Protein AF-A0A3P8G8D3-F1 (afdb_monomer)

Sequence (398 aa):
MPVSTTHSLVGGTLGYSFVLRGLEGVRGTKILLVVLSWVVSPVLSGASSVLIYIILDVAVLRRNDPFRWGLWMLPVFYFICIAFIVFVVTWKGSRGFFFFIFSYCLSVTVKIFKSFGKSRAADAVSVLHFDRVPVWLSLLVAVVIGSIAAIVVQLILIPRLKNKTDDKSHSFTGCSRSSFSSEITTDTREAESSDIDDKGYTRSTRNSAEREEGGAGGICGFYDFLGWIRPNPSQDEDARTIELFGSIQIFTACLAGFAHGAQDVSNAVAPLAALLSIYSSNSALQQEEVPIWVLLYGVVSICIGLWTFGDRVITTVGRKVSRLNPASGFTIEFGAAVTSLLASRFGLPISTTHCLVGSVVAVGCLRAREPIKWSLLRNIAISWIVTIPVTGMSTDGQ

Nearest PDB structures (foldseek):
  6l85-assembly1_A  TM=8.555E-01  e=1.100E-09  Thermotoga maritima MSB8
  7awq-assembly1_A  TM=1.099E-01  e=9.380E+00  Homo sapiens

Radius of gyration: 28.18 Å; Cα contacts (8 Å, |Δi|>4): 321; chains: 1; bounding box: 87×75×72 Å

pLDDT: mean 70.08, std 20.4, range [20.98, 94.19]

Structure (mmCIF, N/CA/C/O backbone):
data_AF-A0A3P8G8D3-F1
#
_entry.id   AF-A0A3P8G8D3-F1
#
loop_
_atom_site.group_PDB
_atom_site.id
_atom_site.type_symbol
_atom_site.label_atom_id
_atom_site.label_alt_id
_atom_site.label_comp_id
_atom_site.label_asym_id
_atom_site.label_entity_id
_atom_site.label_seq_id
_atom_site.pdbx_PDB_ins_code
_atom_site.Cartn_x
_atom_site.Cartn_y
_atom_site.Cartn_z
_atom_site.occupancy
_atom_site.B_iso_or_equiv
_atom_site.auth_seq_id
_atom_site.auth_comp_id
_atom_site.auth_asym_id
_atom_site.auth_atom_id
_atom_site.pdbx_PDB_model_num
ATOM 1 N N . MET A 1 1 ? 9.734 -4.543 14.613 1.00 64.19 1 MET A N 1
ATOM 2 C CA . MET A 1 1 ? 9.251 -5.247 13.398 1.00 64.19 1 MET A CA 1
ATOM 3 C C . MET A 1 1 ? 8.002 -4.530 12.900 1.00 64.19 1 MET A C 1
ATOM 5 O O . MET A 1 1 ? 7.381 -3.885 13.735 1.00 64.19 1 MET A O 1
ATOM 9 N N . PRO A 1 2 ? 7.648 -4.569 11.603 1.00 65.94 2 PRO A N 1
ATOM 10 C CA . PRO A 1 2 ? 6.402 -3.964 11.131 1.00 65.94 2 PRO A CA 1
ATOM 11 C C . PRO A 1 2 ? 5.202 -4.733 11.706 1.00 65.94 2 PRO A C 1
ATOM 13 O O . PRO A 1 2 ? 5.048 -5.928 11.462 1.00 65.94 2 PRO A O 1
ATOM 16 N N . VAL A 1 3 ? 4.384 -4.051 12.504 1.00 71.94 3 VAL A N 1
ATOM 17 C CA . VAL A 1 3 ? 3.185 -4.592 13.160 1.00 71.94 3 VAL A CA 1
ATOM 18 C C . VAL A 1 3 ? 2.005 -3.683 12.815 1.00 71.94 3 VAL A C 1
ATOM 20 O O . VAL A 1 3 ? 2.187 -2.477 12.673 1.00 71.94 3 VAL A O 1
ATOM 23 N N . SER A 1 4 ? 0.810 -4.253 12.646 1.00 73.56 4 SER A N 1
ATOM 24 C CA . SER A 1 4 ? -0.396 -3.491 12.310 1.00 73.56 4 SER A CA 1
ATOM 25 C C . SER A 1 4 ? -0.970 -2.775 13.539 1.00 73.56 4 SER A C 1
ATOM 27 O O . SER A 1 4 ? -1.341 -3.419 14.519 1.00 73.56 4 SER A O 1
ATOM 29 N N . THR A 1 5 ? -1.108 -1.450 13.459 1.00 77.81 5 THR A N 1
ATOM 30 C CA . THR A 1 5 ? -1.787 -0.598 14.457 1.00 77.81 5 THR A CA 1
ATOM 31 C C . THR A 1 5 ? -3.248 -1.006 14.653 1.00 77.81 5 THR A C 1
ATOM 33 O O . THR A 1 5 ? -3.731 -1.067 15.783 1.00 77.81 5 THR A O 1
ATOM 36 N N . THR A 1 6 ? -3.936 -1.375 13.568 1.00 76.31 6 THR A N 1
ATOM 37 C CA . THR A 1 6 ? -5.310 -1.894 13.599 1.00 76.31 6 THR A CA 1
ATOM 38 C C . THR A 1 6 ? -5.412 -3.157 14.452 1.00 76.31 6 THR A C 1
ATOM 40 O O . THR A 1 6 ? -6.359 -3.299 15.217 1.00 76.31 6 THR A O 1
ATOM 43 N N . HIS A 1 7 ? -4.436 -4.068 14.366 1.00 77.81 7 HIS A N 1
ATOM 44 C CA . HIS A 1 7 ? -4.436 -5.279 15.194 1.00 77.81 7 HIS A CA 1
ATOM 45 C C . HIS A 1 7 ? -4.233 -4.961 16.667 1.00 77.81 7 HIS A C 1
ATOM 47 O O . HIS A 1 7 ? -4.898 -5.561 17.505 1.00 77.81 7 HIS A O 1
ATOM 53 N N . SER A 1 8 ? -3.353 -4.010 16.979 1.00 82.44 8 SER A N 1
ATOM 54 C CA . SER A 1 8 ? -3.148 -3.569 18.355 1.00 82.44 8 SER A CA 1
ATOM 55 C C . SER A 1 8 ? -4.434 -2.996 18.950 1.00 82.44 8 SER A C 1
ATOM 57 O O . SER A 1 8 ? -4.806 -3.376 20.059 1.00 82.44 8 SER A O 1
ATOM 59 N N . LEU A 1 9 ? -5.144 -2.155 18.187 1.00 81.75 9 LEU A N 1
ATOM 60 C CA . LEU A 1 9 ? -6.429 -1.571 18.577 1.00 81.75 9 LEU A CA 1
ATOM 61 C C . LEU A 1 9 ? -7.518 -2.641 18.750 1.00 81.75 9 LEU A C 1
ATOM 63 O O . LEU A 1 9 ? -8.234 -2.642 19.750 1.00 81.75 9 LEU A O 1
ATOM 67 N N . VAL A 1 10 ? -7.637 -3.571 17.798 1.00 80.75 10 VAL A N 1
ATOM 68 C CA . VAL A 1 10 ? -8.592 -4.687 17.887 1.00 80.75 10 VAL A CA 1
ATOM 69 C C . VAL A 1 10 ? -8.270 -5.566 19.095 1.00 80.75 10 VAL A C 1
ATOM 71 O O . VAL A 1 10 ? -9.166 -5.864 19.869 1.00 80.75 10 VAL A O 1
ATOM 74 N N . GLY A 1 11 ? -7.007 -5.928 19.317 1.00 83.19 11 GLY A N 1
ATOM 75 C CA . GLY A 1 11 ? -6.606 -6.728 20.475 1.00 83.19 11 GLY A CA 1
ATOM 76 C C . GLY A 1 11 ? -6.902 -6.036 21.805 1.00 83.19 11 GLY A C 1
ATOM 77 O O . GLY A 1 11 ? -7.501 -6.658 22.675 1.00 83.19 11 GLY A O 1
ATOM 78 N N . GLY A 1 12 ? -6.594 -4.741 21.936 1.00 84.69 12 GLY A N 1
ATOM 79 C CA . GLY A 1 12 ? -6.879 -3.985 23.161 1.00 84.69 12 GLY A CA 1
ATOM 80 C C . GLY A 1 12 ? -8.378 -3.793 23.425 1.00 84.69 12 GLY A C 1
ATOM 81 O O . GLY A 1 12 ? -8.843 -3.957 24.548 1.00 84.69 12 GLY A O 1
ATOM 82 N N . THR A 1 13 ? -9.171 -3.505 22.386 1.00 82.75 13 THR A N 1
ATOM 83 C CA . THR A 1 13 ? -10.637 -3.390 22.532 1.00 82.75 13 THR A CA 1
ATOM 84 C C . THR A 1 13 ? -11.299 -4.732 22.836 1.00 82.75 13 THR A C 1
ATOM 86 O O . THR A 1 13 ? -12.243 -4.781 23.625 1.00 82.75 13 THR A O 1
ATOM 89 N N . LEU A 1 14 ? -10.791 -5.827 22.258 1.00 84.25 14 LEU A N 1
ATOM 90 C CA . LEU A 1 14 ? -11.228 -7.177 22.598 1.00 84.25 14 LEU A CA 1
ATOM 91 C C . LEU A 1 14 ? -10.873 -7.525 24.040 1.00 84.25 14 LEU A C 1
ATOM 93 O O . LEU A 1 14 ? -11.770 -7.936 24.766 1.00 84.25 14 LEU A O 1
ATOM 97 N N . GLY A 1 15 ? -9.622 -7.315 24.463 1.00 85.44 15 GLY A N 1
ATOM 98 C CA . GLY A 1 15 ? -9.177 -7.557 25.839 1.00 85.44 15 GLY A CA 1
ATOM 99 C C . GLY A 1 15 ? -10.062 -6.837 26.851 1.00 85.44 15 GLY A C 1
ATOM 100 O O . GLY A 1 15 ? -10.682 -7.476 27.694 1.00 85.44 15 GLY A O 1
ATOM 101 N N . TYR A 1 16 ? -10.254 -5.530 26.676 1.00 84.31 16 TYR A N 1
ATOM 102 C CA . TYR A 1 16 ? -11.155 -4.743 27.520 1.00 84.31 16 TYR A CA 1
ATOM 103 C C . TYR A 1 16 ? -12.601 -5.276 27.538 1.00 84.31 16 TYR A C 1
ATOM 105 O O . TYR A 1 16 ? -13.225 -5.374 28.596 1.00 84.31 16 TYR A O 1
ATOM 113 N N . SER A 1 17 ? -13.149 -5.658 26.378 1.00 83.25 17 SER A N 1
ATOM 114 C CA . SER A 1 17 ? -14.503 -6.222 26.300 1.00 83.25 17 SER A CA 1
ATOM 115 C C . SER A 1 17 ? -14.619 -7.576 27.001 1.00 83.25 17 SER A C 1
ATOM 117 O O . SER A 1 17 ? -15.666 -7.855 27.586 1.00 83.25 17 SER A O 1
ATOM 119 N N . PHE A 1 18 ? -13.579 -8.409 26.928 1.00 84.44 18 PHE A N 1
ATOM 120 C CA . PHE A 1 18 ? -13.524 -9.698 27.611 1.00 84.44 18 PHE A CA 1
ATOM 121 C C . PHE A 1 18 ? -13.555 -9.519 29.130 1.00 84.44 18 PHE A C 1
ATOM 123 O O . PHE A 1 18 ? -14.323 -10.207 29.797 1.00 84.44 18 PHE A O 1
ATOM 130 N N . VAL A 1 19 ? -12.795 -8.559 29.661 1.00 85.31 19 VAL A N 1
ATOM 131 C CA . VAL A 1 19 ? -12.750 -8.270 31.104 1.00 85.31 19 VAL A CA 1
ATOM 132 C C . VAL A 1 19 ? -14.091 -7.759 31.619 1.00 85.31 19 VAL A C 1
ATOM 134 O O . VAL A 1 19 ? -14.575 -8.208 32.654 1.00 85.31 19 VAL A O 1
ATOM 137 N N . LEU A 1 20 ? -14.727 -6.836 30.894 1.00 84.00 20 LEU A N 1
ATOM 138 C CA . LEU A 1 20 ? -15.961 -6.211 31.372 1.00 84.00 20 LEU A CA 1
ATOM 139 C C . LEU A 1 20 ? -17.225 -7.047 31.176 1.00 84.00 20 LEU A C 1
ATOM 141 O O . LEU A 1 20 ? -18.165 -6.916 31.957 1.00 84.00 20 LEU A O 1
ATOM 145 N N . ARG A 1 21 ? -17.316 -7.805 30.079 1.00 82.19 21 ARG A N 1
ATOM 146 C CA . ARG A 1 21 ? -18.570 -8.450 29.640 1.00 82.19 21 ARG A CA 1
ATOM 147 C C . ARG A 1 21 ? -18.401 -9.919 29.254 1.00 82.19 21 ARG A C 1
ATOM 149 O O . ARG A 1 21 ? -19.330 -10.516 28.714 1.00 82.19 21 ARG A O 1
ATOM 156 N N . GLY A 1 22 ? -17.226 -10.507 29.477 1.00 81.88 22 GLY A N 1
ATOM 157 C CA . GLY A 1 22 ? -16.930 -11.862 29.023 1.00 81.88 22 GLY A CA 1
ATOM 158 C C . GLY A 1 22 ? -17.118 -12.009 27.509 1.00 81.88 22 GLY A C 1
ATOM 159 O O . GLY A 1 22 ? -16.777 -11.126 26.721 1.00 81.88 22 GLY A O 1
ATOM 160 N N . LEU A 1 23 ? -17.697 -13.133 27.089 1.00 79.31 23 LEU A N 1
ATOM 161 C CA . LEU A 1 23 ? -17.947 -13.438 25.675 1.00 79.31 23 LEU A CA 1
ATOM 162 C C . LEU A 1 23 ? -19.149 -12.682 25.080 1.00 79.31 23 LEU A C 1
ATOM 164 O O . LEU A 1 23 ? -19.270 -12.608 23.858 1.00 79.31 23 LEU A O 1
ATOM 168 N N . GLU A 1 24 ? -20.017 -12.087 25.903 1.00 75.88 24 GLU A N 1
ATOM 169 C CA . GLU A 1 24 ? -21.268 -11.463 25.440 1.00 75.88 24 GLU A CA 1
ATOM 170 C C . GLU A 1 24 ? -21.045 -10.143 24.682 1.00 75.88 24 GLU A C 1
ATOM 172 O O . GLU A 1 24 ? -21.863 -9.747 23.851 1.00 75.88 24 GLU A O 1
ATOM 177 N N . GLY A 1 25 ? -19.913 -9.467 24.909 1.00 66.50 25 GLY A N 1
ATOM 178 C CA . GLY A 1 25 ? -19.536 -8.250 24.177 1.00 66.50 25 GLY A CA 1
ATOM 179 C C . GLY A 1 25 ? -18.883 -8.505 22.811 1.00 66.50 25 GLY A C 1
ATOM 180 O O . GLY A 1 25 ? -18.707 -7.577 22.016 1.00 66.50 25 GLY A O 1
ATOM 181 N N . VAL A 1 26 ? -18.522 -9.756 22.511 1.00 76.38 26 VAL A N 1
ATOM 182 C CA . VAL A 1 26 ? -17.590 -10.097 21.433 1.00 76.38 26 VAL A CA 1
ATOM 183 C C . VAL A 1 26 ? -18.346 -10.541 20.179 1.00 76.38 26 VAL A C 1
ATOM 185 O O . VAL A 1 26 ? -18.884 -11.642 20.088 1.00 76.38 26 VAL A O 1
ATOM 188 N N . ARG A 1 27 ? -18.345 -9.701 19.136 1.00 76.06 27 ARG A N 1
ATOM 189 C CA . ARG A 1 27 ? -18.908 -10.065 17.820 1.00 76.06 27 ARG A CA 1
ATOM 190 C C . ARG A 1 27 ? -17.978 -11.031 17.078 1.00 76.06 27 ARG A C 1
ATOM 192 O O . ARG A 1 27 ? -17.229 -10.616 16.192 1.00 76.06 27 ARG A O 1
ATOM 199 N N . GLY A 1 28 ? -18.058 -12.323 17.401 1.00 76.31 28 GLY A N 1
ATOM 200 C CA . GLY A 1 28 ? -17.203 -13.376 16.830 1.00 76.31 28 GLY A CA 1
ATOM 201 C C . GLY A 1 28 ? -17.156 -13.398 15.296 1.00 76.31 28 GLY A C 1
ATOM 202 O O . GLY A 1 28 ? -16.089 -13.569 14.711 1.00 76.31 28 GLY A O 1
ATOM 203 N N . THR A 1 29 ? -18.276 -13.106 14.625 1.00 78.00 29 THR A N 1
ATOM 204 C CA . THR A 1 29 ? -18.347 -13.026 13.153 1.00 78.00 29 THR A CA 1
ATOM 205 C C . THR A 1 29 ? -17.487 -11.905 12.567 1.00 78.00 29 THR A C 1
ATOM 207 O O . THR A 1 29 ? -16.861 -12.089 11.527 1.00 78.00 29 THR A O 1
ATOM 210 N N . LYS A 1 30 ? -17.401 -10.749 13.237 1.00 72.94 30 LYS A N 1
ATOM 211 C CA . LYS A 1 30 ? -16.560 -9.620 12.806 1.00 72.94 30 LYS A CA 1
ATOM 212 C C . LYS A 1 30 ? -15.074 -9.935 12.992 1.00 72.94 30 LYS A C 1
ATOM 214 O O . LYS A 1 30 ? -14.272 -9.572 12.140 1.00 72.94 30 LYS A O 1
ATOM 219 N N . ILE A 1 31 ? -14.719 -10.636 14.067 1.00 77.88 31 ILE A N 1
ATOM 220 C CA . ILE A 1 31 ? -13.332 -11.018 14.374 1.00 77.88 31 ILE A CA 1
ATOM 221 C C . ILE A 1 31 ? -12.841 -12.086 13.404 1.00 77.88 31 ILE A C 1
ATOM 223 O O . ILE A 1 31 ? -11.757 -11.943 12.848 1.00 77.88 31 ILE A O 1
ATOM 227 N N . LEU A 1 32 ? -13.656 -13.109 13.131 1.00 80.12 32 LEU A N 1
ATOM 228 C CA . LEU A 1 32 ? -13.340 -14.131 12.131 1.00 80.12 32 LEU A CA 1
ATOM 229 C C . LEU A 1 32 ? -13.050 -13.500 10.763 1.00 80.12 32 LEU A C 1
ATOM 231 O O . LEU A 1 32 ? -12.104 -13.874 10.078 1.00 80.12 32 LEU A O 1
ATOM 235 N N . LEU A 1 33 ? -13.845 -12.499 10.395 1.00 74.69 33 LEU A N 1
ATOM 236 C CA . LEU A 1 33 ? -13.724 -11.760 9.146 1.00 74.69 33 LEU A CA 1
ATOM 237 C C . LEU A 1 33 ? -12.426 -10.913 9.109 1.00 74.69 33 LEU A C 1
ATOM 239 O O . LEU A 1 33 ? -11.779 -10.829 8.065 1.00 74.69 33 LEU A O 1
ATOM 243 N N . VAL A 1 34 ? -11.963 -10.387 10.252 1.00 75.31 34 VAL A N 1
ATOM 244 C CA . VAL A 1 34 ? -10.621 -9.784 10.391 1.00 75.31 34 VAL A CA 1
ATOM 245 C C . VAL A 1 34 ? -9.518 -10.832 10.236 1.00 75.31 34 VAL A C 1
ATOM 247 O O . VAL A 1 34 ? -8.585 -10.596 9.476 1.00 75.31 34 VAL A O 1
ATOM 250 N N . VAL A 1 35 ? -9.618 -11.994 10.882 1.00 79.25 35 VAL A N 1
ATOM 251 C CA . VAL A 1 35 ? -8.606 -13.063 10.770 1.00 79.25 35 VAL A CA 1
ATOM 252 C C . VAL A 1 35 ? -8.497 -13.574 9.329 1.00 79.25 35 VAL A C 1
ATOM 254 O O . VAL A 1 35 ? -7.394 -13.731 8.808 1.00 79.25 35 VAL A O 1
ATOM 257 N N . LEU A 1 36 ? -9.626 -13.749 8.636 1.00 79.44 36 LEU A N 1
ATOM 258 C CA . LEU A 1 36 ? -9.652 -14.162 7.230 1.00 79.44 36 LEU A CA 1
ATOM 259 C C . LEU A 1 36 ? -8.907 -13.163 6.328 1.00 79.44 36 LEU A C 1
ATOM 261 O O . LEU A 1 36 ? -8.196 -13.559 5.399 1.00 79.44 36 LEU A O 1
ATOM 265 N N . SER A 1 37 ? -8.999 -11.864 6.638 1.00 81.75 37 SER A N 1
ATOM 266 C CA . SER A 1 37 ? -8.273 -10.825 5.902 1.00 81.75 37 SER A CA 1
ATOM 267 C C . SER A 1 37 ? -6.755 -11.009 5.942 1.00 81.75 37 SER A C 1
ATOM 269 O O . SER A 1 37 ? -6.071 -10.552 5.028 1.00 81.75 37 SER A O 1
ATOM 271 N N . TRP A 1 38 ? -6.199 -11.683 6.953 1.00 79.50 38 TRP A N 1
ATOM 272 C CA . TRP A 1 38 ? -4.749 -11.851 7.101 1.00 79.50 38 TRP A CA 1
ATOM 273 C C . TRP A 1 38 ? -4.144 -12.727 6.017 1.00 79.50 38 TRP A C 1
ATOM 275 O O . TRP A 1 38 ? -2.990 -12.534 5.649 1.00 79.50 38 TRP A O 1
ATOM 285 N N . VAL A 1 39 ? -4.934 -13.659 5.490 1.00 82.69 39 VAL A N 1
ATOM 286 C CA . VAL A 1 39 ? -4.515 -14.554 4.410 1.00 82.69 39 VAL A CA 1
ATOM 287 C C . VAL A 1 39 ? -4.941 -13.993 3.059 1.00 82.69 39 VAL A C 1
ATOM 289 O O . VAL A 1 39 ? -4.162 -13.993 2.111 1.00 82.69 39 VAL A O 1
ATOM 292 N N . VAL A 1 40 ? -6.159 -13.458 2.971 1.00 85.69 40 VAL A N 1
ATOM 293 C CA . VAL A 1 40 ? -6.711 -12.962 1.705 1.00 85.69 40 VAL A CA 1
ATOM 294 C C . VAL A 1 40 ? -5.984 -11.699 1.226 1.00 85.69 40 VAL A C 1
ATOM 296 O O . VAL A 1 40 ? -5.690 -11.574 0.038 1.00 85.69 40 VAL A O 1
ATOM 299 N N . SER A 1 41 ? -5.632 -10.783 2.138 1.00 88.62 41 SER A N 1
ATOM 300 C CA . SER A 1 41 ? -5.026 -9.491 1.773 1.00 88.62 41 SER A CA 1
ATOM 301 C C . SER A 1 41 ? -3.658 -9.628 1.094 1.00 88.62 41 SER A C 1
ATOM 303 O O . SER A 1 41 ? -3.500 -9.038 0.023 1.00 88.62 41 SER A O 1
ATOM 305 N N . PRO A 1 42 ? -2.679 -10.385 1.646 1.00 90.69 42 PRO A N 1
ATOM 306 C CA . PRO A 1 42 ? -1.377 -10.558 1.000 1.00 90.69 42 PRO A CA 1
ATOM 307 C C . PRO A 1 42 ? -1.453 -11.273 -0.348 1.00 90.69 42 PRO A C 1
ATOM 309 O O . PRO A 1 42 ? -0.668 -10.976 -1.245 1.00 90.69 42 PRO A O 1
ATOM 312 N N . VAL A 1 43 ? -2.374 -12.231 -0.490 1.00 90.94 43 VAL A N 1
ATOM 313 C CA . VAL A 1 43 ? -2.503 -13.035 -1.713 1.00 90.94 43 VAL A CA 1
ATOM 314 C C . VAL A 1 43 ? -3.077 -12.191 -2.846 1.00 90.94 43 VAL A C 1
ATOM 316 O O . VAL A 1 43 ? -2.495 -12.147 -3.929 1.00 90.94 43 VAL A O 1
ATOM 319 N N . LEU A 1 44 ? -4.178 -11.475 -2.592 1.00 90.69 44 LEU A N 1
ATOM 320 C CA . LEU A 1 44 ? -4.791 -10.605 -3.597 1.00 90.69 44 LEU A CA 1
ATOM 321 C C . LEU A 1 44 ? -3.849 -9.469 -4.008 1.00 90.69 44 LEU A C 1
ATOM 323 O O . LEU A 1 44 ? -3.696 -9.193 -5.200 1.00 90.69 44 LEU A O 1
ATOM 327 N N . SER A 1 45 ? -3.169 -8.843 -3.042 1.00 92.88 45 SER A N 1
ATOM 328 C CA . SER A 1 45 ? -2.242 -7.754 -3.349 1.00 92.88 45 SER A CA 1
ATOM 329 C C . SER A 1 45 ? -1.001 -8.255 -4.074 1.00 92.88 45 SER A C 1
ATOM 331 O O . SER A 1 45 ? -0.587 -7.634 -5.051 1.00 92.88 45 SER A O 1
ATOM 333 N N . GLY A 1 46 ? -0.464 -9.410 -3.671 1.00 93.31 46 GLY A N 1
ATOM 334 C CA . GLY A 1 46 ? 0.643 -10.074 -4.341 1.00 93.31 46 GLY A CA 1
ATOM 335 C C . GLY A 1 46 ? 0.326 -10.363 -5.804 1.00 93.31 46 GLY A C 1
ATOM 336 O O . GLY A 1 46 ? 1.110 -9.998 -6.678 1.00 93.31 46 GLY A O 1
ATOM 337 N N . ALA A 1 47 ? -0.856 -10.922 -6.082 1.00 93.31 47 ALA A N 1
ATOM 338 C CA . ALA A 1 47 ? -1.324 -11.165 -7.444 1.00 93.31 47 ALA A CA 1
ATOM 339 C C . ALA A 1 47 ? -1.445 -9.863 -8.254 1.00 93.31 47 ALA A C 1
ATOM 341 O O . ALA A 1 47 ? -0.943 -9.785 -9.376 1.00 93.31 47 ALA A O 1
ATOM 342 N N . SER A 1 48 ? -2.045 -8.817 -7.675 1.00 94.06 48 SER A N 1
ATOM 343 C CA . SER A 1 48 ? -2.185 -7.518 -8.347 1.00 94.06 48 SER A CA 1
ATOM 344 C C . SER A 1 48 ? -0.833 -6.858 -8.653 1.00 94.06 48 SER A C 1
ATOM 346 O O . SER A 1 48 ? -0.621 -6.362 -9.757 1.00 94.06 48 SER A O 1
ATOM 348 N N . SER A 1 49 ? 0.114 -6.892 -7.711 1.00 94.19 49 SER A N 1
ATOM 349 C CA . SER A 1 49 ? 1.441 -6.302 -7.879 1.00 94.19 49 SER A CA 1
ATOM 350 C C . SER A 1 49 ? 2.281 -7.085 -8.876 1.00 94.19 49 SER A C 1
ATOM 352 O O . SER A 1 49 ? 2.985 -6.470 -9.668 1.00 94.19 49 SER A O 1
ATOM 354 N N . VAL A 1 50 ? 2.176 -8.417 -8.892 1.00 92.62 50 VAL A N 1
ATOM 355 C CA . VAL A 1 50 ? 2.803 -9.261 -9.918 1.00 92.62 50 VAL A CA 1
ATOM 356 C C . VAL A 1 50 ? 2.251 -8.930 -11.300 1.00 92.62 50 VAL A C 1
ATOM 358 O O . VAL A 1 50 ? 3.035 -8.735 -12.222 1.00 92.62 50 VAL A O 1
ATOM 361 N N . LEU A 1 51 ? 0.931 -8.790 -11.443 1.00 93.56 51 LEU A N 1
ATOM 362 C CA . LEU A 1 51 ? 0.311 -8.408 -12.713 1.00 93.56 51 LEU A CA 1
ATOM 363 C C . LEU A 1 51 ? 0.835 -7.053 -13.211 1.00 93.56 51 LEU A C 1
ATOM 365 O O . LEU A 1 51 ? 1.276 -6.940 -14.352 1.00 93.56 51 LEU A O 1
ATOM 369 N N . ILE A 1 52 ? 0.833 -6.036 -12.347 1.00 92.94 52 ILE A N 1
ATOM 370 C CA . ILE A 1 52 ? 1.325 -4.693 -12.689 1.00 92.94 52 ILE A CA 1
ATOM 371 C C . ILE A 1 52 ? 2.825 -4.731 -13.006 1.00 92.94 52 ILE A C 1
ATOM 373 O O . ILE A 1 52 ? 3.274 -4.069 -13.941 1.00 92.94 52 ILE A O 1
ATOM 377 N N . TYR A 1 53 ? 3.600 -5.525 -12.265 1.00 92.25 53 TYR A N 1
ATOM 378 C CA . TYR A 1 53 ? 5.024 -5.693 -12.518 1.00 92.25 53 TYR A CA 1
ATOM 379 C C . TYR A 1 53 ? 5.289 -6.346 -13.874 1.00 92.25 53 TYR A C 1
ATOM 381 O O . TYR A 1 53 ? 6.124 -5.842 -14.612 1.00 92.25 53 TYR A O 1
ATOM 389 N N . ILE A 1 54 ? 4.554 -7.399 -14.246 1.00 90.31 54 ILE A N 1
ATOM 390 C CA . ILE A 1 54 ? 4.674 -8.042 -15.565 1.00 90.31 54 ILE A CA 1
ATOM 391 C C . ILE A 1 54 ? 4.353 -7.044 -16.682 1.00 90.31 54 ILE A C 1
ATOM 393 O O . ILE A 1 54 ? 5.082 -6.974 -17.669 1.00 90.31 54 ILE A O 1
ATOM 397 N N . ILE A 1 55 ? 3.304 -6.231 -16.521 1.00 91.31 55 ILE A N 1
ATOM 398 C CA . ILE A 1 55 ? 2.960 -5.182 -17.494 1.00 91.31 55 ILE A CA 1
ATOM 399 C C . ILE A 1 55 ? 4.119 -4.192 -17.646 1.00 91.31 55 ILE A C 1
ATOM 401 O O . ILE A 1 55 ? 4.518 -3.881 -18.767 1.00 91.31 55 ILE A O 1
ATOM 405 N N . LEU A 1 56 ? 4.685 -3.717 -16.535 1.00 90.38 56 LEU A N 1
ATOM 406 C CA . LEU A 1 56 ? 5.818 -2.790 -16.545 1.00 90.38 56 LEU A CA 1
ATOM 407 C C . LEU A 1 56 ? 7.071 -3.425 -17.167 1.00 90.38 56 LEU A C 1
ATOM 409 O O . LEU A 1 56 ? 7.789 -2.779 -17.931 1.00 90.38 56 LEU A O 1
ATOM 413 N N . ASP A 1 57 ? 7.326 -4.688 -16.853 1.00 88.69 57 ASP A N 1
ATOM 414 C CA . ASP A 1 57 ? 8.485 -5.447 -17.302 1.00 88.69 57 ASP A CA 1
ATOM 415 C C . ASP A 1 57 ? 8.448 -5.689 -18.820 1.00 88.69 57 ASP A C 1
ATOM 417 O O . ASP A 1 57 ? 9.418 -5.404 -19.520 1.00 88.69 57 ASP A O 1
ATOM 421 N N . VAL A 1 58 ? 7.293 -6.088 -19.359 1.00 87.81 58 VAL A N 1
ATOM 422 C CA . VAL A 1 58 ? 7.080 -6.273 -20.805 1.00 87.81 58 VAL A CA 1
ATOM 423 C C . VAL A 1 58 ? 7.054 -4.939 -21.561 1.00 87.81 58 VAL A C 1
ATOM 425 O O . VAL A 1 58 ? 7.560 -4.843 -22.684 1.00 87.81 58 VAL A O 1
ATOM 428 N N . ALA A 1 59 ? 6.466 -3.897 -20.969 1.00 87.38 59 ALA A N 1
ATOM 429 C CA . ALA A 1 59 ? 6.365 -2.590 -21.611 1.00 87.38 59 ALA A CA 1
ATOM 430 C C . ALA A 1 59 ? 7.705 -1.844 -21.651 1.00 87.38 59 ALA A C 1
ATOM 432 O O . ALA A 1 59 ? 7.987 -1.164 -22.638 1.00 87.38 59 ALA A O 1
ATOM 433 N N . VAL A 1 60 ? 8.520 -1.958 -20.596 1.00 88.44 60 VAL A N 1
ATOM 434 C CA . VAL A 1 60 ? 9.718 -1.127 -20.415 1.00 88.44 60 VAL A CA 1
ATOM 435 C C . VAL A 1 60 ? 10.983 -1.948 -20.176 1.00 88.44 60 VAL A C 1
ATOM 437 O O . VAL A 1 60 ? 11.940 -1.787 -20.929 1.00 88.44 60 VAL A O 1
ATOM 440 N N . LEU A 1 61 ? 11.024 -2.805 -19.150 1.00 85.50 61 LEU A N 1
ATOM 441 C CA . LEU A 1 61 ? 12.298 -3.355 -18.652 1.00 85.50 61 LEU A CA 1
ATOM 442 C C . LEU A 1 61 ? 12.953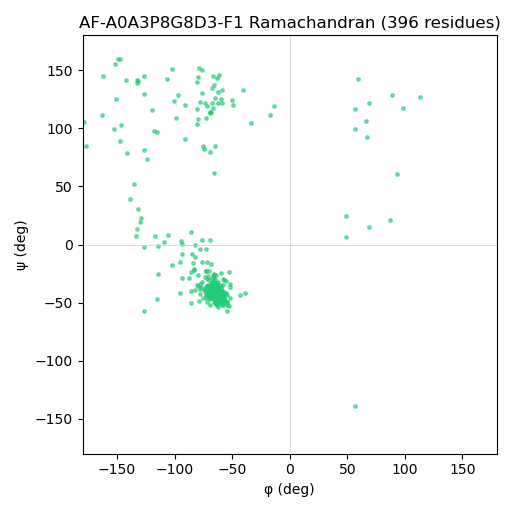 -4.372 -19.599 1.00 85.50 61 LEU A C 1
ATOM 444 O O . LEU A 1 61 ? 14.172 -4.351 -19.747 1.00 85.50 61 LEU A O 1
ATOM 448 N N . ARG A 1 62 ? 12.177 -5.218 -20.288 1.00 85.12 62 ARG A N 1
ATOM 449 C CA . ARG A 1 62 ? 12.711 -6.214 -21.241 1.00 85.12 62 ARG A CA 1
ATOM 450 C C . ARG A 1 62 ? 13.018 -5.665 -22.631 1.00 85.12 62 ARG A C 1
ATOM 452 O O . ARG A 1 62 ? 13.413 -6.421 -23.515 1.00 85.12 62 ARG A O 1
ATOM 459 N N . ARG A 1 63 ? 12.780 -4.375 -22.880 1.00 83.88 63 ARG A N 1
ATOM 460 C CA . ARG A 1 63 ? 13.048 -3.764 -24.188 1.00 83.88 63 ARG A CA 1
ATOM 461 C C . ARG A 1 63 ? 14.538 -3.456 -24.342 1.00 83.88 63 ARG A C 1
ATOM 463 O O . ARG A 1 63 ? 15.215 -3.170 -23.364 1.00 83.88 63 ARG A O 1
ATOM 470 N N . ASN A 1 64 ? 15.018 -3.460 -25.589 1.00 78.00 64 ASN A N 1
ATOM 471 C CA . ASN A 1 64 ? 16.429 -3.218 -25.927 1.00 78.00 64 ASN A CA 1
ATOM 472 C C . ASN A 1 64 ? 16.948 -1.848 -25.432 1.00 78.00 64 ASN A C 1
ATOM 474 O O . ASN A 1 64 ? 18.119 -1.737 -25.100 1.00 78.00 64 ASN A O 1
ATOM 478 N N . ASP A 1 65 ? 16.068 -0.838 -25.336 1.00 82.94 65 ASP A N 1
ATOM 479 C CA . ASP A 1 65 ? 16.349 0.501 -24.786 1.00 82.94 65 ASP A CA 1
ATOM 480 C C . ASP A 1 65 ? 15.327 0.856 -23.676 1.00 82.94 65 ASP A C 1
ATOM 482 O O . ASP A 1 65 ? 14.350 1.577 -23.939 1.00 82.94 65 ASP A O 1
ATOM 486 N N . PRO A 1 66 ? 15.510 0.385 -22.426 1.00 83.88 66 PRO A N 1
ATOM 487 C CA . PRO A 1 66 ? 14.522 0.568 -21.358 1.00 83.88 66 PRO A CA 1
ATOM 488 C C . PRO A 1 66 ? 14.347 2.040 -20.964 1.00 83.88 66 PRO A C 1
ATOM 490 O O . PRO A 1 66 ? 13.247 2.457 -20.612 1.00 83.88 66 PRO A O 1
ATOM 493 N N . PHE A 1 67 ? 15.384 2.870 -21.104 1.00 84.81 67 PHE A N 1
ATOM 494 C CA . PHE A 1 67 ? 15.298 4.302 -20.807 1.00 84.81 67 PHE A CA 1
ATOM 495 C C . PHE A 1 67 ? 14.365 5.047 -21.775 1.00 84.81 67 PHE A C 1
ATOM 497 O O . PHE A 1 67 ? 13.509 5.824 -21.350 1.00 84.81 67 PHE A O 1
ATOM 504 N N . ARG A 1 68 ? 14.488 4.791 -23.086 1.00 84.94 68 ARG A N 1
ATOM 505 C CA . ARG A 1 68 ? 13.652 5.441 -24.111 1.00 84.94 68 ARG A CA 1
ATOM 506 C C . ARG A 1 68 ? 12.194 5.016 -23.990 1.00 84.94 68 ARG A C 1
ATOM 508 O O . ARG A 1 68 ? 11.309 5.868 -24.016 1.00 84.94 68 ARG A O 1
ATOM 515 N N . TRP A 1 69 ? 11.955 3.716 -23.819 1.00 86.50 69 TRP A N 1
ATOM 516 C CA . TRP A 1 69 ? 10.612 3.186 -23.584 1.00 86.50 69 TRP A CA 1
ATOM 517 C C . TRP A 1 69 ? 10.032 3.672 -22.262 1.00 86.50 69 TRP A C 1
ATOM 519 O O . TRP A 1 69 ? 8.860 4.032 -22.208 1.00 86.50 69 TRP A O 1
ATOM 529 N N . GLY A 1 70 ? 10.859 3.771 -21.223 1.00 84.50 70 GLY A N 1
ATOM 530 C CA . GLY A 1 70 ? 10.476 4.355 -19.948 1.00 84.50 70 GLY A CA 1
ATOM 531 C C . GLY A 1 70 ? 9.980 5.786 -20.114 1.00 84.50 70 GLY A C 1
ATOM 532 O O . GLY A 1 70 ? 8.916 6.107 -19.601 1.00 84.50 70 GLY A O 1
ATOM 533 N N . LEU A 1 71 ? 10.698 6.636 -20.858 1.00 85.44 71 LEU A N 1
ATOM 534 C CA . LEU A 1 71 ? 10.289 8.027 -21.096 1.00 85.44 71 LEU A CA 1
ATOM 535 C C . LEU A 1 71 ? 8.948 8.118 -21.831 1.00 85.44 71 LEU A C 1
ATOM 537 O O . LEU A 1 71 ? 8.110 8.937 -21.465 1.00 85.44 71 LEU A O 1
ATOM 541 N N . TRP A 1 72 ? 8.731 7.265 -22.834 1.00 86.19 72 TRP A N 1
ATOM 542 C CA . TRP A 1 72 ? 7.469 7.209 -23.578 1.00 86.19 72 TRP A CA 1
ATOM 543 C C . TRP A 1 72 ? 6.302 6.668 -22.745 1.00 86.19 72 TRP A C 1
ATOM 545 O O . TRP A 1 72 ? 5.184 7.164 -22.860 1.00 86.19 72 TRP A O 1
ATOM 555 N N . MET A 1 73 ? 6.554 5.678 -21.888 1.00 88.44 73 MET A N 1
ATOM 556 C CA . MET A 1 73 ? 5.533 5.058 -21.039 1.00 88.44 73 MET A CA 1
ATOM 557 C C . MET A 1 73 ? 5.275 5.833 -19.741 1.00 88.44 73 MET A C 1
ATOM 559 O O . MET A 1 73 ? 4.239 5.630 -19.106 1.00 88.44 73 MET A O 1
ATOM 563 N N . LEU A 1 74 ? 6.167 6.747 -19.342 1.00 86.62 74 LEU A N 1
ATOM 564 C CA . LEU A 1 74 ? 6.046 7.503 -18.093 1.00 86.62 74 LEU A CA 1
ATOM 565 C C . LEU A 1 74 ? 4.714 8.273 -17.985 1.00 86.62 74 LEU A C 1
ATOM 567 O O . LEU A 1 74 ? 4.033 8.097 -16.972 1.00 86.62 74 LEU A O 1
ATOM 571 N N . PRO A 1 75 ? 4.273 9.064 -18.990 1.00 88.31 75 PRO A N 1
ATOM 572 C CA . PRO A 1 75 ? 2.987 9.762 -18.927 1.00 88.31 75 PRO A CA 1
ATOM 573 C C . PRO A 1 75 ? 1.805 8.804 -18.771 1.00 88.31 75 PRO A C 1
ATOM 575 O O . PRO A 1 75 ? 0.855 9.122 -18.063 1.00 88.31 75 PRO A O 1
ATOM 578 N N . VAL A 1 76 ? 1.881 7.617 -19.384 1.00 90.69 76 VAL A N 1
ATOM 579 C CA . VAL A 1 76 ? 0.838 6.586 -19.298 1.00 90.69 76 VAL A CA 1
ATOM 580 C C . VAL A 1 76 ? 0.749 6.022 -17.880 1.00 90.69 76 VAL A C 1
ATOM 582 O O . VAL A 1 76 ? -0.347 5.881 -17.343 1.00 90.69 76 VAL A O 1
ATOM 585 N N . PHE A 1 77 ? 1.880 5.754 -17.223 1.00 90.00 77 PHE A N 1
ATOM 586 C CA . PHE A 1 77 ? 1.861 5.288 -15.835 1.00 90.00 77 PHE A CA 1
ATOM 587 C C . PHE A 1 77 ? 1.316 6.348 -14.870 1.00 90.00 77 PHE A C 1
ATOM 589 O O . PHE A 1 77 ? 0.503 6.019 -14.003 1.00 90.00 77 PHE A O 1
ATOM 596 N N . TYR A 1 78 ? 1.696 7.619 -15.041 1.00 87.50 78 TYR A N 1
ATOM 597 C CA . TYR A 1 78 ? 1.128 8.718 -14.252 1.00 87.50 78 TYR A CA 1
ATOM 598 C C . TYR A 1 78 ? -0.370 8.900 -14.516 1.00 87.50 78 TYR A C 1
ATOM 600 O O . TYR A 1 78 ? -1.128 9.068 -13.562 1.00 87.50 78 TYR A O 1
ATOM 608 N N . PHE A 1 79 ? -0.802 8.806 -15.779 1.00 90.44 79 PHE A N 1
ATOM 609 C CA . PHE A 1 79 ? -2.214 8.826 -16.158 1.00 90.44 79 PHE A CA 1
ATOM 610 C C . PHE A 1 79 ? -2.996 7.755 -15.398 1.00 90.44 79 PHE A C 1
ATOM 612 O O . PHE A 1 79 ? -3.935 8.085 -14.680 1.00 90.44 79 PHE A O 1
ATOM 619 N N . ILE A 1 80 ? -2.584 6.487 -15.513 1.00 90.88 80 ILE A N 1
ATOM 620 C CA . ILE A 1 80 ? -3.283 5.351 -14.899 1.00 90.88 80 ILE A CA 1
ATOM 621 C C . ILE A 1 80 ? -3.327 5.509 -13.378 1.00 90.88 80 ILE A C 1
ATOM 623 O O . ILE A 1 80 ? -4.377 5.314 -12.769 1.00 90.88 80 ILE A O 1
ATOM 627 N N . CYS A 1 81 ? -2.206 5.889 -12.761 1.00 87.62 81 CYS A N 1
ATOM 628 C CA . CYS A 1 81 ? -2.117 6.031 -11.313 1.00 87.62 81 CYS A CA 1
ATOM 629 C C . CYS A 1 81 ? -3.038 7.140 -10.785 1.00 87.62 81 CYS A C 1
ATOM 631 O O . CYS A 1 81 ? -3.843 6.909 -9.880 1.00 87.62 81 CYS A O 1
ATOM 633 N N . ILE A 1 82 ? -2.958 8.333 -11.379 1.00 85.56 82 ILE A N 1
ATOM 634 C CA . ILE A 1 82 ? -3.743 9.495 -10.952 1.00 85.56 82 ILE A CA 1
ATOM 635 C C . ILE A 1 82 ? -5.217 9.285 -11.271 1.00 85.56 82 ILE A C 1
ATOM 637 O O . ILE A 1 82 ? -6.054 9.532 -10.406 1.00 85.56 82 ILE A O 1
ATOM 641 N N . ALA A 1 83 ? -5.543 8.779 -12.462 1.00 87.38 83 ALA A N 1
ATOM 642 C CA . ALA A 1 83 ? -6.916 8.462 -12.825 1.00 87.38 83 ALA A CA 1
ATOM 643 C C . ALA A 1 83 ? -7.510 7.441 -11.850 1.00 87.38 83 ALA A C 1
ATOM 645 O O . ALA A 1 83 ? -8.598 7.667 -11.335 1.00 87.38 83 ALA A O 1
ATOM 646 N N . PHE A 1 84 ? -6.791 6.364 -11.516 1.00 87.19 84 PHE A N 1
ATOM 647 C CA . PHE A 1 84 ? -7.280 5.373 -10.559 1.00 87.19 84 PHE A CA 1
ATOM 648 C C . PHE A 1 84 ? -7.539 5.978 -9.173 1.00 87.19 84 PHE A C 1
ATOM 650 O O . PHE A 1 84 ? -8.595 5.748 -8.585 1.00 87.19 84 PHE A O 1
ATOM 657 N N . ILE A 1 85 ? -6.610 6.784 -8.655 1.00 81.12 85 ILE A N 1
ATOM 658 C CA . ILE A 1 85 ? -6.765 7.404 -7.335 1.00 81.12 85 ILE A CA 1
ATOM 659 C C . ILE A 1 85 ? -7.927 8.391 -7.336 1.00 81.12 85 ILE A C 1
ATOM 661 O O . ILE A 1 85 ? -8.797 8.295 -6.476 1.00 81.12 85 ILE A O 1
ATOM 665 N N . VAL A 1 86 ? -7.985 9.299 -8.310 1.00 80.88 86 VAL A N 1
ATOM 666 C CA . VAL A 1 86 ? -9.085 10.263 -8.444 1.00 80.88 86 VAL A CA 1
ATOM 667 C C . VAL A 1 86 ? -10.415 9.532 -8.583 1.00 80.88 86 VAL A C 1
ATOM 669 O O . VAL A 1 86 ? -11.369 9.874 -7.895 1.00 80.88 86 VAL A O 1
ATOM 672 N N . PHE A 1 87 ? -10.469 8.480 -9.396 1.00 83.25 87 PHE A N 1
ATOM 673 C CA . PHE A 1 87 ? -11.657 7.656 -9.565 1.00 83.25 87 PHE A CA 1
ATOM 674 C C . PHE A 1 87 ? -12.121 7.055 -8.243 1.00 83.25 87 PHE A C 1
ATOM 676 O O . PHE A 1 87 ? -13.278 7.229 -7.876 1.00 83.25 87 PHE A O 1
ATOM 683 N N . VAL A 1 88 ? -11.233 6.386 -7.501 1.00 75.31 88 VAL A N 1
ATOM 684 C CA . VAL A 1 88 ? -11.583 5.792 -6.205 1.00 75.31 88 VAL A CA 1
ATOM 685 C C . VAL A 1 88 ? -12.035 6.866 -5.226 1.00 75.31 88 VAL A C 1
ATOM 687 O O . VAL A 1 88 ? -12.991 6.653 -4.489 1.00 75.31 88 VAL A O 1
ATOM 690 N N . VAL A 1 89 ? -11.377 8.019 -5.221 1.00 71.94 89 VAL A N 1
ATOM 691 C CA . VAL A 1 89 ? -11.704 9.149 -4.352 1.00 71.94 89 VAL A CA 1
ATOM 692 C C . VAL A 1 89 ? -13.086 9.711 -4.660 1.00 71.94 89 VAL A C 1
ATOM 694 O O . VAL A 1 89 ? -13.900 9.847 -3.751 1.00 71.94 89 VAL A O 1
ATOM 697 N N . THR A 1 90 ? -13.377 10.006 -5.924 1.00 71.88 90 THR A N 1
ATOM 698 C CA . THR A 1 90 ? -14.673 10.545 -6.349 1.00 71.88 90 THR A CA 1
ATOM 699 C C . THR A 1 90 ? -15.771 9.503 -6.185 1.00 71.88 90 THR A C 1
ATOM 701 O O . THR A 1 90 ? -16.872 9.825 -5.754 1.00 71.88 90 THR A O 1
ATOM 704 N N . TRP A 1 91 ? -15.466 8.235 -6.459 1.00 69.38 91 TRP A N 1
ATOM 705 C CA . TRP A 1 91 ? -16.406 7.138 -6.283 1.00 69.38 91 TRP A CA 1
ATOM 706 C C . TRP A 1 91 ? -16.692 6.877 -4.802 1.00 69.38 91 TRP A C 1
ATOM 708 O O . TRP A 1 91 ? -17.834 6.629 -4.443 1.00 69.38 91 TRP A O 1
ATOM 718 N N . LYS A 1 92 ? -15.690 6.873 -3.915 1.00 60.56 92 LYS A N 1
ATOM 719 C CA . LYS A 1 92 ? -15.835 6.574 -2.475 1.00 60.56 92 LYS A CA 1
ATOM 720 C C . LYS A 1 92 ? -16.277 7.787 -1.643 1.00 60.56 92 LYS A C 1
ATOM 722 O O . LYS A 1 92 ? -16.759 7.567 -0.539 1.00 60.56 92 LYS A O 1
ATOM 727 N N . GLY A 1 93 ? -16.081 9.008 -2.145 1.00 52.22 93 GLY A N 1
ATOM 728 C CA . GLY A 1 93 ? -16.074 10.274 -1.406 1.00 52.22 93 GLY A CA 1
ATOM 729 C C . GLY A 1 93 ? -17.023 10.362 -0.212 1.00 52.22 93 GLY A C 1
ATOM 730 O O . GLY A 1 93 ? -18.220 10.568 -0.380 1.00 52.22 93 GLY A O 1
ATOM 731 N N . SER A 1 94 ? -16.456 10.276 0.998 1.00 45.12 94 SER A N 1
ATOM 732 C CA . SER A 1 94 ? -17.085 10.831 2.197 1.00 45.12 94 SER A CA 1
ATOM 733 C C . SER A 1 94 ? -16.911 12.354 2.194 1.00 45.12 94 SER A C 1
ATOM 735 O O . SER A 1 94 ? -15.932 12.887 1.658 1.00 45.12 94 SER A O 1
ATOM 737 N N . ARG A 1 95 ? -17.869 13.054 2.806 1.00 42.41 95 ARG A N 1
ATOM 738 C CA . ARG A 1 95 ? -18.079 14.511 2.730 1.00 42.41 95 ARG A CA 1
ATOM 739 C C . ARG A 1 95 ? -16.845 15.379 3.062 1.00 42.41 95 ARG A C 1
ATOM 741 O O . ARG A 1 95 ? -16.758 16.496 2.567 1.00 42.41 95 ARG A O 1
ATOM 748 N N . GLY A 1 96 ? -15.862 14.876 3.820 1.00 40.09 96 GLY A N 1
ATOM 749 C CA . GLY A 1 96 ? -14.658 15.630 4.220 1.00 40.09 96 GLY A CA 1
ATOM 750 C C . GLY A 1 96 ? -13.425 15.480 3.312 1.00 40.09 96 GLY A C 1
ATOM 751 O O . GLY A 1 96 ? -12.623 16.408 3.197 1.00 40.09 96 GLY A O 1
ATOM 752 N N . PHE A 1 97 ? -13.264 14.343 2.627 1.00 42.59 97 PHE A N 1
ATOM 753 C CA . PHE A 1 97 ? -12.053 14.036 1.847 1.00 42.59 97 PHE A CA 1
ATOM 754 C C . PHE A 1 97 ? -11.950 14.884 0.568 1.00 42.59 97 PHE A C 1
ATOM 756 O O . PHE A 1 97 ? -10.869 15.333 0.181 1.00 42.59 97 PHE A O 1
ATOM 763 N N . PHE A 1 98 ? -13.099 15.164 -0.055 1.00 43.59 98 PHE A N 1
ATOM 764 C CA . PHE A 1 98 ? -13.193 16.056 -1.209 1.00 43.59 98 PHE A CA 1
ATOM 765 C C . PHE A 1 98 ? -12.855 17.503 -0.831 1.00 43.59 98 PHE A C 1
ATOM 767 O O . PHE A 1 98 ? -12.137 18.166 -1.570 1.00 43.59 98 PHE A O 1
ATOM 774 N N . PHE A 1 99 ? -13.283 17.980 0.345 1.00 41.28 99 PHE A N 1
ATOM 775 C CA . PHE A 1 99 ? -13.069 19.367 0.765 1.00 41.28 99 PHE A CA 1
ATOM 776 C C . PHE A 1 99 ? -11.580 19.708 0.929 1.00 41.28 99 PHE A C 1
ATOM 778 O O . PHE A 1 99 ? -11.149 20.767 0.487 1.00 41.28 99 PHE A O 1
ATOM 785 N N . PHE A 1 100 ? -10.765 18.801 1.479 1.00 45.06 100 PHE A N 1
ATOM 786 C CA . PHE A 1 100 ? -9.329 19.045 1.674 1.00 45.06 100 PHE A CA 1
ATOM 787 C C . PHE A 1 100 ? -8.524 19.012 0.370 1.00 45.06 100 PHE A C 1
ATOM 789 O O . PHE A 1 100 ? -7.728 19.916 0.120 1.00 45.06 100 PHE A O 1
ATOM 796 N N . ILE A 1 101 ? -8.742 18.006 -0.485 1.00 50.53 101 ILE A N 1
ATOM 797 C CA . ILE A 1 101 ? -8.025 17.893 -1.765 1.00 50.53 101 ILE A CA 1
ATOM 798 C C . ILE A 1 101 ? -8.500 18.965 -2.740 1.00 50.53 101 ILE A C 1
ATOM 800 O O . ILE A 1 101 ? -7.669 19.594 -3.385 1.00 50.53 101 ILE A O 1
ATOM 804 N N . PHE A 1 102 ? -9.807 19.226 -2.819 1.00 48.53 102 PHE A N 1
ATOM 805 C CA . PHE A 1 102 ? -10.346 20.284 -3.667 1.00 48.53 102 PHE A CA 1
ATOM 806 C C . PHE A 1 102 ? -9.914 21.664 -3.168 1.00 48.53 102 PHE A C 1
ATOM 808 O O . PHE A 1 102 ? -9.468 22.457 -3.979 1.00 48.53 102 PHE A O 1
ATOM 815 N N . SER A 1 103 ? -9.921 21.943 -1.858 1.00 47.06 103 SER A N 1
ATOM 816 C CA . SER A 1 103 ? -9.416 23.215 -1.311 1.00 47.06 103 SER A CA 1
ATOM 817 C C . SER A 1 103 ? -7.916 23.400 -1.557 1.00 47.06 103 SER A C 1
ATOM 819 O O . SER A 1 103 ? -7.487 24.479 -1.962 1.00 47.06 103 SER A O 1
ATOM 821 N N . TYR A 1 104 ? -7.102 22.351 -1.401 1.00 54.03 104 TYR A N 1
ATOM 822 C CA . TYR A 1 104 ? -5.659 22.442 -1.635 1.00 54.03 104 TYR A CA 1
ATOM 823 C C . TYR A 1 104 ? -5.319 22.538 -3.128 1.00 54.03 104 TYR A C 1
ATOM 825 O O . TYR A 1 104 ? -4.507 23.371 -3.524 1.00 54.03 104 TYR A O 1
ATOM 833 N N . CYS A 1 105 ? -5.982 21.748 -3.975 1.00 46.97 105 CYS A N 1
ATOM 834 C CA . CYS A 1 105 ? -5.799 21.771 -5.424 1.00 46.97 105 CYS A CA 1
ATOM 835 C C . CYS A 1 105 ? -6.353 23.068 -6.030 1.00 46.97 105 CYS A C 1
ATOM 837 O O . CYS A 1 105 ? -5.681 23.683 -6.845 1.00 46.97 105 CYS A O 1
ATOM 839 N N . LEU A 1 106 ? -7.498 23.569 -5.553 1.00 50.78 106 LEU A N 1
ATOM 840 C CA . LEU A 1 106 ? -8.027 24.888 -5.906 1.00 50.78 106 LEU A CA 1
ATOM 841 C C . LEU A 1 106 ? -7.120 26.003 -5.381 1.00 50.78 106 LEU A C 1
ATOM 843 O O . LEU A 1 106 ? -6.895 26.956 -6.103 1.00 50.78 106 LEU A O 1
ATOM 847 N N . SER A 1 107 ? -6.529 25.898 -4.188 1.00 48.62 107 SER A N 1
ATOM 848 C CA . SER A 1 107 ? -5.566 26.886 -3.672 1.00 48.62 107 SER A CA 1
ATOM 849 C C . SER A 1 107 ? -4.278 26.919 -4.498 1.00 48.62 107 SER A C 1
ATOM 851 O O . SER A 1 107 ? -3.767 27.996 -4.797 1.00 48.62 107 SER A O 1
ATOM 853 N N . VAL A 1 108 ? -3.774 25.760 -4.931 1.00 53.09 108 VAL A N 1
ATOM 854 C CA . VAL A 1 108 ? -2.613 25.655 -5.827 1.00 53.09 108 VAL A CA 1
ATOM 855 C C . VAL A 1 108 ? -2.961 26.171 -7.223 1.00 53.09 108 VAL A C 1
ATOM 857 O O . VAL A 1 108 ? -2.240 27.019 -7.741 1.00 53.09 108 VAL A O 1
ATOM 860 N N . THR A 1 109 ? -4.096 25.767 -7.797 1.00 49.53 109 THR A N 1
ATOM 861 C CA . THR A 1 109 ? -4.569 26.252 -9.099 1.00 49.53 109 THR A CA 1
ATOM 862 C C . THR A 1 109 ? -4.867 27.747 -9.056 1.00 49.53 109 THR A C 1
ATOM 864 O O . THR A 1 109 ? -4.449 28.444 -9.963 1.00 49.53 109 THR A O 1
ATOM 867 N N . VAL A 1 110 ? -5.475 28.281 -7.993 1.00 52.09 110 VAL A N 1
ATOM 868 C CA . VAL A 1 110 ? -5.730 29.721 -7.792 1.00 52.09 110 VAL A CA 1
ATOM 869 C C . VAL A 1 110 ? -4.435 30.487 -7.541 1.00 52.09 110 VAL A C 1
ATOM 871 O O . VAL A 1 110 ? -4.334 31.612 -8.010 1.00 52.09 110 VAL A O 1
ATOM 874 N N . LYS A 1 111 ? -3.425 29.925 -6.861 1.00 50.94 111 LYS A N 1
ATOM 875 C CA . LYS A 1 111 ? -2.089 30.545 -6.729 1.00 50.94 111 LYS A CA 1
ATOM 876 C C . LYS A 1 111 ? -1.344 30.581 -8.065 1.00 50.94 111 LYS A C 1
ATOM 878 O O . LYS A 1 111 ? -0.722 31.593 -8.376 1.00 50.94 111 LYS A O 1
ATOM 883 N N . ILE A 1 112 ? -1.461 29.527 -8.872 1.00 51.09 112 ILE A N 1
ATOM 884 C CA . ILE A 1 112 ? -0.899 29.446 -10.228 1.00 51.09 112 ILE A CA 1
ATOM 885 C C . ILE A 1 112 ? -1.654 30.385 -11.188 1.00 51.09 112 ILE A C 1
ATOM 887 O O . ILE A 1 112 ? -1.021 31.111 -11.947 1.00 51.09 112 ILE A O 1
ATOM 891 N N . PHE A 1 113 ? -2.985 30.474 -11.093 1.00 42.94 113 PHE A N 1
ATOM 892 C CA . PHE A 1 113 ? -3.811 31.416 -11.862 1.00 42.94 113 PHE A CA 1
ATOM 893 C C . PHE A 1 113 ? -3.625 32.867 -11.398 1.00 42.94 113 PHE A C 1
ATOM 895 O O . PHE A 1 113 ? -3.608 33.772 -12.220 1.00 42.94 113 PHE A O 1
ATOM 902 N N . LYS A 1 114 ? -3.404 33.131 -10.101 1.00 44.28 114 LYS A N 1
ATOM 903 C CA . LYS A 1 114 ? -3.028 34.473 -9.610 1.00 44.28 114 LYS A CA 1
ATOM 904 C C . LYS A 1 114 ? -1.657 34.911 -10.120 1.00 44.28 114 LYS A C 1
ATOM 906 O O . LYS A 1 114 ? -1.437 36.112 -10.240 1.00 44.28 114 LYS A O 1
ATOM 911 N N . SER A 1 115 ? -0.766 33.965 -10.430 1.00 46.69 115 SER A N 1
ATOM 912 C CA . SER A 1 115 ? 0.513 34.238 -11.097 1.00 46.69 115 SER A CA 1
ATOM 913 C C . SER A 1 115 ? 0.345 34.615 -12.578 1.00 46.69 115 SER A C 1
ATOM 915 O O . SER A 1 115 ? 1.273 35.165 -13.162 1.00 46.69 115 SER A O 1
ATOM 917 N N . PHE A 1 116 ? -0.830 34.369 -13.167 1.00 45.06 116 PHE A N 1
ATOM 918 C CA . PHE A 1 116 ? -1.212 34.739 -14.530 1.00 45.06 116 PHE A CA 1
ATOM 919 C C . PHE A 1 116 ? -2.502 35.579 -14.509 1.00 45.06 116 PHE A C 1
ATOM 921 O O . PHE A 1 116 ? -3.572 35.110 -14.862 1.00 45.06 116 PHE A O 1
ATOM 928 N N . GLY A 1 117 ? -2.402 36.840 -14.079 1.00 37.53 117 GLY A N 1
ATOM 929 C CA . GLY A 1 117 ? -3.321 37.913 -14.489 1.00 37.53 117 GLY A CA 1
ATOM 930 C C . GLY A 1 117 ? -4.837 37.733 -14.258 1.00 37.53 117 GLY A C 1
ATOM 931 O O . GLY A 1 117 ? -5.555 37.235 -15.108 1.00 37.53 117 GLY A O 1
ATOM 932 N N . LYS A 1 118 ? -5.317 38.350 -13.169 1.00 39.28 118 LYS A N 1
ATOM 933 C CA . LYS A 1 118 ? -6.617 39.043 -12.979 1.00 39.28 118 LYS A CA 1
ATOM 934 C C . LYS A 1 118 ? -7.956 38.292 -13.231 1.00 39.28 118 LYS A C 1
ATOM 936 O O . LYS A 1 118 ? -8.395 38.086 -14.351 1.00 39.28 118 LYS A O 1
ATOM 941 N N . SER A 1 119 ? -8.692 38.185 -12.112 1.00 37.72 119 SER A N 1
ATOM 942 C CA . SER A 1 119 ? -10.160 38.231 -11.919 1.00 37.72 119 SER A CA 1
ATOM 943 C C . SER A 1 119 ? -10.996 36.942 -11.793 1.00 37.72 119 SER A C 1
ATOM 945 O O . SER A 1 119 ? -11.224 36.210 -12.742 1.00 37.72 119 SER A O 1
ATOM 947 N N . ARG A 1 120 ? -11.606 36.862 -10.593 1.00 45.66 120 ARG A N 1
ATOM 948 C CA . ARG A 1 120 ? -12.956 36.377 -10.228 1.00 45.66 120 ARG A CA 1
ATOM 949 C C . ARG A 1 120 ? -13.270 34.879 -10.390 1.00 45.66 120 ARG A C 1
ATOM 951 O O . ARG A 1 120 ? -13.838 34.444 -11.378 1.00 45.66 120 ARG A O 1
ATOM 958 N N . ALA A 1 121 ? -13.051 34.133 -9.307 1.00 35.72 121 ALA A N 1
ATOM 959 C CA . ALA A 1 121 ? -13.737 32.869 -9.032 1.00 35.72 121 ALA A CA 1
ATOM 960 C C . ALA A 1 121 ? -14.031 32.788 -7.524 1.00 35.72 121 ALA A C 1
ATOM 962 O O . ALA A 1 121 ? -13.270 32.192 -6.767 1.00 35.72 121 ALA A O 1
ATOM 963 N N . ALA A 1 122 ? -15.077 33.489 -7.078 1.00 33.00 122 ALA A N 1
ATOM 964 C CA . ALA A 1 122 ? -15.489 33.531 -5.671 1.00 33.00 122 ALA A CA 1
ATOM 965 C C . ALA A 1 122 ? -16.889 32.944 -5.417 1.00 33.00 122 ALA A C 1
ATOM 967 O O . ALA A 1 122 ? -17.333 32.996 -4.282 1.00 33.00 122 ALA A O 1
ATOM 968 N N . ASP A 1 123 ? -17.540 32.325 -6.411 1.00 31.06 123 ASP A N 1
ATOM 969 C CA . ASP A 1 123 ? -18.928 31.842 -6.280 1.00 31.06 123 ASP A CA 1
ATOM 970 C C . ASP A 1 123 ? -19.124 30.419 -6.840 1.00 31.06 123 ASP A C 1
ATOM 972 O O . ASP A 1 123 ? -19.996 30.171 -7.666 1.00 31.06 123 ASP A O 1
ATOM 976 N N . ALA A 1 124 ? -18.296 29.455 -6.420 1.00 31.94 124 ALA A N 1
ATOM 977 C CA . ALA A 1 124 ? -18.471 28.042 -6.803 1.00 31.94 124 ALA A CA 1
ATOM 978 C C . ALA A 1 124 ? -18.373 27.049 -5.629 1.00 31.94 124 ALA A C 1
ATOM 980 O O . ALA A 1 124 ? -18.246 25.847 -5.839 1.00 31.94 124 ALA A O 1
ATOM 981 N N . VAL A 1 125 ? -18.426 27.527 -4.381 1.00 37.22 125 VAL A N 1
ATOM 982 C CA . VAL A 1 125 ? -18.175 26.691 -3.186 1.00 37.22 125 VAL A CA 1
ATOM 983 C C . VAL A 1 125 ? -19.462 26.113 -2.574 1.00 37.22 125 VAL A C 1
ATOM 985 O O . VAL A 1 125 ? -19.409 25.397 -1.580 1.00 37.22 125 VAL A O 1
ATOM 988 N N . SER A 1 126 ? -20.633 26.341 -3.175 1.00 34.72 126 SER A N 1
ATOM 989 C CA . SER A 1 126 ? -21.903 25.976 -2.527 1.00 34.72 126 SER A CA 1
ATOM 990 C C . SER A 1 126 ? -22.889 25.205 -3.390 1.00 34.72 126 SER A C 1
ATOM 992 O O . SER A 1 126 ? -24.077 25.309 -3.139 1.00 34.72 126 SER A O 1
ATOM 994 N N . VAL A 1 127 ? -22.460 24.389 -4.358 1.00 40.84 127 VAL A N 1
ATOM 995 C CA . VAL A 1 127 ? -23.359 23.364 -4.921 1.00 40.84 127 VAL A CA 1
ATOM 996 C C . VAL A 1 127 ? -22.553 22.183 -5.460 1.00 40.84 127 VAL A C 1
ATOM 998 O O . VAL A 1 127 ? -22.077 22.232 -6.585 1.00 40.84 127 VAL A O 1
ATOM 1001 N N . LEU A 1 128 ? -22.448 21.089 -4.705 1.00 35.72 128 LEU A N 1
ATOM 1002 C CA . LEU A 1 128 ? -22.695 19.764 -5.284 1.00 35.72 128 LEU A CA 1
ATOM 1003 C C . LEU A 1 128 ? -22.920 18.743 -4.165 1.00 35.72 128 LEU A C 1
ATOM 1005 O O . LEU A 1 128 ? -22.016 18.383 -3.413 1.00 35.72 128 LEU A O 1
ATOM 1009 N N . HIS A 1 129 ? -24.155 18.256 -4.076 1.00 39.69 129 HIS A N 1
ATOM 1010 C CA . HIS A 1 129 ? -24.496 17.039 -3.351 1.00 39.69 129 HIS A CA 1
ATOM 1011 C C . HIS A 1 129 ? -23.815 15.844 -4.050 1.00 39.69 129 HIS A C 1
ATOM 1013 O O . HIS A 1 129 ? -24.412 15.180 -4.894 1.00 39.69 129 HIS A O 1
ATOM 1019 N N . PHE A 1 130 ? -22.549 15.575 -3.714 1.00 50.75 130 PHE A N 1
ATOM 1020 C CA . PHE A 1 130 ? -21.750 14.473 -4.274 1.00 50.75 130 PHE A CA 1
ATOM 1021 C C . PHE A 1 130 ? -22.219 13.063 -3.837 1.00 50.75 130 PHE A C 1
ATOM 1023 O O . PHE A 1 130 ? -21.628 12.070 -4.248 1.00 50.75 130 PHE A O 1
ATOM 1030 N N . ASP A 1 131 ? -23.322 12.945 -3.089 1.00 46.22 131 ASP A N 1
ATOM 1031 C CA . ASP A 1 131 ? -23.901 11.666 -2.633 1.00 46.22 131 ASP A CA 1
ATOM 1032 C C . ASP A 1 131 ? -24.599 10.850 -3.749 1.00 46.22 131 ASP A C 1
ATOM 1034 O O . ASP A 1 131 ? -25.040 9.726 -3.513 1.00 46.22 131 ASP A O 1
ATOM 1038 N N . ARG A 1 132 ? -24.700 11.376 -4.983 1.00 53.06 132 ARG A N 1
ATOM 1039 C CA . ARG A 1 132 ? -25.236 10.652 -6.158 1.00 53.06 132 ARG A CA 1
ATOM 1040 C C . ARG A 1 132 ? -24.450 10.890 -7.447 1.00 53.06 132 ARG A C 1
ATOM 1042 O O . ARG A 1 132 ? -25.042 11.021 -8.517 1.00 53.06 132 ARG A O 1
ATOM 1049 N N . VAL A 1 133 ? -23.123 10.961 -7.382 1.00 60.62 133 VAL A N 1
ATOM 1050 C CA . VAL A 1 133 ? -22.346 11.012 -8.627 1.00 60.62 133 VAL A CA 1
ATOM 1051 C C . VAL A 1 133 ? -22.387 9.647 -9.309 1.00 60.62 133 VAL A C 1
ATOM 1053 O O . VAL A 1 133 ? -21.948 8.657 -8.718 1.00 60.62 133 VAL A O 1
ATOM 1056 N N . PRO A 1 134 ? -22.918 9.555 -10.539 1.00 73.88 134 PRO A N 1
ATOM 1057 C CA . PRO A 1 134 ? -22.916 8.298 -11.251 1.00 73.88 134 PRO A CA 1
ATOM 1058 C C . PRO A 1 134 ? -21.480 7.901 -11.589 1.00 73.88 134 PRO A C 1
ATOM 1060 O O . PRO A 1 134 ? -20.631 8.733 -11.907 1.00 73.88 134 PRO A O 1
ATOM 1063 N N . VAL A 1 135 ? -21.234 6.598 -11.559 1.00 76.19 135 VAL A N 1
ATOM 1064 C CA . VAL A 1 135 ? -19.953 5.948 -11.861 1.00 76.19 135 VAL A CA 1
ATOM 1065 C C . VAL A 1 135 ? -19.256 6.530 -13.094 1.00 76.19 135 VAL A C 1
ATOM 1067 O O . VAL A 1 135 ? -18.051 6.784 -13.064 1.00 76.19 135 VAL A O 1
ATOM 1070 N N . TRP A 1 136 ? -20.014 6.777 -14.164 1.00 77.06 136 TRP A N 1
ATOM 1071 C CA . TRP A 1 136 ? -19.478 7.323 -15.409 1.00 77.06 136 TRP A CA 1
ATOM 1072 C C . TRP A 1 136 ? -18.919 8.739 -15.243 1.00 77.06 136 TRP A C 1
ATOM 1074 O O . TRP A 1 136 ? -17.932 9.074 -15.888 1.00 77.06 136 TRP A O 1
ATOM 1084 N N . LEU A 1 137 ? -19.501 9.562 -14.365 1.00 77.56 137 LEU A N 1
ATOM 1085 C CA . LEU A 1 137 ? -19.022 10.920 -14.121 1.00 77.56 137 LEU A CA 1
ATOM 1086 C C . LEU A 1 137 ? -17.741 10.895 -13.286 1.00 77.56 137 LEU A C 1
ATOM 1088 O O . LEU A 1 137 ? -16.801 11.616 -13.604 1.00 77.56 137 LEU A O 1
ATOM 1092 N N . SER A 1 138 ? -17.656 10.007 -12.291 1.00 77.44 138 SER A N 1
ATOM 1093 C CA . SER A 1 138 ? -16.411 9.763 -11.547 1.00 77.44 138 SER A CA 1
ATOM 1094 C C . SER A 1 138 ? -15.289 9.280 -12.466 1.00 77.44 138 SER A C 1
ATOM 1096 O O . SER A 1 138 ? -14.150 9.726 -12.341 1.00 77.44 138 SER A O 1
ATOM 1098 N N . LEU A 1 139 ? -15.614 8.407 -13.424 1.00 82.25 139 LEU A N 1
ATOM 1099 C CA . LEU A 1 139 ? -14.671 7.939 -14.437 1.00 82.25 139 LEU A CA 1
ATOM 1100 C C . LEU A 1 139 ? -14.246 9.068 -15.384 1.00 82.25 139 LEU A C 1
ATOM 1102 O O . LEU A 1 139 ? -13.063 9.203 -15.674 1.00 82.25 139 LEU A O 1
ATOM 1106 N N . LEU A 1 140 ? -15.179 9.915 -15.821 1.00 83.75 140 LEU A N 1
ATOM 1107 C CA . LEU A 1 140 ? -14.882 11.049 -16.694 1.00 83.75 140 LEU A CA 1
ATOM 1108 C C . LEU A 1 140 ? -13.960 12.057 -15.998 1.00 83.75 140 LEU A C 1
ATOM 1110 O O . LEU A 1 140 ? -12.940 12.442 -16.564 1.00 83.75 140 LEU A O 1
ATOM 1114 N N . VAL A 1 141 ? -14.263 12.433 -14.753 1.00 82.19 141 VAL A N 1
ATOM 1115 C CA . VAL A 1 141 ? -13.421 13.334 -13.946 1.00 82.19 141 VAL A CA 1
ATOM 1116 C C . VAL A 1 141 ? -12.022 12.745 -13.752 1.00 82.19 141 VAL A C 1
ATOM 1118 O O . VAL A 1 141 ? -11.026 13.447 -13.928 1.00 82.19 141 VAL A O 1
ATOM 1121 N N . ALA A 1 142 ? -11.937 11.448 -13.453 1.00 85.94 142 ALA A N 1
ATOM 1122 C CA . ALA A 1 142 ? -10.671 10.740 -13.326 1.00 85.94 142 ALA A CA 1
ATOM 1123 C C . ALA A 1 142 ? -9.847 10.750 -14.617 1.00 85.94 142 ALA A C 1
ATOM 1125 O O . ALA A 1 142 ? -8.648 11.024 -14.572 1.00 85.94 142 ALA A O 1
ATOM 1126 N N . VAL A 1 143 ? -10.479 10.502 -15.766 1.00 88.94 143 VAL A N 1
ATOM 1127 C CA . VAL A 1 143 ? -9.812 10.528 -17.073 1.00 88.94 143 VAL A CA 1
ATOM 1128 C C . VAL A 1 143 ? -9.349 11.939 -17.420 1.00 88.94 143 VAL A C 1
ATOM 1130 O O . VAL A 1 143 ? -8.223 12.101 -17.880 1.00 88.94 143 VAL A O 1
ATOM 1133 N N . VAL A 1 144 ? -10.158 12.970 -17.169 1.00 86.50 144 VAL A N 1
ATOM 1134 C CA . VAL A 1 144 ? -9.779 14.367 -17.441 1.00 86.50 144 VAL A CA 1
ATOM 1135 C C . VAL A 1 144 ? -8.580 14.781 -16.588 1.00 86.50 144 VAL A C 1
ATOM 1137 O O . VAL A 1 144 ? -7.574 15.236 -17.129 1.00 86.50 144 VAL A O 1
ATOM 1140 N N . ILE A 1 145 ? -8.641 14.572 -15.269 1.00 85.38 145 ILE A N 1
ATOM 1141 C CA . ILE A 1 145 ? -7.545 14.935 -14.358 1.00 85.38 145 ILE A CA 1
ATOM 1142 C C . ILE A 1 145 ? -6.293 14.101 -14.655 1.00 85.38 145 ILE A C 1
ATOM 1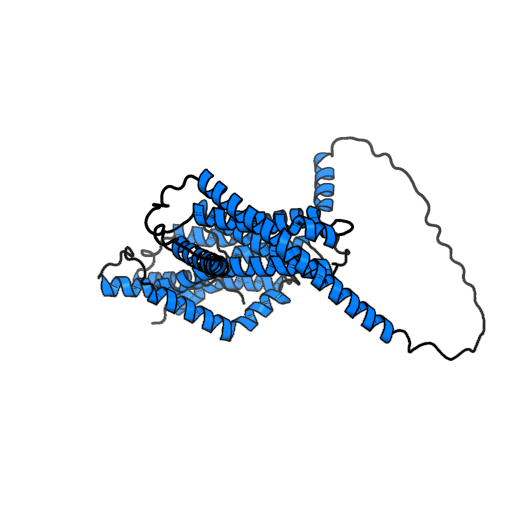144 O O . ILE A 1 145 ? -5.189 14.645 -14.706 1.00 85.38 145 ILE A O 1
ATOM 1148 N N . GLY A 1 146 ? -6.457 12.802 -14.920 1.00 85.38 146 GLY A N 1
ATOM 1149 C CA . GLY A 1 146 ? -5.367 11.931 -15.349 1.00 85.38 146 GLY A CA 1
ATOM 1150 C C . GLY A 1 146 ? -4.719 12.417 -16.646 1.00 85.38 146 GLY A C 1
ATOM 1151 O O . GLY A 1 146 ? -3.494 12.450 -16.739 1.00 85.38 146 GLY A O 1
ATOM 1152 N N . SER A 1 147 ? -5.516 12.840 -17.633 1.00 87.94 147 SER A N 1
ATOM 1153 C CA . SER A 1 147 ? -5.020 13.332 -18.930 1.00 87.94 147 SER A CA 1
ATOM 1154 C C . SER A 1 147 ? -4.231 14.625 -18.766 1.00 87.94 147 SER A C 1
ATOM 1156 O O . SER A 1 147 ? -3.145 14.761 -19.323 1.00 87.94 147 SER A O 1
ATOM 1158 N N . ILE A 1 148 ? -4.731 15.552 -17.944 1.00 86.69 148 ILE A N 1
ATOM 1159 C CA . ILE A 1 148 ? -4.016 16.788 -17.606 1.00 86.69 148 ILE A CA 1
ATOM 1160 C C . ILE A 1 148 ? -2.672 16.456 -16.953 1.00 86.69 148 ILE A C 1
ATOM 1162 O O . ILE A 1 148 ? -1.645 17.007 -17.346 1.00 86.69 148 ILE A O 1
ATOM 1166 N N . ALA A 1 149 ? -2.649 15.526 -15.997 1.00 82.94 149 ALA A N 1
ATOM 1167 C CA . ALA A 1 149 ? -1.409 15.118 -15.350 1.00 82.94 149 ALA A CA 1
ATOM 1168 C C . ALA A 1 149 ? -0.422 14.462 -16.330 1.00 82.94 149 ALA A C 1
ATOM 1170 O O . ALA A 1 149 ? 0.772 14.748 -16.271 1.00 82.94 149 ALA A O 1
ATOM 1171 N N . ALA A 1 150 ? -0.908 13.644 -17.266 1.00 84.88 150 ALA A N 1
ATOM 1172 C CA . ALA A 1 150 ? -0.087 13.048 -18.317 1.00 84.88 150 ALA A CA 1
ATOM 1173 C C . ALA A 1 150 ? 0.546 14.116 -19.221 1.00 84.88 150 ALA A C 1
ATOM 1175 O O . ALA A 1 150 ? 1.747 14.066 -19.480 1.00 84.88 150 ALA A O 1
ATOM 1176 N N . ILE A 1 151 ? -0.234 15.123 -19.626 1.00 86.69 151 ILE A N 1
ATOM 1177 C CA . ILE A 1 151 ? 0.251 16.265 -20.414 1.00 86.69 151 ILE A CA 1
ATOM 1178 C C . ILE A 1 151 ? 1.309 17.045 -19.626 1.00 86.69 151 ILE A C 1
ATOM 1180 O O . ILE A 1 151 ? 2.364 17.371 -20.162 1.00 86.69 151 ILE A O 1
ATOM 1184 N N . VAL A 1 152 ? 1.081 17.301 -18.335 1.00 85.12 152 VAL A N 1
ATOM 1185 C CA . VAL A 1 152 ? 2.058 17.974 -17.462 1.00 85.12 152 VAL A CA 1
ATOM 1186 C C . VAL A 1 152 ? 3.355 17.172 -17.356 1.00 85.12 152 VAL A C 1
ATOM 1188 O O . VAL A 1 152 ? 4.444 17.736 -17.467 1.00 85.12 152 VAL A O 1
ATOM 1191 N N . VAL A 1 153 ? 3.264 15.854 -17.183 1.00 83.25 153 VAL A N 1
ATOM 1192 C CA . VAL A 1 153 ? 4.435 14.968 -17.162 1.00 83.25 153 VAL A CA 1
ATOM 1193 C C . VAL A 1 153 ? 5.179 15.037 -18.493 1.00 83.25 153 VAL A C 1
ATOM 1195 O O . VAL A 1 153 ? 6.402 15.178 -18.508 1.00 83.25 153 VAL A O 1
ATOM 1198 N N . GLN A 1 154 ? 4.452 15.010 -19.606 1.00 85.81 154 GLN A N 1
ATOM 1199 C CA . GLN A 1 154 ? 5.037 15.047 -20.938 1.00 85.81 154 GLN A CA 1
ATOM 1200 C C . GLN A 1 154 ? 5.720 16.387 -21.251 1.00 85.81 154 GLN A C 1
ATOM 1202 O O . GLN A 1 154 ? 6.806 16.395 -21.826 1.00 85.81 154 GLN A O 1
ATOM 1207 N N . LEU A 1 155 ? 5.127 17.510 -20.837 1.00 82.38 155 LEU A N 1
ATOM 1208 C CA . LEU A 1 155 ? 5.626 18.854 -21.140 1.00 82.38 155 LEU A CA 1
ATOM 1209 C C . LEU A 1 155 ? 6.656 19.382 -20.136 1.00 82.38 155 LEU A C 1
ATOM 1211 O O . LEU A 1 155 ? 7.489 20.205 -20.504 1.00 82.38 155 LEU A O 1
ATOM 1215 N N . ILE A 1 156 ? 6.608 18.952 -18.873 1.00 81.06 156 ILE A N 1
ATOM 1216 C CA . ILE A 1 156 ? 7.452 19.512 -17.805 1.00 81.06 156 ILE A CA 1
ATOM 1217 C C . ILE A 1 156 ? 8.435 18.477 -17.266 1.00 81.06 156 ILE A C 1
ATOM 1219 O O . ILE A 1 156 ? 9.618 18.781 -17.097 1.00 81.06 156 ILE A O 1
ATOM 1223 N N . LEU A 1 157 ? 7.965 17.263 -16.971 1.00 75.75 157 LEU A N 1
ATOM 1224 C CA . LEU A 1 157 ? 8.773 16.269 -16.268 1.00 75.75 157 LEU A CA 1
ATOM 1225 C C . LEU A 1 157 ? 9.774 15.584 -17.206 1.00 75.75 157 LEU A C 1
ATOM 1227 O O . LEU A 1 157 ? 10.960 15.552 -16.892 1.00 75.75 157 LEU A O 1
ATOM 1231 N N . ILE A 1 158 ? 9.333 15.112 -18.375 1.00 79.31 158 ILE A N 1
ATOM 1232 C CA . ILE A 1 158 ? 10.204 14.484 -19.384 1.00 79.31 158 ILE A CA 1
ATOM 1233 C C . ILE A 1 158 ? 11.391 15.377 -19.786 1.00 79.31 158 ILE A C 1
ATOM 1235 O O . ILE A 1 158 ? 12.523 14.895 -19.700 1.00 79.31 158 ILE A O 1
ATOM 1239 N N . PRO A 1 159 ? 11.210 16.656 -20.182 1.00 76.56 159 PRO A N 1
ATOM 1240 C CA . PRO A 1 159 ? 12.347 17.490 -20.570 1.00 76.56 159 PRO A CA 1
ATOM 1241 C C . PRO A 1 159 ? 13.301 17.756 -19.402 1.00 76.56 159 PRO A C 1
ATOM 1243 O O . PRO A 1 159 ? 14.514 17.771 -19.596 1.00 76.56 159 PRO A O 1
ATOM 1246 N N . ARG A 1 160 ? 12.792 17.887 -18.170 1.00 76.44 160 ARG A N 1
ATOM 1247 C CA . ARG A 1 160 ? 13.651 18.033 -16.985 1.00 76.44 160 ARG A CA 1
ATOM 1248 C C . ARG A 1 160 ? 14.450 16.778 -16.665 1.00 76.44 160 ARG A C 1
ATOM 1250 O O . ARG A 1 160 ? 15.615 16.890 -16.296 1.00 76.44 160 ARG A O 1
ATOM 1257 N N . LEU A 1 161 ? 13.835 15.605 -16.786 1.00 71.62 161 LEU A N 1
ATOM 1258 C CA . LEU A 1 161 ? 14.517 14.334 -16.558 1.00 71.62 161 LEU A CA 1
ATOM 1259 C C . LEU A 1 161 ? 15.586 14.097 -17.624 1.00 71.62 161 LEU A C 1
ATOM 1261 O O . LEU A 1 161 ? 16.704 13.744 -17.270 1.00 71.62 161 LEU A O 1
ATOM 1265 N N . LYS A 1 162 ? 15.285 14.394 -18.894 1.00 75.00 162 LYS A N 1
ATOM 1266 C CA . LYS A 1 162 ? 16.256 14.307 -19.989 1.00 75.00 162 LYS A CA 1
ATOM 1267 C C . LYS A 1 162 ? 17.471 15.211 -19.748 1.00 75.00 162 LYS A C 1
ATOM 1269 O O . LYS A 1 162 ? 18.586 14.706 -19.716 1.00 75.00 162 LYS A O 1
ATOM 1274 N N . ASN A 1 163 ? 17.254 16.497 -19.455 1.00 71.06 163 ASN A N 1
ATOM 1275 C CA . ASN A 1 163 ? 18.350 17.443 -19.208 1.00 71.06 163 ASN A CA 1
ATOM 1276 C C . ASN A 1 163 ? 19.210 17.036 -17.998 1.00 71.06 163 ASN A C 1
ATOM 1278 O O . ASN A 1 163 ? 20.432 17.096 -18.055 1.00 71.06 163 ASN A O 1
ATOM 1282 N N . LYS A 1 164 ? 18.586 16.552 -16.915 1.00 68.06 164 LYS A N 1
ATOM 1283 C CA . LYS A 1 164 ? 19.301 16.098 -15.711 1.00 68.06 164 LYS A CA 1
ATOM 1284 C C . LYS A 1 164 ? 20.138 14.838 -15.960 1.00 68.06 164 LYS A C 1
ATOM 1286 O O . LYS A 1 164 ? 21.181 14.656 -15.332 1.00 68.06 164 LYS A O 1
ATOM 1291 N N . THR A 1 165 ? 19.671 13.954 -16.838 1.00 60.62 165 THR A N 1
ATOM 1292 C CA . THR A 1 165 ? 20.410 12.758 -17.250 1.00 60.62 165 THR A CA 1
ATOM 1293 C C . THR A 1 165 ? 21.573 13.109 -18.181 1.00 60.62 165 THR A C 1
ATOM 1295 O O . THR A 1 165 ? 22.664 12.564 -18.002 1.00 60.62 165 THR A O 1
ATOM 1298 N N . ASP A 1 166 ? 21.372 14.048 -19.108 1.00 61.16 166 ASP A N 1
ATOM 1299 C CA . ASP A 1 166 ? 22.411 14.522 -20.027 1.00 61.16 166 ASP A CA 1
ATOM 1300 C C . ASP A 1 166 ? 23.552 15.216 -19.249 1.00 61.16 166 ASP A C 1
ATOM 1302 O O . ASP A 1 166 ? 24.713 14.831 -19.407 1.00 61.16 166 ASP A O 1
ATOM 1306 N N . ASP A 1 167 ? 23.244 16.098 -18.287 1.00 58.69 167 ASP A N 1
ATOM 1307 C CA . ASP A 1 167 ? 24.240 16.755 -17.414 1.00 58.69 167 ASP A CA 1
ATOM 1308 C C . ASP A 1 167 ? 25.091 15.751 -16.610 1.00 58.69 167 ASP A C 1
ATOM 1310 O O . ASP A 1 167 ? 26.314 15.886 -16.485 1.00 58.69 167 ASP A O 1
ATOM 1314 N N . LYS A 1 168 ? 24.464 14.693 -16.080 1.00 56.22 168 LYS A N 1
ATOM 1315 C CA . LYS A 1 168 ? 25.178 13.642 -15.337 1.00 56.22 168 LYS A CA 1
ATOM 1316 C C . LYS A 1 168 ? 26.061 12.787 -16.238 1.00 56.22 168 LYS A C 1
ATOM 1318 O O . LYS A 1 168 ? 27.157 12.410 -15.819 1.00 56.22 168 LYS A O 1
ATOM 1323 N N . SER A 1 169 ? 25.626 12.504 -17.465 1.00 50.78 169 SER A N 1
ATOM 1324 C CA . SER A 1 169 ? 26.420 11.733 -18.427 1.00 50.78 169 SER A CA 1
ATOM 1325 C C . SER A 1 169 ? 27.741 12.433 -18.784 1.00 50.78 169 SER A C 1
ATOM 1327 O O . SER A 1 169 ? 28.780 11.771 -18.849 1.00 50.78 169 SER A O 1
ATOM 1329 N N . HIS A 1 170 ? 27.731 13.770 -18.876 1.00 43.56 170 HIS A N 1
ATOM 1330 C CA . HIS A 1 170 ? 28.921 14.606 -19.065 1.00 43.56 170 HIS A CA 1
ATOM 1331 C C . HIS A 1 170 ? 29.837 14.638 -17.827 1.00 43.56 170 HIS A C 1
ATOM 1333 O O . HIS A 1 170 ? 31.060 14.617 -17.962 1.00 43.56 170 HIS A O 1
ATOM 1339 N N . SER A 1 171 ? 29.276 14.604 -16.612 1.00 39.47 171 SER A N 1
ATOM 1340 C CA . SER A 1 171 ? 30.075 14.523 -15.375 1.00 39.47 171 SER A CA 1
ATOM 1341 C C . SER A 1 171 ? 30.796 13.174 -15.200 1.00 39.47 171 SER A C 1
ATOM 1343 O O . SER A 1 171 ? 31.935 13.128 -14.734 1.00 39.47 171 SER A O 1
ATOM 1345 N N . PHE A 1 172 ? 30.178 12.070 -15.639 1.00 42.50 172 PHE A N 1
ATOM 1346 C CA . PHE A 1 172 ? 30.750 10.723 -15.525 1.00 42.50 172 PHE A CA 1
ATOM 1347 C C . PHE A 1 172 ? 31.834 10.456 -16.585 1.00 42.50 172 PHE A C 1
ATOM 1349 O O . PHE A 1 172 ? 32.846 9.812 -16.297 1.00 42.50 172 PHE A O 1
ATOM 1356 N N . THR A 1 173 ? 31.676 11.020 -17.791 1.00 40.09 173 THR A N 1
ATOM 1357 C CA . THR A 1 173 ? 32.718 10.995 -18.836 1.00 40.09 173 THR A CA 1
ATOM 1358 C C . THR A 1 173 ? 33.905 11.907 -18.520 1.00 40.09 173 THR A C 1
ATOM 1360 O O . THR A 1 173 ? 35.026 11.568 -18.894 1.00 40.09 173 THR A O 1
ATOM 1363 N N . GLY A 1 174 ? 33.707 13.008 -17.784 1.00 34.44 174 GLY A N 1
ATOM 1364 C CA . GLY A 1 174 ? 34.803 13.847 -17.282 1.00 34.44 174 GLY A CA 1
ATOM 1365 C C . GLY A 1 174 ? 35.674 13.148 -16.231 1.00 34.44 174 GLY A C 1
ATOM 1366 O O . GLY A 1 174 ? 36.896 13.253 -16.282 1.00 34.44 174 GLY A O 1
ATOM 1367 N N . CYS A 1 175 ? 35.060 12.374 -15.330 1.00 32.31 175 CYS A N 1
ATOM 1368 C CA . CYS A 1 175 ? 35.769 11.666 -14.258 1.00 32.31 175 CYS A CA 1
ATOM 1369 C C . CYS A 1 175 ? 36.488 10.392 -14.752 1.00 32.31 175 CYS A C 1
ATOM 1371 O O . CYS A 1 175 ? 37.632 10.140 -14.384 1.00 32.31 175 CYS A O 1
ATOM 1373 N N . SER A 1 176 ? 35.885 9.624 -15.673 1.00 27.83 176 SER A N 1
ATOM 1374 C CA . SER A 1 176 ? 36.551 8.431 -16.239 1.00 27.83 176 SER A CA 1
ATOM 1375 C C . SER A 1 176 ? 37.775 8.769 -17.100 1.00 27.83 176 SER A C 1
ATOM 1377 O O . SER A 1 176 ? 38.690 7.957 -17.207 1.00 27.83 176 SER A O 1
ATOM 1379 N N . ARG A 1 177 ? 37.832 9.968 -17.699 1.00 29.78 177 ARG A N 1
ATOM 1380 C CA . ARG A 1 177 ? 38.970 10.380 -18.536 1.00 29.78 177 ARG A CA 1
ATOM 1381 C C . ARG A 1 177 ? 40.174 10.855 -17.716 1.00 29.78 177 ARG A C 1
ATOM 1383 O O . ARG A 1 177 ? 41.294 10.723 -18.196 1.00 29.78 177 ARG A O 1
ATOM 1390 N N . SER A 1 178 ? 39.971 11.353 -16.490 1.00 31.33 178 SER A N 1
ATOM 1391 C CA . SER A 1 178 ? 41.078 11.749 -15.603 1.00 31.33 178 SER A CA 1
ATOM 1392 C C . SER A 1 178 ? 41.687 10.584 -14.822 1.00 31.33 178 SER A C 1
ATOM 1394 O O . SER A 1 178 ? 42.829 10.691 -14.396 1.00 31.33 178 SER A O 1
ATOM 1396 N N . SER A 1 179 ? 40.962 9.476 -14.640 1.00 29.08 179 SER A N 1
ATOM 1397 C CA . SER A 1 179 ? 41.442 8.325 -13.856 1.00 29.08 179 SER A CA 1
ATOM 1398 C C . SER A 1 179 ? 42.137 7.235 -14.682 1.00 29.08 179 SER A C 1
ATOM 1400 O O . SER A 1 179 ? 42.710 6.326 -14.098 1.00 29.08 179 SER A O 1
ATOM 1402 N N . PHE A 1 180 ? 42.110 7.311 -16.019 1.00 26.55 180 PHE A N 1
ATOM 1403 C CA . PHE A 1 180 ? 42.669 6.279 -16.911 1.00 26.55 180 PHE A CA 1
ATOM 1404 C C . PHE A 1 180 ? 43.947 6.719 -17.656 1.00 26.55 180 PHE A C 1
ATOM 1406 O O . PHE A 1 180 ? 44.475 5.969 -18.467 1.00 26.55 180 PHE A O 1
ATOM 1413 N N . SER A 1 181 ? 44.461 7.932 -17.409 1.00 27.61 181 SER A N 1
ATOM 1414 C CA . SER A 1 181 ? 45.625 8.481 -18.134 1.00 27.61 181 SER A CA 1
ATOM 1415 C C . SER A 1 181 ? 46.934 8.494 -17.329 1.00 27.61 181 SER A C 1
ATOM 1417 O O . SER A 1 181 ? 47.908 9.092 -17.783 1.00 27.61 181 SER A O 1
ATOM 1419 N N . SER A 1 182 ? 46.976 7.876 -16.146 1.00 30.27 182 SER A N 1
ATOM 1420 C CA . SER A 1 182 ? 48.118 7.979 -15.218 1.00 30.27 182 SER A CA 1
ATOM 1421 C C . SER A 1 182 ? 48.660 6.643 -14.702 1.00 30.27 182 SER A C 1
ATOM 1423 O O . SER A 1 182 ? 49.337 6.625 -13.684 1.00 30.27 182 SER A O 1
ATOM 1425 N N . GLU A 1 183 ? 48.423 5.543 -15.414 1.00 30.08 183 GLU A N 1
ATOM 1426 C CA . GLU A 1 183 ? 49.149 4.279 -15.238 1.00 30.08 183 GLU A CA 1
ATOM 1427 C C . GLU A 1 183 ? 49.346 3.647 -16.624 1.00 30.08 183 GLU A C 1
ATOM 1429 O O . GLU A 1 183 ? 48.446 3.701 -17.455 1.00 30.08 183 GLU A O 1
ATOM 1434 N N . ILE A 1 184 ? 50.509 3.036 -16.861 1.00 28.52 184 ILE A N 1
ATOM 1435 C CA . ILE A 1 184 ? 51.016 2.474 -18.134 1.00 28.52 184 ILE A CA 1
ATOM 1436 C C . ILE A 1 184 ? 51.891 3.453 -18.946 1.00 28.52 184 ILE A C 1
ATOM 1438 O O . ILE A 1 184 ? 51.662 3.759 -20.114 1.00 28.52 184 ILE A O 1
ATOM 1442 N N . THR A 1 185 ? 52.994 3.865 -18.324 1.00 25.97 185 THR A N 1
ATOM 1443 C CA . THR A 1 185 ? 54.300 3.989 -18.990 1.00 25.97 185 THR A CA 1
ATOM 1444 C C . THR A 1 185 ? 55.336 3.309 -18.098 1.00 25.97 185 THR A C 1
ATOM 1446 O O . THR A 1 185 ? 55.268 3.491 -16.882 1.00 25.97 185 THR A O 1
ATOM 1449 N N . THR A 1 186 ? 56.290 2.590 -18.714 1.00 23.77 186 THR A N 1
ATOM 1450 C CA . THR A 1 186 ? 57.428 1.832 -18.123 1.00 23.77 186 THR A CA 1
ATOM 1451 C C . THR A 1 186 ? 57.010 0.578 -17.325 1.00 23.77 186 THR A C 1
ATOM 1453 O O . THR A 1 186 ? 56.195 0.673 -16.425 1.00 23.77 186 THR A O 1
ATOM 1456 N N . ASP A 1 187 ? 57.440 -0.654 -17.611 1.00 23.34 187 ASP A N 1
ATOM 1457 C CA . ASP A 1 187 ? 58.724 -1.116 -18.143 1.00 23.34 187 ASP A CA 1
ATOM 1458 C C . ASP A 1 187 ? 58.603 -2.425 -18.950 1.00 23.34 187 ASP A C 1
ATOM 1460 O O . ASP A 1 187 ? 57.691 -3.229 -18.766 1.00 23.34 187 ASP A O 1
ATOM 1464 N N . THR A 1 188 ? 59.559 -2.615 -19.858 1.00 23.75 188 THR A N 1
ATOM 1465 C CA . THR A 1 188 ? 59.764 -3.809 -20.697 1.00 23.75 188 THR A CA 1
ATOM 1466 C C . THR A 1 188 ? 60.913 -4.642 -20.117 1.00 23.75 188 THR A C 1
ATOM 1468 O O . THR A 1 188 ? 61.860 -4.031 -19.624 1.00 23.75 188 THR A O 1
ATOM 1471 N N . ARG A 1 189 ? 60.875 -5.978 -20.325 1.00 23.55 189 ARG A N 1
ATOM 1472 C CA . ARG A 1 189 ? 61.871 -7.065 -20.058 1.00 23.55 189 ARG A CA 1
ATOM 1473 C C . ARG A 1 189 ? 61.364 -8.013 -18.956 1.00 23.55 189 ARG A C 1
ATOM 1475 O O . ARG A 1 189 ? 60.916 -7.538 -17.929 1.00 23.55 189 ARG A O 1
ATOM 1482 N N . GLU A 1 190 ? 61.288 -9.334 -19.112 1.00 25.16 190 GLU A N 1
ATOM 1483 C CA . GLU A 1 190 ? 62.124 -10.311 -19.828 1.00 25.16 190 GLU A CA 1
ATOM 1484 C C . GLU A 1 190 ? 61.289 -11.498 -20.357 1.00 25.16 190 GLU A C 1
ATOM 1486 O O . GLU A 1 190 ? 60.180 -11.760 -19.893 1.00 25.16 190 GLU A O 1
ATOM 1491 N N . ALA A 1 191 ? 61.842 -12.196 -21.348 1.00 23.41 191 ALA A N 1
ATOM 1492 C CA . ALA A 1 191 ? 61.292 -13.376 -22.005 1.00 23.41 191 ALA A CA 1
ATOM 1493 C C . ALA A 1 191 ? 62.055 -14.643 -21.582 1.00 23.41 191 ALA A C 1
ATOM 1495 O O . ALA A 1 191 ? 63.273 -14.570 -21.488 1.00 23.41 191 ALA A O 1
ATOM 1496 N N . GLU A 1 192 ? 61.343 -15.767 -21.421 1.00 23.72 192 GLU A N 1
ATOM 1497 C CA . GLU A 1 192 ? 61.755 -17.184 -21.617 1.00 23.72 192 GLU A CA 1
ATOM 1498 C C . GLU A 1 192 ? 60.510 -18.062 -21.313 1.00 23.72 192 GLU A C 1
ATOM 1500 O O . GLU A 1 192 ? 59.916 -17.924 -20.250 1.00 23.72 192 GLU A O 1
ATOM 1505 N N . SER A 1 193 ? 59.817 -18.653 -22.301 1.00 20.98 193 SER A N 1
ATOM 1506 C CA . SER A 1 193 ? 60.018 -19.929 -23.037 1.00 20.98 193 SER A CA 1
ATOM 1507 C C . SER A 1 193 ? 59.350 -21.174 -22.410 1.00 20.98 193 SER A C 1
ATOM 1509 O O . SER A 1 193 ? 59.613 -21.469 -21.252 1.00 20.98 193 SER A O 1
ATOM 1511 N N . SER A 1 194 ? 58.589 -21.888 -23.267 1.00 21.39 194 SER A N 1
ATOM 1512 C CA . SER A 1 194 ? 58.060 -23.280 -23.213 1.00 21.39 194 SER A CA 1
ATOM 1513 C C . SER A 1 194 ? 57.132 -23.659 -22.030 1.00 21.39 194 SER A C 1
ATOM 1515 O O . SER A 1 194 ? 57.269 -23.153 -20.932 1.00 21.39 194 SER A O 1
ATOM 1517 N N . ASP A 1 195 ? 56.069 -24.460 -22.146 1.00 23.66 195 ASP A N 1
ATOM 1518 C CA . ASP A 1 195 ? 55.788 -25.602 -23.012 1.00 23.66 195 ASP A CA 1
ATOM 1519 C C . ASP A 1 195 ? 54.301 -25.729 -23.402 1.00 23.66 195 ASP A C 1
ATOM 1521 O O . ASP A 1 195 ? 53.385 -25.203 -22.769 1.00 23.66 195 ASP A O 1
ATOM 1525 N N . ILE A 1 196 ? 54.123 -26.463 -24.496 1.00 25.02 196 ILE A N 1
ATOM 1526 C CA . ILE A 1 196 ? 52.893 -26.948 -25.119 1.00 25.02 196 ILE A CA 1
ATOM 1527 C C . ILE A 1 196 ? 52.204 -27.963 -24.199 1.00 25.02 196 ILE A C 1
ATOM 1529 O O . ILE A 1 196 ? 52.866 -28.878 -23.724 1.00 25.02 196 ILE A O 1
ATOM 1533 N N . ASP A 1 197 ? 50.877 -27.887 -24.056 1.00 25.92 197 ASP A N 1
ATOM 1534 C CA . ASP A 1 197 ? 50.083 -29.114 -23.963 1.00 25.92 197 ASP A CA 1
ATOM 1535 C C . ASP A 1 197 ? 48.658 -28.947 -24.509 1.00 25.92 197 ASP A C 1
ATOM 1537 O O . ASP A 1 197 ? 47.885 -28.054 -24.159 1.00 25.92 197 ASP A O 1
ATOM 1541 N N . ASP A 1 198 ? 48.375 -29.850 -25.435 1.00 25.48 198 ASP A N 1
ATOM 1542 C CA . ASP A 1 198 ? 47.255 -29.957 -26.351 1.00 25.48 198 ASP A CA 1
ATOM 1543 C C . ASP A 1 198 ? 46.131 -30.789 -25.724 1.00 25.48 198 ASP A C 1
ATOM 1545 O O . ASP A 1 198 ? 46.343 -31.963 -25.430 1.00 25.48 198 ASP A O 1
ATOM 1549 N N . LYS A 1 199 ? 44.929 -30.214 -25.553 1.00 26.84 199 LYS A N 1
ATOM 1550 C CA . LYS A 1 199 ? 43.657 -30.965 -25.544 1.00 26.84 199 LYS A CA 1
ATOM 1551 C C . LYS A 1 199 ? 42.527 -30.123 -26.126 1.00 26.84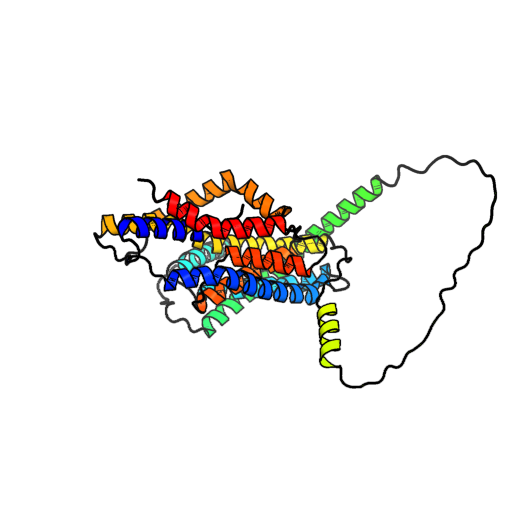 199 LYS A C 1
ATOM 1553 O O . LYS A 1 199 ? 41.779 -29.453 -25.414 1.00 26.84 199 LYS A O 1
ATOM 1558 N N . GLY A 1 200 ? 42.367 -30.218 -27.443 1.00 22.70 200 GLY A N 1
ATOM 1559 C CA . GLY A 1 200 ? 41.131 -29.860 -28.127 1.00 22.70 200 GLY A CA 1
ATOM 1560 C C . GLY A 1 200 ? 39.945 -30.698 -27.630 1.00 22.70 200 GLY A C 1
ATOM 1561 O O . GLY A 1 200 ? 39.970 -31.926 -27.676 1.00 22.70 200 GLY A O 1
ATOM 1562 N N . TYR A 1 201 ? 38.875 -30.030 -27.194 1.00 24.62 201 TYR A N 1
ATOM 1563 C CA . TYR A 1 201 ? 37.553 -30.640 -27.066 1.00 24.62 201 TYR A CA 1
ATOM 1564 C C . TYR A 1 201 ? 36.594 -29.968 -28.046 1.00 24.62 201 TYR A C 1
ATOM 1566 O O . TYR A 1 201 ? 36.030 -28.901 -27.803 1.00 24.62 201 TYR A O 1
ATOM 1574 N N . THR A 1 202 ? 36.432 -30.625 -29.187 1.00 23.64 202 THR A N 1
ATOM 1575 C CA . THR A 1 202 ? 35.396 -30.384 -30.183 1.00 23.64 202 THR A CA 1
ATOM 1576 C C . THR A 1 202 ? 34.036 -30.783 -29.604 1.00 23.64 202 THR A C 1
ATOM 1578 O O . THR A 1 202 ? 33.766 -31.958 -29.359 1.00 23.64 202 THR A O 1
ATOM 1581 N N . ARG A 1 203 ? 33.123 -29.823 -29.400 1.00 24.77 203 ARG A N 1
ATOM 1582 C CA . ARG A 1 203 ? 31.720 -30.151 -29.099 1.00 24.77 203 ARG A CA 1
ATOM 1583 C C . ARG A 1 203 ? 30.912 -30.228 -30.389 1.00 24.77 203 ARG A C 1
ATOM 1585 O O . ARG A 1 203 ? 30.376 -29.239 -30.871 1.00 24.77 203 ARG A O 1
ATOM 1592 N N . SER A 1 204 ? 30.877 -31.455 -30.905 1.00 24.17 204 SER A N 1
ATOM 1593 C CA . SER A 1 204 ? 29.865 -32.066 -31.770 1.00 24.17 204 SER A CA 1
ATOM 1594 C C . SER A 1 204 ? 28.548 -31.287 -31.861 1.00 24.17 204 SER A C 1
ATOM 1596 O O . SER A 1 204 ? 27.795 -31.182 -30.892 1.00 24.17 204 SER A O 1
ATOM 1598 N N . THR A 1 205 ? 28.225 -30.870 -33.082 1.00 28.69 205 THR A N 1
ATOM 1599 C CA . THR A 1 205 ? 26.859 -30.855 -33.603 1.00 28.69 205 THR A CA 1
ATOM 1600 C C . THR A 1 205 ? 26.226 -32.226 -33.357 1.00 28.69 205 THR A C 1
ATOM 1602 O O . THR A 1 205 ? 26.791 -33.252 -33.738 1.00 28.69 205 THR A O 1
ATOM 1605 N N . ARG A 1 206 ? 25.078 -32.278 -32.673 1.00 24.16 206 ARG A N 1
ATOM 1606 C CA . ARG A 1 206 ? 24.244 -33.482 -32.635 1.00 24.16 206 ARG A CA 1
ATOM 1607 C C . ARG A 1 206 ? 22.765 -33.113 -32.561 1.00 24.16 206 ARG A C 1
ATOM 1609 O O . ARG A 1 206 ? 22.249 -32.755 -31.512 1.00 24.16 206 ARG A O 1
ATOM 1616 N N . ASN A 1 207 ? 22.163 -33.264 -33.735 1.00 25.53 207 ASN A N 1
ATOM 1617 C CA . ASN A 1 207 ? 20.851 -33.829 -34.023 1.00 25.53 207 ASN A CA 1
ATOM 1618 C C . ASN A 1 207 ? 19.607 -33.096 -33.520 1.00 25.53 207 ASN A C 1
ATOM 1620 O O . ASN A 1 207 ? 19.181 -33.228 -32.377 1.00 25.53 207 ASN A O 1
ATOM 1624 N N . SER A 1 208 ? 18.948 -32.476 -34.499 1.00 27.33 208 SER A N 1
ATOM 1625 C CA . SER A 1 208 ? 17.543 -32.710 -34.825 1.00 27.33 208 SER A CA 1
ATOM 1626 C C . SER A 1 208 ? 17.011 -34.018 -34.229 1.00 27.33 208 SER A C 1
ATOM 1628 O O . SER A 1 208 ? 17.398 -35.112 -34.643 1.00 27.33 208 SER A O 1
AT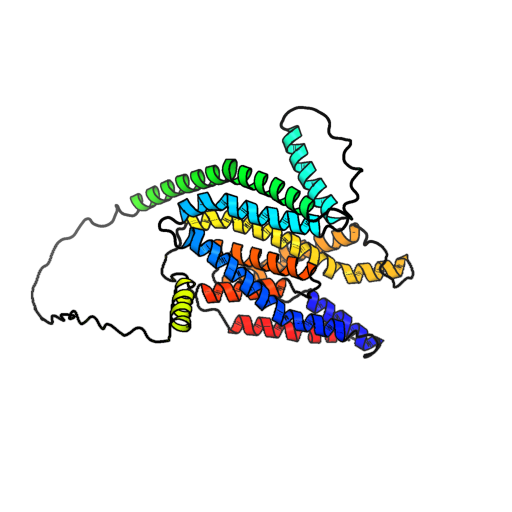OM 1630 N N . ALA A 1 209 ? 16.115 -33.887 -33.263 1.00 29.70 209 ALA A N 1
ATOM 1631 C CA . ALA A 1 209 ? 15.114 -34.891 -32.967 1.00 29.70 209 ALA A CA 1
ATOM 1632 C C . ALA A 1 209 ? 13.771 -34.208 -33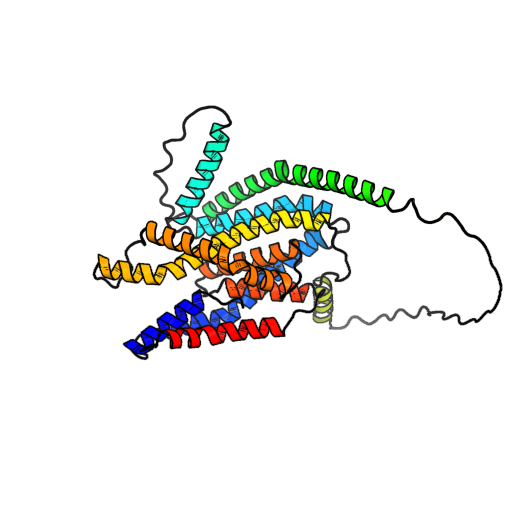.213 1.00 29.70 209 ALA A C 1
ATOM 1634 O O . ALA A 1 209 ? 13.290 -33.440 -32.380 1.00 29.70 209 ALA A O 1
ATOM 1635 N N . GLU A 1 210 ? 13.215 -34.450 -34.400 1.00 33.47 210 GLU A N 1
ATOM 1636 C CA . GLU A 1 210 ? 11.773 -34.392 -34.605 1.00 33.47 210 GLU A CA 1
ATOM 1637 C C . GLU A 1 210 ? 11.135 -35.229 -33.494 1.00 33.47 210 GLU A C 1
ATOM 1639 O O . GLU A 1 210 ? 11.457 -36.407 -33.322 1.00 33.47 210 GLU A O 1
ATOM 1644 N N . ARG A 1 211 ? 10.289 -34.598 -32.681 1.00 28.86 211 ARG A N 1
ATOM 1645 C CA . ARG A 1 211 ? 9.434 -35.306 -31.738 1.00 28.86 211 ARG A CA 1
ATOM 1646 C C . ARG A 1 211 ? 8.001 -34.973 -32.093 1.00 28.86 211 ARG A C 1
ATOM 1648 O O . ARG A 1 211 ? 7.600 -33.814 -32.064 1.00 28.86 211 ARG A O 1
ATOM 1655 N N . GLU A 1 212 ? 7.319 -36.037 -32.484 1.00 31.84 212 GLU A N 1
ATOM 1656 C CA . GLU A 1 212 ? 5.940 -36.137 -32.926 1.00 31.84 212 GLU A CA 1
ATOM 1657 C C . GLU A 1 212 ? 4.979 -35.272 -32.101 1.00 31.84 212 GLU A C 1
ATOM 1659 O O . GLU A 1 212 ? 4.983 -35.278 -30.866 1.00 31.84 212 GLU A O 1
ATOM 1664 N N . GLU A 1 213 ? 4.123 -34.548 -32.821 1.00 43.19 213 GLU A N 1
ATOM 1665 C CA . GLU A 1 213 ? 2.912 -33.943 -32.287 1.00 43.19 213 GLU A CA 1
ATOM 1666 C C . GLU A 1 213 ? 1.970 -35.041 -31.782 1.00 43.19 213 GLU A C 1
ATOM 1668 O O . GLU A 1 213 ? 1.533 -35.912 -32.531 1.00 43.19 213 GLU A O 1
ATOM 1673 N N . GLY A 1 214 ? 1.620 -34.980 -30.498 1.00 35.84 214 GLY A N 1
ATOM 1674 C CA . GLY A 1 214 ? 0.637 -35.886 -29.917 1.00 35.84 214 GLY A CA 1
ATOM 1675 C C . GLY A 1 214 ? 0.342 -35.585 -28.452 1.00 35.84 214 GLY A C 1
ATOM 1676 O O . GLY A 1 214 ? 0.912 -36.198 -27.559 1.00 35.84 214 GLY A O 1
ATOM 1677 N N . GLY A 1 215 ? -0.576 -34.647 -28.189 1.00 38.56 215 GLY A N 1
ATOM 1678 C CA . GLY A 1 215 ? -1.386 -34.682 -26.960 1.00 38.56 215 GLY A CA 1
ATOM 1679 C C . GLY A 1 215 ? -0.852 -34.025 -25.674 1.00 38.56 215 GLY A C 1
ATOM 1680 O O . GLY A 1 215 ? -1.354 -34.357 -24.606 1.00 38.56 215 GLY A O 1
ATOM 1681 N N . ALA A 1 216 ? 0.096 -33.078 -25.730 1.00 42.84 216 ALA A N 1
ATOM 1682 C CA . ALA A 1 216 ? 0.607 -32.367 -24.534 1.00 42.84 216 ALA A CA 1
ATOM 1683 C C . ALA A 1 216 ? 0.640 -30.822 -24.649 1.00 42.84 216 ALA A C 1
ATOM 1685 O O . ALA A 1 216 ? 1.341 -30.144 -23.893 1.00 42.84 216 ALA A O 1
ATOM 1686 N N . GLY A 1 217 ? -0.125 -30.241 -25.582 1.00 45.38 217 GLY A N 1
ATOM 1687 C CA . GLY A 1 217 ? -0.039 -28.814 -25.940 1.00 45.38 217 GLY A CA 1
ATOM 1688 C C . GLY A 1 217 ? -0.415 -27.820 -24.831 1.00 45.38 217 GLY A C 1
ATOM 1689 O O . GLY A 1 217 ? 0.104 -26.708 -24.806 1.00 45.38 217 GLY A O 1
ATOM 1690 N N . GLY A 1 218 ? -1.265 -28.209 -23.874 1.00 54.44 218 GLY A N 1
ATOM 1691 C CA . GLY A 1 218 ? -1.700 -27.302 -22.802 1.00 54.44 218 GLY A CA 1
ATOM 1692 C C . GLY A 1 218 ? -0.656 -27.091 -21.700 1.00 54.44 218 GLY A C 1
ATOM 1693 O O . GLY A 1 218 ? -0.511 -25.989 -21.180 1.00 54.44 218 GLY A O 1
ATOM 1694 N N . ILE A 1 219 ? 0.092 -28.141 -21.354 1.00 59.00 219 ILE A N 1
ATOM 1695 C CA . ILE A 1 219 ? 1.030 -28.128 -20.224 1.00 59.00 219 ILE A CA 1
ATOM 1696 C C . ILE A 1 219 ? 2.389 -27.559 -20.656 1.00 59.00 219 ILE A C 1
ATOM 1698 O O . ILE A 1 219 ? 2.957 -26.743 -19.934 1.00 59.00 219 ILE A O 1
ATOM 1702 N N . CYS A 1 220 ? 2.876 -27.905 -21.856 1.00 58.75 220 CYS A N 1
ATOM 1703 C CA . CYS A 1 220 ? 4.110 -27.331 -22.406 1.00 58.75 220 CYS A CA 1
ATOM 1704 C C . CYS A 1 220 ? 3.972 -25.816 -22.627 1.00 58.75 220 CYS A C 1
ATOM 1706 O O . CYS A 1 220 ? 4.786 -25.048 -22.122 1.00 58.75 220 CYS A O 1
ATOM 1708 N N . GLY A 1 221 ? 2.867 -25.373 -23.243 1.00 71.31 221 GLY A N 1
ATOM 1709 C CA . GLY A 1 221 ? 2.597 -23.947 -23.444 1.00 71.31 221 GLY A CA 1
ATOM 1710 C C . GLY A 1 221 ? 2.455 -23.161 -22.135 1.00 71.31 221 GLY A C 1
ATOM 1711 O O . GLY A 1 221 ? 2.862 -22.003 -22.063 1.00 71.31 221 GLY A O 1
ATOM 1712 N N . PHE A 1 222 ? 1.940 -23.786 -21.070 1.00 72.69 222 PHE A N 1
ATOM 1713 C CA . PHE A 1 222 ? 1.867 -23.166 -19.746 1.00 72.69 222 PHE A CA 1
ATOM 1714 C C . PHE A 1 222 ? 3.249 -22.985 -19.103 1.00 72.69 222 PHE A C 1
ATOM 1716 O O . PHE A 1 222 ? 3.516 -21.927 -18.532 1.00 72.69 222 PHE A O 1
ATOM 1723 N N . TYR A 1 223 ? 4.146 -23.971 -19.213 1.00 73.81 223 TYR A N 1
ATOM 1724 C CA . TYR A 1 223 ? 5.516 -23.840 -18.706 1.00 73.81 223 TYR A CA 1
ATOM 1725 C C . TYR A 1 223 ? 6.351 -22.846 -19.520 1.00 73.81 223 TYR A C 1
ATOM 1727 O O . TYR A 1 223 ? 7.092 -22.067 -18.921 1.00 73.81 223 TYR A O 1
ATOM 1735 N N . ASP A 1 224 ? 6.172 -22.797 -20.840 1.00 75.44 224 ASP A N 1
ATOM 1736 C CA . ASP A 1 224 ? 6.818 -21.803 -21.705 1.00 75.44 224 ASP A CA 1
ATOM 1737 C C . ASP A 1 224 ? 6.322 -20.384 -21.392 1.00 75.44 224 ASP A C 1
ATOM 1739 O O . ASP A 1 224 ? 7.116 -19.449 -21.262 1.00 75.44 224 ASP A O 1
ATOM 1743 N N . PHE A 1 225 ? 5.016 -20.219 -21.163 1.00 75.81 225 PHE A N 1
ATOM 1744 C CA . PHE A 1 225 ? 4.424 -18.958 -20.717 1.00 75.81 225 PHE A CA 1
ATOM 1745 C C . PHE A 1 225 ? 4.919 -18.537 -19.325 1.00 75.81 225 PHE A C 1
ATOM 1747 O O . PHE A 1 225 ? 5.270 -17.375 -19.116 1.00 75.81 225 PHE A O 1
ATOM 1754 N N . LEU A 1 226 ? 5.008 -19.471 -18.372 1.00 75.50 226 LEU A N 1
ATOM 1755 C CA . LEU A 1 226 ? 5.589 -19.215 -17.050 1.00 75.50 226 LEU A CA 1
ATOM 1756 C C . LEU A 1 226 ? 7.079 -18.856 -17.132 1.00 75.50 226 LEU A C 1
ATOM 1758 O O . LEU A 1 226 ? 7.545 -17.998 -16.378 1.00 75.50 226 LEU A O 1
ATOM 1762 N N . GLY A 1 227 ? 7.819 -19.487 -18.046 1.00 72.38 227 GLY A N 1
ATOM 1763 C CA . GLY A 1 227 ? 9.204 -19.149 -18.363 1.00 72.38 227 GLY A CA 1
ATOM 1764 C C . GLY A 1 227 ? 9.325 -17.734 -18.927 1.00 72.38 227 GLY A C 1
ATOM 1765 O O . GLY A 1 227 ? 10.158 -16.958 -18.463 1.00 72.38 227 GLY A O 1
ATOM 1766 N N . TRP A 1 228 ? 8.432 -17.355 -19.844 1.00 78.94 228 TRP A N 1
ATOM 1767 C CA . TRP A 1 228 ? 8.355 -16.006 -20.404 1.00 78.94 228 TRP A CA 1
ATOM 1768 C C . TRP A 1 228 ? 7.932 -14.948 -19.377 1.00 78.94 228 TRP A C 1
ATOM 1770 O O . TRP A 1 228 ? 8.428 -13.826 -19.426 1.00 78.94 228 TRP A O 1
ATOM 1780 N N . ILE A 1 229 ? 7.075 -15.269 -18.405 1.00 80.00 229 ILE A N 1
ATOM 1781 C CA . ILE A 1 229 ? 6.691 -14.334 -17.334 1.00 80.00 229 ILE A CA 1
ATOM 1782 C C . ILE A 1 229 ? 7.875 -13.983 -16.433 1.00 80.00 229 ILE A C 1
ATOM 1784 O O . ILE A 1 229 ? 7.928 -12.874 -15.902 1.00 80.00 229 ILE A O 1
ATOM 1788 N N . ARG A 1 230 ? 8.851 -14.878 -16.260 1.00 74.75 230 ARG A N 1
ATOM 1789 C CA . ARG A 1 230 ? 9.989 -14.616 -15.373 1.00 74.75 230 ARG A CA 1
ATOM 1790 C C . ARG A 1 230 ? 10.957 -13.599 -15.995 1.00 74.75 230 ARG A C 1
ATOM 1792 O O . ARG A 1 230 ? 11.436 -13.824 -17.110 1.00 74.75 230 ARG A O 1
ATOM 1799 N N . PRO A 1 231 ? 11.221 -12.460 -15.323 1.00 71.25 231 PRO A N 1
ATOM 1800 C CA . PRO A 1 231 ? 12.192 -11.474 -15.791 1.00 71.25 231 PRO A CA 1
ATOM 1801 C C . PRO A 1 231 ? 13.577 -12.094 -15.853 1.00 71.25 231 PRO A C 1
ATOM 1803 O O . PRO A 1 231 ? 13.910 -12.927 -15.011 1.00 71.25 231 PRO A O 1
ATOM 1806 N N . ASN A 1 232 ? 14.393 -11.676 -16.820 1.00 68.06 232 ASN A N 1
ATOM 1807 C CA . ASN A 1 232 ? 15.746 -12.196 -16.941 1.00 68.06 232 ASN A CA 1
ATOM 1808 C C . ASN A 1 232 ? 16.607 -11.681 -15.765 1.00 68.06 232 ASN A C 1
ATOM 1810 O O . ASN A 1 232 ? 16.849 -10.468 -15.659 1.00 68.06 232 ASN A O 1
ATOM 1814 N N . PRO A 1 233 ? 17.066 -12.553 -14.845 1.00 61.78 233 PRO A N 1
ATOM 1815 C CA . PRO A 1 233 ? 17.733 -12.099 -13.633 1.00 61.78 233 PRO A CA 1
ATOM 1816 C C . PRO A 1 233 ? 19.108 -11.470 -13.905 1.00 61.78 233 PRO A C 1
ATOM 1818 O O . PRO A 1 233 ? 19.565 -10.707 -13.062 1.00 61.78 233 PRO A O 1
ATOM 1821 N N . SER A 1 234 ? 19.722 -11.687 -15.074 1.00 55.62 234 SER A N 1
ATOM 1822 C CA . SER A 1 234 ? 21.058 -11.178 -15.428 1.00 55.62 234 SER A CA 1
ATOM 1823 C C . SER A 1 234 ? 21.084 -9.841 -16.183 1.00 55.62 234 SER A C 1
ATOM 1825 O O . SER A 1 234 ? 22.156 -9.388 -16.566 1.00 55.62 234 SER A O 1
ATOM 1827 N N . GLN A 1 235 ? 19.934 -9.219 -16.462 1.00 66.31 235 GLN A N 1
ATOM 1828 C CA . GLN A 1 235 ? 19.900 -7.932 -17.166 1.00 66.31 235 GLN A CA 1
ATOM 1829 C C . GLN A 1 235 ? 20.220 -6.780 -16.202 1.00 66.31 235 GLN A C 1
ATOM 1831 O O . GLN A 1 235 ? 19.381 -6.429 -15.365 1.00 66.31 235 GLN A O 1
ATOM 1836 N N . ASP A 1 236 ? 21.407 -6.190 -16.328 1.00 64.12 236 ASP A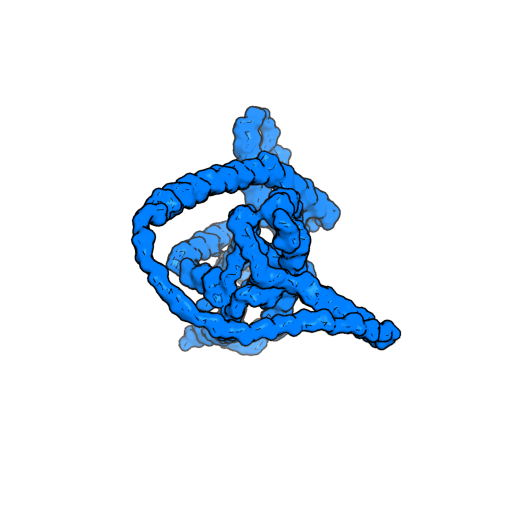 N 1
ATOM 1837 C CA . ASP A 1 236 ? 21.805 -5.033 -15.526 1.00 64.12 236 ASP A CA 1
ATOM 1838 C C . ASP A 1 236 ? 20.840 -3.860 -15.729 1.00 64.12 236 ASP A C 1
ATOM 1840 O O . ASP A 1 236 ? 20.426 -3.525 -16.842 1.00 64.12 236 ASP A O 1
ATOM 1844 N N . GLU A 1 237 ? 20.427 -3.252 -14.619 1.00 70.62 237 GLU A N 1
ATOM 1845 C CA . GLU A 1 237 ? 19.475 -2.148 -14.638 1.00 70.62 237 GLU A CA 1
ATOM 1846 C C . GLU A 1 237 ? 20.207 -0.851 -14.998 1.00 70.62 237 GLU A C 1
ATOM 1848 O O . GLU A 1 237 ? 21.066 -0.391 -14.248 1.00 70.62 237 GLU A O 1
ATOM 1853 N N . ASP A 1 238 ? 19.856 -0.236 -16.135 1.00 79.75 238 ASP A N 1
ATOM 1854 C CA . ASP A 1 238 ? 20.411 1.068 -16.521 1.00 79.75 238 ASP A CA 1
ATOM 1855 C C . ASP A 1 238 ? 20.089 2.103 -15.429 1.00 79.75 238 ASP A C 1
ATOM 1857 O O . ASP A 1 238 ? 18.916 2.367 -15.134 1.00 79.75 238 ASP A O 1
ATOM 1861 N N . ALA A 1 239 ? 21.124 2.721 -14.852 1.00 80.25 239 ALA A N 1
ATOM 1862 C CA . ALA A 1 239 ? 21.002 3.739 -13.809 1.00 80.25 239 ALA A CA 1
ATOM 1863 C C . ALA A 1 239 ? 20.045 4.875 -14.211 1.00 80.25 239 ALA A C 1
ATOM 1865 O O . ALA A 1 239 ? 19.292 5.386 -13.381 1.00 80.25 239 ALA A O 1
ATOM 1866 N N . ARG A 1 240 ? 19.995 5.221 -15.503 1.00 80.56 240 ARG A N 1
ATOM 1867 C CA . ARG A 1 240 ? 19.075 6.242 -16.032 1.00 80.56 240 ARG A CA 1
ATOM 1868 C C . ARG A 1 240 ? 17.612 5.812 -15.934 1.00 80.56 240 ARG A C 1
ATOM 1870 O O . ARG A 1 240 ? 16.739 6.629 -15.648 1.00 80.56 240 ARG A O 1
ATOM 1877 N N . THR A 1 241 ? 17.343 4.523 -16.132 1.00 82.75 241 THR A N 1
ATOM 1878 C CA . THR A 1 241 ? 16.005 3.933 -15.984 1.00 82.75 241 THR A CA 1
ATOM 1879 C C . THR A 1 241 ? 15.592 3.901 -14.511 1.00 82.75 241 THR A C 1
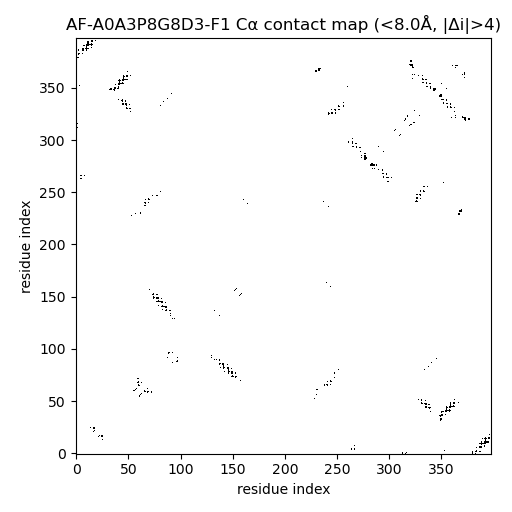ATOM 1881 O O . THR A 1 241 ? 14.449 4.217 -14.186 1.00 82.75 241 THR A O 1
ATOM 1884 N N . ILE A 1 242 ? 16.526 3.601 -13.604 1.00 82.94 242 ILE A N 1
ATOM 1885 C CA . ILE A 1 242 ? 16.291 3.646 -12.152 1.00 82.94 242 ILE A CA 1
ATOM 1886 C C . ILE A 1 242 ? 15.911 5.063 -11.701 1.00 82.94 242 ILE A C 1
ATOM 1888 O O . ILE A 1 242 ? 14.921 5.232 -10.990 1.00 82.94 242 ILE A O 1
ATOM 1892 N N . GLU A 1 243 ? 16.651 6.089 -12.135 1.00 80.69 243 GLU A N 1
ATOM 1893 C CA . GLU A 1 243 ? 16.346 7.487 -11.789 1.00 80.69 243 GLU A CA 1
ATOM 1894 C C . GLU A 1 243 ? 14.974 7.931 -12.310 1.00 80.69 243 GLU A C 1
ATOM 1896 O O . GLU A 1 243 ? 14.220 8.597 -11.595 1.00 80.69 243 GLU A O 1
ATOM 1901 N N . LEU A 1 244 ? 14.625 7.517 -13.530 1.00 84.12 244 LEU A N 1
ATOM 1902 C CA . LEU A 1 244 ? 13.328 7.782 -14.144 1.00 84.12 244 LEU A CA 1
ATOM 1903 C C . LEU A 1 244 ? 12.176 7.186 -13.319 1.00 84.12 244 LEU A C 1
ATOM 1905 O O . LEU A 1 244 ? 11.232 7.899 -12.967 1.00 84.12 244 LEU A O 1
ATOM 1909 N N . PHE A 1 245 ? 12.269 5.901 -12.960 1.00 85.62 245 PHE A N 1
ATOM 1910 C CA . PHE A 1 245 ? 11.264 5.251 -12.116 1.00 85.62 245 PHE A CA 1
ATOM 1911 C C . PHE A 1 245 ? 11.284 5.752 -10.664 1.00 85.62 245 PHE A C 1
ATOM 1913 O O . PHE A 1 245 ? 10.260 5.697 -9.986 1.00 85.62 245 PHE A O 1
ATOM 1920 N N . GLY A 1 246 ? 12.402 6.311 -10.194 1.00 82.81 246 GLY A N 1
ATOM 1921 C CA . GLY A 1 246 ? 12.488 6.996 -8.904 1.00 82.81 246 GLY A CA 1
ATOM 1922 C C . GLY A 1 246 ? 11.487 8.144 -8.782 1.00 82.81 246 GLY A C 1
ATOM 1923 O O . GLY A 1 246 ? 10.834 8.282 -7.751 1.00 82.81 246 GLY A O 1
ATOM 1924 N N . SER A 1 247 ? 11.292 8.925 -9.849 1.00 81.81 247 SER A N 1
ATOM 1925 C CA . SER A 1 247 ? 10.326 10.032 -9.846 1.00 81.81 247 SER A CA 1
ATOM 1926 C C . SER A 1 247 ? 8.889 9.555 -9.615 1.00 81.81 247 SER A C 1
ATOM 1928 O O . SER A 1 247 ? 8.170 10.122 -8.788 1.00 81.81 247 SER A O 1
ATOM 1930 N N . ILE A 1 248 ? 8.459 8.513 -10.336 1.00 83.81 248 ILE A N 1
ATOM 1931 C CA . ILE A 1 248 ? 7.096 7.984 -10.194 1.00 83.81 248 ILE A CA 1
ATOM 1932 C C . ILE A 1 248 ? 6.913 7.243 -8.872 1.00 83.81 248 ILE A C 1
ATOM 1934 O O . ILE A 1 248 ? 5.868 7.398 -8.251 1.00 83.81 248 ILE A O 1
ATOM 1938 N N . GLN A 1 249 ? 7.939 6.535 -8.392 1.00 87.50 249 GLN A N 1
ATOM 1939 C CA . GLN A 1 249 ? 7.896 5.877 -7.090 1.00 87.50 249 GLN A CA 1
ATOM 1940 C C . GLN A 1 249 ? 7.740 6.889 -5.946 1.00 87.50 249 GLN A C 1
ATOM 1942 O O . GLN A 1 249 ? 6.926 6.683 -5.058 1.00 87.50 249 GLN A O 1
ATOM 1947 N N . ILE A 1 250 ? 8.478 8.005 -5.953 1.00 82.81 250 ILE A N 1
ATOM 1948 C CA . ILE A 1 250 ? 8.325 9.040 -4.914 1.00 82.81 250 ILE A CA 1
ATOM 1949 C C . ILE A 1 250 ? 6.887 9.568 -4.907 1.00 82.81 250 ILE A C 1
ATOM 1951 O O . ILE A 1 250 ? 6.282 9.726 -3.847 1.00 82.81 250 ILE A O 1
ATOM 1955 N N . PHE A 1 251 ? 6.319 9.800 -6.091 1.00 81.44 251 PHE A N 1
ATOM 1956 C CA . PHE A 1 251 ? 4.938 10.246 -6.223 1.00 81.44 251 PHE A CA 1
ATOM 1957 C C . PHE A 1 251 ? 3.936 9.218 -5.671 1.00 81.44 251 PHE A C 1
ATOM 1959 O O . PHE A 1 251 ? 3.057 9.584 -4.885 1.00 81.44 251 PHE A O 1
ATOM 1966 N N . THR A 1 252 ? 4.078 7.934 -6.020 1.00 82.75 252 THR A N 1
ATOM 1967 C CA . THR A 1 252 ? 3.207 6.877 -5.484 1.00 82.75 252 THR A CA 1
ATOM 1968 C C . THR A 1 252 ? 3.389 6.666 -3.989 1.00 82.75 252 THR A C 1
ATOM 1970 O O . THR A 1 252 ? 2.393 6.471 -3.295 1.00 82.75 252 THR A O 1
ATOM 1973 N N . ALA A 1 253 ? 4.607 6.811 -3.471 1.00 82.50 253 ALA A N 1
ATOM 1974 C CA . ALA A 1 253 ? 4.902 6.702 -2.050 1.00 82.50 253 ALA A CA 1
ATOM 1975 C C . ALA A 1 253 ? 4.217 7.818 -1.252 1.00 82.50 253 ALA A C 1
ATOM 1977 O O . ALA A 1 253 ? 3.644 7.555 -0.194 1.00 82.50 253 ALA A O 1
ATOM 1978 N N . CYS A 1 254 ? 4.199 9.054 -1.767 1.00 80.94 254 CYS A N 1
ATOM 1979 C CA . CYS A 1 254 ? 3.459 10.157 -1.149 1.00 80.94 254 CYS A CA 1
ATOM 1980 C C . CYS A 1 254 ? 1.951 9.874 -1.088 1.00 80.94 254 CYS A C 1
ATOM 1982 O O . CYS A 1 254 ? 1.316 10.109 -0.060 1.00 80.94 254 CYS A O 1
ATOM 1984 N N . LEU A 1 255 ? 1.376 9.344 -2.169 1.00 73.69 255 LEU A N 1
ATOM 1985 C CA . LEU A 1 255 ? -0.050 9.015 -2.240 1.00 73.69 255 LEU A CA 1
ATOM 1986 C C . LEU A 1 255 ? -0.422 7.840 -1.330 1.00 73.69 255 LEU A C 1
ATOM 1988 O O . LEU A 1 255 ? -1.424 7.901 -0.617 1.00 73.69 255 LEU A O 1
ATOM 1992 N N . ALA A 1 256 ? 0.403 6.793 -1.318 1.00 75.94 256 ALA A N 1
ATOM 1993 C CA . ALA A 1 256 ? 0.251 5.658 -0.419 1.00 75.94 256 ALA A CA 1
ATOM 1994 C C . ALA A 1 256 ? 0.381 6.098 1.047 1.00 75.94 256 ALA A C 1
ATOM 1996 O O . ALA A 1 256 ? -0.446 5.717 1.873 1.00 75.94 256 ALA A O 1
ATOM 1997 N N . GLY A 1 257 ? 1.361 6.953 1.357 1.00 77.56 257 GLY A N 1
ATOM 1998 C CA . GLY A 1 257 ? 1.556 7.535 2.685 1.00 77.56 257 GLY A CA 1
ATOM 1999 C C . GLY A 1 257 ? 0.359 8.366 3.145 1.00 77.56 257 GLY A C 1
ATOM 2000 O O . GLY A 1 257 ? -0.075 8.231 4.284 1.00 77.56 257 GLY A O 1
ATOM 2001 N N . PHE A 1 258 ? -0.237 9.160 2.253 1.00 74.19 258 PHE A N 1
ATOM 2002 C CA . PHE A 1 258 ? -1.459 9.907 2.549 1.00 74.19 258 PHE A CA 1
ATOM 2003 C C . PHE A 1 258 ? -2.656 8.984 2.838 1.00 74.19 258 PHE A C 1
ATOM 2005 O O . PHE A 1 258 ? -3.337 9.158 3.849 1.00 74.19 258 PHE A O 1
ATOM 2012 N N . ALA A 1 259 ? -2.891 7.973 1.993 1.00 70.12 259 ALA A N 1
ATOM 2013 C CA . ALA A 1 259 ? -3.987 7.019 2.180 1.00 70.12 259 ALA A CA 1
ATOM 2014 C C . ALA A 1 259 ? -3.831 6.192 3.470 1.00 70.12 259 ALA A C 1
ATOM 2016 O O . ALA A 1 259 ? -4.799 6.000 4.205 1.00 70.12 259 ALA A O 1
ATOM 2017 N N . HIS A 1 260 ? -2.610 5.739 3.771 1.00 73.25 260 HIS A N 1
ATOM 2018 C CA . HIS A 1 260 ? -2.308 4.994 4.993 1.00 73.25 260 HIS A CA 1
ATOM 2019 C C . HIS A 1 260 ? -2.407 5.888 6.236 1.00 73.25 260 HIS A C 1
ATOM 2021 O O . HIS A 1 260 ? -2.996 5.489 7.237 1.00 73.25 260 HIS A O 1
ATOM 2027 N N . GLY A 1 261 ? -1.913 7.127 6.146 1.00 73.88 261 GLY A N 1
ATOM 2028 C CA . GLY A 1 261 ? -2.001 8.115 7.217 1.00 73.88 261 GLY A CA 1
ATOM 2029 C C . GLY A 1 261 ? -3.446 8.430 7.601 1.00 73.88 261 GLY A C 1
ATOM 2030 O O . GLY A 1 261 ? -3.761 8.470 8.784 1.00 73.88 261 GLY A O 1
ATOM 2031 N N . ALA A 1 262 ? -4.352 8.563 6.627 1.00 70.06 262 ALA A N 1
ATOM 2032 C CA . ALA A 1 262 ? -5.775 8.764 6.907 1.00 70.06 262 ALA A CA 1
ATOM 2033 C C . ALA A 1 262 ? -6.389 7.599 7.714 1.00 70.06 262 ALA A C 1
ATOM 2035 O O . ALA A 1 262 ? -7.169 7.830 8.640 1.00 70.06 262 ALA A O 1
ATOM 2036 N N . GLN A 1 263 ? -6.007 6.357 7.400 1.00 73.50 263 GLN A N 1
ATOM 2037 C CA . GLN A 1 263 ? -6.463 5.171 8.129 1.00 73.50 263 GLN A CA 1
ATOM 2038 C C . GLN A 1 263 ? -5.868 5.101 9.545 1.00 73.50 263 GLN A C 1
ATOM 2040 O O . GLN A 1 263 ? -6.582 4.797 10.502 1.00 73.50 263 GLN A O 1
ATOM 2045 N N . ASP A 1 264 ? -4.581 5.412 9.700 1.00 79.81 264 ASP A N 1
ATOM 2046 C CA . ASP A 1 264 ? -3.901 5.360 10.997 1.00 79.81 264 ASP A CA 1
ATOM 2047 C C . ASP A 1 264 ? -4.349 6.478 11.944 1.00 79.81 264 ASP A C 1
ATOM 2049 O O . ASP A 1 264 ? -4.499 6.233 13.141 1.00 79.81 264 ASP A O 1
ATOM 2053 N N . VAL A 1 265 ? -4.643 7.675 11.423 1.00 82.25 265 VAL A N 1
ATOM 2054 C CA . VAL A 1 265 ? -5.259 8.756 12.210 1.00 82.25 265 VAL A CA 1
ATOM 2055 C C . VAL A 1 265 ? -6.601 8.292 12.768 1.00 82.25 265 VAL A C 1
ATOM 2057 O O . VAL A 1 265 ? -6.870 8.499 13.949 1.00 82.25 265 VAL A O 1
ATOM 2060 N N . SER A 1 266 ? -7.422 7.607 11.961 1.00 78.75 266 SER A N 1
ATOM 2061 C CA . SER A 1 266 ? -8.695 7.058 12.436 1.00 78.75 266 SER A CA 1
ATOM 2062 C C . SER A 1 266 ? -8.491 6.030 13.550 1.00 78.75 266 SER A C 1
ATOM 2064 O O . SER A 1 266 ? -9.207 6.090 14.545 1.00 78.75 266 SER A O 1
ATOM 2066 N N . ASN A 1 267 ? -7.506 5.137 13.428 1.00 81.56 267 ASN A N 1
ATOM 2067 C CA . ASN A 1 267 ? -7.198 4.147 14.464 1.00 81.56 267 ASN A CA 1
ATOM 2068 C C . ASN A 1 267 ? -6.701 4.792 15.770 1.00 81.56 267 ASN A C 1
ATOM 2070 O O . ASN A 1 267 ? -7.082 4.353 16.853 1.00 81.56 267 ASN A O 1
ATOM 2074 N N . ALA A 1 268 ? -5.860 5.825 15.675 1.00 84.56 268 ALA A N 1
ATOM 2075 C CA . ALA A 1 268 ? -5.303 6.518 16.836 1.00 84.56 268 ALA A CA 1
ATOM 2076 C C . ALA A 1 268 ? -6.355 7.368 17.565 1.00 84.56 268 ALA A C 1
ATOM 2078 O O . ALA A 1 268 ? -6.381 7.419 18.793 1.00 84.56 268 ALA A O 1
ATOM 2079 N N . VAL A 1 269 ? -7.232 8.029 16.807 1.00 86.06 269 VAL A N 1
ATOM 2080 C CA . VAL A 1 269 ? -8.236 8.953 17.344 1.00 86.06 269 VAL A CA 1
ATOM 2081 C C . VAL A 1 269 ? -9.517 8.234 17.776 1.00 86.06 269 VAL A C 1
ATOM 2083 O O . VAL A 1 269 ? -10.215 8.745 18.646 1.00 86.06 269 VAL A O 1
ATOM 2086 N N . ALA A 1 270 ? -9.832 7.050 17.239 1.00 82.81 270 ALA A N 1
ATOM 2087 C CA . ALA A 1 270 ? -11.089 6.347 17.520 1.00 82.81 270 ALA A CA 1
ATOM 2088 C C . ALA A 1 270 ? -11.405 6.159 19.021 1.00 82.81 270 ALA A C 1
ATOM 2090 O O . ALA A 1 270 ? -12.533 6.469 19.410 1.00 82.81 270 ALA A O 1
ATOM 2091 N N . PRO A 1 271 ? -10.469 5.723 19.892 1.00 86.12 271 PRO A N 1
ATOM 2092 C CA . PRO A 1 271 ? -10.746 5.611 21.327 1.00 86.12 271 PRO A CA 1
ATOM 2093 C C . PRO A 1 271 ? -11.034 6.962 21.990 1.00 86.12 271 PRO A C 1
ATOM 2095 O O . PRO A 1 271 ? -11.962 7.081 22.786 1.00 86.12 271 PRO A O 1
ATOM 2098 N N . LEU A 1 272 ? -10.269 7.996 21.629 1.00 85.44 272 LEU A N 1
ATOM 2099 C CA . LEU A 1 272 ? -10.447 9.347 22.160 1.00 85.44 272 LEU A CA 1
ATOM 2100 C C . LEU A 1 272 ? -11.775 9.957 21.695 1.00 85.44 272 LEU A C 1
ATOM 2102 O O . LEU A 1 272 ? -12.489 10.560 22.489 1.00 85.44 272 LEU A O 1
ATOM 2106 N N . ALA A 1 273 ? -12.136 9.751 20.429 1.00 84.06 273 ALA A N 1
ATOM 2107 C CA . ALA A 1 273 ? -13.419 10.165 19.875 1.00 84.06 273 ALA A CA 1
ATOM 2108 C C . ALA A 1 273 ? -14.590 9.463 20.577 1.00 84.06 273 ALA A C 1
ATOM 2110 O O . ALA A 1 273 ? -15.576 10.116 20.911 1.00 84.06 273 ALA A O 1
ATOM 2111 N N . ALA A 1 274 ? -14.464 8.162 20.862 1.00 83.38 274 ALA A N 1
ATOM 2112 C CA . ALA A 1 274 ? -15.462 7.426 21.632 1.00 83.38 274 ALA A CA 1
ATOM 2113 C C . ALA A 1 274 ? -15.642 8.031 23.035 1.00 83.38 274 ALA A C 1
ATOM 2115 O O . ALA A 1 274 ? -16.770 8.299 23.446 1.00 83.38 274 ALA A O 1
ATOM 2116 N N . LEU A 1 275 ? -14.543 8.318 23.737 1.00 85.31 275 LEU A N 1
ATOM 2117 C CA . LEU A 1 275 ? -14.580 8.920 25.070 1.00 85.31 275 LEU A CA 1
ATOM 2118 C C . LEU A 1 275 ? -15.213 10.317 25.059 1.00 85.31 275 LEU A C 1
ATOM 2120 O O . LEU A 1 275 ? -16.057 10.611 25.902 1.00 85.31 275 LEU A O 1
ATOM 2124 N N . LEU A 1 276 ? -14.861 11.151 24.077 1.00 83.69 276 LEU A N 1
ATOM 2125 C CA . LEU A 1 276 ? -15.451 12.480 23.912 1.00 83.69 276 LEU A CA 1
ATOM 2126 C C . LEU A 1 276 ? -16.952 12.406 23.630 1.00 83.69 276 LEU A C 1
ATOM 2128 O O . LEU A 1 276 ? -17.697 13.134 24.272 1.00 83.69 276 LEU A O 1
ATOM 2132 N N . SER A 1 277 ? -17.396 11.499 22.751 1.00 81.56 277 SER A N 1
ATOM 2133 C CA . SER A 1 277 ? -18.824 11.336 22.434 1.00 81.56 277 SER A CA 1
ATOM 2134 C C . SER A 1 277 ? -19.660 10.908 23.645 1.00 81.56 277 SER A C 1
ATOM 2136 O O . SER A 1 277 ? -20.783 11.372 23.836 1.00 81.56 277 SER A O 1
ATOM 2138 N N . ILE A 1 278 ? -19.090 10.067 24.515 1.00 84.56 278 ILE A N 1
ATOM 2139 C CA . ILE A 1 278 ? -19.740 9.662 25.765 1.00 84.56 278 ILE A CA 1
ATOM 2140 C C . ILE A 1 278 ? -19.788 10.848 26.735 1.00 84.56 278 ILE A C 1
ATOM 2142 O O . ILE A 1 278 ? -20.822 11.076 27.357 1.00 84.56 278 ILE A O 1
ATOM 2146 N N . TYR A 1 279 ? -18.699 11.615 26.840 1.00 84.94 279 TYR A N 1
ATOM 2147 C CA . TYR A 1 279 ? -18.602 12.762 27.744 1.00 84.94 279 TYR A CA 1
ATOM 2148 C C . TYR A 1 279 ? -19.526 13.926 27.352 1.00 84.94 279 TYR A C 1
ATOM 2150 O O . TYR A 1 279 ? -20.148 14.526 28.224 1.00 84.94 279 TYR A O 1
ATOM 2158 N N . SER A 1 280 ? -19.628 14.260 26.061 1.00 81.56 280 SER A N 1
ATOM 2159 C CA . SER A 1 280 ? -20.454 15.380 25.590 1.00 81.56 280 SER A CA 1
ATOM 2160 C C . SER A 1 280 ? -21.938 15.036 25.539 1.00 81.56 280 SER A C 1
ATOM 2162 O O . SER A 1 280 ? -22.775 15.850 25.926 1.00 81.56 280 SER A O 1
ATOM 2164 N N . SER A 1 281 ? -22.262 13.836 25.059 1.00 76.31 281 SER A N 1
ATOM 2165 C CA . SER A 1 281 ? -23.613 13.524 24.579 1.00 76.31 281 SER A CA 1
ATOM 2166 C C . SER A 1 281 ? -24.313 12.467 25.429 1.00 76.31 281 SER A C 1
ATOM 2168 O O . SER A 1 281 ? -25.460 12.125 25.147 1.00 76.31 281 SER A O 1
ATOM 2170 N N . ASN A 1 282 ? -23.639 11.936 26.464 1.00 75.38 282 ASN A N 1
ATOM 2171 C CA . ASN A 1 282 ? -24.115 10.848 27.332 1.00 75.38 282 ASN A CA 1
ATOM 2172 C C . ASN A 1 282 ? -24.671 9.641 26.550 1.00 75.38 282 ASN A C 1
ATOM 2174 O O . ASN A 1 282 ? -25.490 8.871 27.051 1.00 75.38 282 ASN A O 1
ATOM 2178 N N . SER A 1 283 ? -24.227 9.472 25.303 1.00 67.19 283 SER A N 1
ATOM 2179 C CA . SER A 1 283 ? -24.718 8.466 24.371 1.00 67.19 283 SER A CA 1
ATOM 2180 C C . SER A 1 283 ? -23.546 7.655 23.847 1.00 67.19 283 SER A C 1
ATOM 2182 O O . SER A 1 283 ? -22.560 8.195 23.356 1.00 67.19 283 SER A O 1
ATOM 2184 N N . ALA A 1 284 ? -23.666 6.330 23.923 1.00 64.94 284 ALA A N 1
ATOM 2185 C CA . ALA A 1 284 ? -22.699 5.406 23.334 1.00 64.94 284 ALA A CA 1
ATOM 2186 C C . ALA A 1 284 ? -22.866 5.265 21.806 1.00 64.94 284 ALA A C 1
ATOM 2188 O O . ALA A 1 284 ? -22.103 4.546 21.157 1.00 64.94 284 ALA A O 1
ATOM 2189 N N . LEU A 1 285 ? -23.880 5.910 21.219 1.00 61.72 285 LEU A N 1
ATOM 2190 C CA . LEU A 1 285 ? -24.083 5.927 19.778 1.00 61.72 285 LEU A CA 1
ATOM 2191 C C . LEU A 1 285 ? -23.148 6.985 19.177 1.00 61.72 285 LEU A C 1
ATOM 2193 O O . LEU A 1 285 ? -23.426 8.176 19.267 1.00 61.72 285 LEU A O 1
ATOM 2197 N N . GLN A 1 286 ? -22.048 6.539 18.558 1.00 60.25 286 GLN A N 1
ATOM 2198 C CA . GLN A 1 286 ? -21.086 7.356 17.796 1.00 60.25 286 GLN A CA 1
ATOM 2199 C C . GLN A 1 286 ? -21.726 7.961 16.527 1.00 60.25 286 GLN A C 1
ATOM 2201 O O . GLN A 1 286 ? -21.352 7.628 15.404 1.00 60.25 286 GLN A O 1
ATOM 2206 N N . GLN A 1 287 ? -22.754 8.789 16.695 1.00 57.94 287 GLN A N 1
ATOM 2207 C CA . GLN A 1 287 ? -23.432 9.492 15.604 1.00 57.94 287 GLN A CA 1
ATOM 2208 C C . GLN A 1 287 ? -22.890 10.906 15.394 1.00 57.94 287 GLN A C 1
ATOM 2210 O O . GLN A 1 287 ? -23.145 11.497 1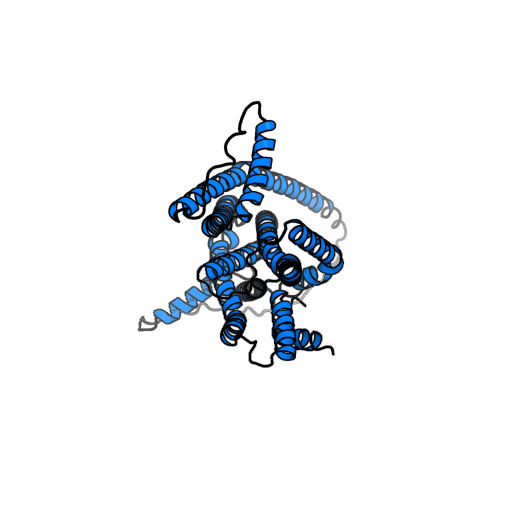4.348 1.00 57.94 287 GLN A O 1
ATOM 2215 N N . GLU A 1 288 ? -22.134 11.438 16.353 1.00 62.47 288 GLU A N 1
ATOM 2216 C CA . GLU A 1 288 ? -21.505 12.745 16.210 1.00 62.47 288 GLU A CA 1
ATOM 2217 C C . GLU A 1 288 ? -20.225 12.672 15.378 1.00 62.47 288 GLU A C 1
ATOM 2219 O O . GLU A 1 288 ? -19.419 11.744 15.490 1.00 62.47 288 GLU A O 1
ATOM 2224 N N . GLU A 1 289 ? -20.046 13.677 14.524 1.00 68.94 289 GLU A N 1
ATOM 2225 C CA . GLU A 1 289 ? -18.831 13.833 13.738 1.00 68.94 289 GLU A CA 1
ATOM 2226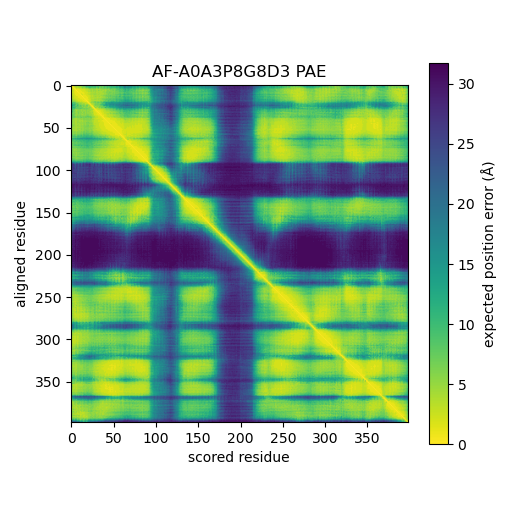 C C . GLU A 1 289 ? -17.654 14.172 14.662 1.00 68.94 289 GLU A C 1
ATOM 2228 O O . GLU A 1 289 ? -17.752 15.018 15.551 1.00 68.94 289 GLU A O 1
ATOM 2233 N N . VAL A 1 290 ? -16.513 13.512 14.446 1.00 75.94 290 VAL A N 1
ATOM 2234 C CA . VAL A 1 290 ? -15.311 13.740 15.255 1.00 75.94 290 VAL A CA 1
ATOM 2235 C C . VAL A 1 290 ? -14.812 15.176 15.042 1.00 75.94 290 VAL A C 1
ATOM 2237 O O . VAL A 1 290 ? -14.550 15.554 13.894 1.00 75.94 290 VAL A O 1
ATOM 2240 N N . PRO A 1 291 ? -14.617 15.977 16.109 1.00 77.75 291 PRO A N 1
ATOM 2241 C CA . PRO A 1 291 ? -14.188 17.356 15.953 1.00 77.75 291 PRO A CA 1
ATOM 2242 C C . PRO A 1 291 ? -12.801 17.454 15.305 1.00 77.75 291 PRO A C 1
ATOM 2244 O O . PRO A 1 291 ? -11.890 16.674 15.592 1.00 77.75 291 PRO A O 1
ATOM 2247 N N . ILE A 1 292 ? -12.618 18.477 14.464 1.00 81.44 292 ILE A N 1
ATOM 2248 C CA . ILE A 1 292 ? -11.407 18.662 13.645 1.00 81.44 292 ILE A CA 1
ATOM 2249 C C . ILE A 1 292 ? -10.135 18.741 14.502 1.00 81.44 292 ILE A C 1
ATOM 2251 O O . ILE A 1 292 ? -9.092 18.228 14.098 1.00 81.44 292 ILE A O 1
ATOM 2255 N N . TRP A 1 293 ? -10.199 19.334 15.698 1.00 81.94 293 TRP A N 1
ATOM 2256 C CA . TRP A 1 293 ? -9.032 19.437 16.580 1.00 81.94 293 TRP A CA 1
ATOM 2257 C C . TRP A 1 293 ? -8.509 18.063 17.025 1.00 81.94 293 TRP A C 1
ATOM 2259 O O . TRP A 1 293 ? -7.299 17.896 17.165 1.00 81.94 293 TRP A O 1
ATOM 2269 N N . VAL A 1 294 ? -9.388 17.066 17.191 1.00 83.50 294 VAL A N 1
ATOM 2270 C CA . VAL A 1 294 ? -9.001 15.704 17.598 1.00 83.50 294 VAL A CA 1
ATOM 2271 C C . VAL A 1 294 ? -8.253 15.018 16.459 1.00 83.50 294 VAL A C 1
ATOM 2273 O O . VAL A 1 294 ? -7.239 14.355 16.672 1.00 83.50 294 VAL A O 1
ATOM 2276 N N . LEU A 1 295 ? -8.719 15.234 15.225 1.00 81.25 295 LEU A N 1
ATOM 2277 C CA . LEU A 1 295 ? -8.045 14.754 14.021 1.00 81.25 295 LEU A CA 1
ATOM 2278 C C . LEU A 1 295 ? -6.665 15.405 13.871 1.00 81.25 295 LEU A C 1
ATOM 2280 O O . LEU A 1 295 ? -5.686 14.704 13.623 1.00 81.25 295 LEU A O 1
ATOM 2284 N N . LEU A 1 296 ? -6.564 16.724 14.079 1.00 83.19 296 LEU A N 1
ATOM 2285 C CA . LEU A 1 296 ? -5.287 17.448 14.048 1.00 83.19 296 LEU A CA 1
ATOM 2286 C C . LEU A 1 296 ? -4.317 16.938 15.118 1.00 83.19 296 LEU A C 1
ATOM 2288 O O . LEU A 1 296 ? -3.145 16.719 14.819 1.00 83.19 296 LEU A O 1
ATOM 2292 N N . TYR A 1 297 ? -4.805 16.692 16.334 1.00 88.00 297 TYR A N 1
ATOM 2293 C CA . TYR A 1 297 ? -4.015 16.094 17.408 1.00 88.00 297 TYR A CA 1
ATOM 2294 C C . TYR A 1 297 ? -3.454 14.719 17.008 1.00 88.00 297 TYR A C 1
ATOM 2296 O O . TYR A 1 297 ? -2.262 14.458 17.194 1.00 88.00 297 TYR A O 1
ATOM 2304 N N . GLY A 1 298 ? -4.282 13.864 16.396 1.00 87.25 298 GLY A N 1
ATOM 2305 C CA . GLY A 1 298 ? -3.856 12.563 15.878 1.00 87.25 298 GLY A CA 1
ATOM 2306 C C . GLY A 1 298 ? -2.769 12.678 14.805 1.00 87.25 298 GLY A C 1
ATOM 2307 O O . GLY A 1 298 ? -1.745 12.002 14.889 1.00 87.25 298 GLY A O 1
ATOM 2308 N N . VAL A 1 299 ? -2.947 13.582 13.835 1.00 85.44 299 VAL A N 1
ATOM 2309 C CA . VAL A 1 299 ? -1.963 13.832 12.765 1.00 85.44 299 VAL A CA 1
ATOM 2310 C C . VAL A 1 299 ? -0.627 14.307 13.339 1.00 85.44 299 VAL A C 1
ATOM 2312 O O . VAL A 1 299 ? 0.415 13.746 13.003 1.00 85.44 299 VAL A O 1
ATOM 2315 N N . VAL A 1 300 ? -0.642 15.307 14.226 1.00 90.12 300 VAL A N 1
ATOM 2316 C CA . VAL A 1 300 ? 0.580 15.849 14.845 1.00 90.12 300 VAL A CA 1
ATOM 2317 C C . VAL A 1 300 ? 1.319 14.763 15.627 1.00 90.12 300 VAL A C 1
ATOM 2319 O O . VAL A 1 300 ? 2.532 14.617 15.473 1.00 90.12 300 VAL A O 1
ATOM 2322 N N . SER A 1 301 ? 0.596 13.953 16.401 1.00 90.94 301 SER A N 1
ATOM 2323 C CA . SER A 1 301 ? 1.178 12.864 17.192 1.00 90.94 301 SER A CA 1
ATOM 2324 C C . SER A 1 301 ? 1.845 11.797 16.315 1.00 90.94 301 SER A C 1
ATOM 2326 O O . SER A 1 301 ? 2.966 11.375 16.601 1.00 90.94 301 SER A O 1
ATOM 2328 N N . ILE A 1 302 ? 1.202 11.402 15.209 1.00 88.94 302 ILE A N 1
ATOM 2329 C CA . ILE A 1 302 ? 1.774 10.443 14.251 1.00 88.94 302 ILE A CA 1
ATOM 2330 C C . ILE A 1 302 ? 3.037 11.016 13.593 1.00 88.94 302 ILE A C 1
ATOM 2332 O O . ILE A 1 302 ? 4.045 10.314 13.502 1.00 88.94 302 ILE A O 1
ATOM 2336 N N . CYS A 1 303 ? 3.023 12.289 13.185 1.00 89.12 303 CYS A N 1
ATOM 2337 C CA . CYS A 1 303 ? 4.193 12.951 12.600 1.00 89.12 303 CYS A CA 1
ATOM 2338 C C . CYS A 1 303 ? 5.384 12.982 13.569 1.00 89.12 303 CYS A C 1
ATOM 2340 O O . CYS A 1 303 ? 6.506 12.666 13.171 1.00 89.12 303 CYS A O 1
ATOM 2342 N N . ILE A 1 304 ? 5.144 13.308 14.844 1.00 92.50 304 ILE A N 1
ATOM 2343 C CA . ILE A 1 304 ? 6.182 13.302 15.886 1.00 92.50 304 ILE A CA 1
ATOM 2344 C C . ILE A 1 304 ? 6.739 11.885 16.085 1.00 92.50 304 ILE A C 1
ATOM 2346 O O . ILE A 1 304 ? 7.957 11.703 16.138 1.00 92.50 304 ILE A O 1
ATOM 2350 N N . GLY A 1 305 ? 5.876 10.866 16.145 1.00 90.44 305 GLY A N 1
ATOM 2351 C CA . GLY A 1 305 ? 6.297 9.468 16.283 1.00 90.44 305 GLY A CA 1
ATOM 2352 C C . GLY A 1 305 ? 7.133 8.974 15.097 1.00 90.44 305 GLY A C 1
ATOM 2353 O O . GLY A 1 305 ? 8.158 8.317 15.285 1.00 90.44 305 GLY A O 1
ATOM 2354 N N . LEU A 1 306 ? 6.741 9.338 13.871 1.00 87.62 306 LEU A N 1
ATOM 2355 C CA . LEU A 1 306 ? 7.485 8.993 12.660 1.00 87.62 306 LEU A CA 1
ATOM 2356 C C . LEU A 1 306 ? 8.864 9.664 12.634 1.00 87.62 306 LEU A C 1
ATOM 2358 O O . LEU A 1 306 ? 9.847 9.012 12.286 1.00 87.62 306 LEU A O 1
ATOM 2362 N N . TRP A 1 307 ? 8.947 10.938 13.025 1.00 90.19 307 TRP A N 1
ATOM 2363 C CA . TRP A 1 307 ? 10.213 11.672 13.060 1.00 90.19 307 TRP A CA 1
ATOM 2364 C C . TRP A 1 307 ? 11.177 11.111 14.117 1.00 90.19 307 TRP A C 1
ATOM 2366 O O . TRP A 1 307 ? 12.372 10.988 13.862 1.00 90.19 307 TRP A O 1
ATOM 2376 N N . THR A 1 308 ? 10.664 10.720 15.284 1.00 92.94 308 THR A N 1
ATOM 2377 C CA . THR A 1 308 ? 11.488 10.257 16.413 1.00 92.94 308 THR A CA 1
ATOM 2378 C C . THR A 1 308 ? 11.906 8.787 16.317 1.00 92.94 308 THR A C 1
ATOM 2380 O O . THR A 1 308 ? 13.041 8.463 16.659 1.00 92.94 308 THR A O 1
ATOM 2383 N N . PHE A 1 309 ? 11.027 7.891 15.846 1.00 88.56 309 PHE A N 1
ATOM 2384 C CA . PHE A 1 309 ? 11.259 6.435 15.877 1.00 88.56 309 PHE A CA 1
ATOM 2385 C C . PHE A 1 309 ? 11.114 5.726 14.518 1.00 88.56 309 PHE A C 1
ATOM 2387 O O . PHE A 1 309 ? 11.312 4.509 14.430 1.00 88.56 309 PHE A O 1
ATOM 2394 N N . GLY A 1 310 ? 10.759 6.444 13.447 1.00 84.44 310 GLY A N 1
ATOM 2395 C CA . GLY A 1 310 ? 10.477 5.844 12.139 1.00 84.44 310 GLY A CA 1
ATOM 2396 C C . GLY A 1 310 ? 11.702 5.282 11.414 1.00 84.44 310 GLY A C 1
ATOM 2397 O O . GLY A 1 310 ? 11.587 4.290 10.688 1.00 84.44 310 GLY A O 1
ATOM 2398 N N . ASP A 1 311 ? 12.884 5.862 11.629 1.00 83.62 311 ASP A N 1
ATOM 2399 C CA . ASP A 1 311 ? 14.122 5.557 10.895 1.00 83.62 311 ASP A CA 1
ATOM 2400 C C . ASP A 1 311 ? 14.498 4.059 10.921 1.00 83.62 311 ASP A C 1
ATOM 2402 O O . ASP A 1 311 ? 14.822 3.458 9.889 1.00 83.62 311 ASP A O 1
ATOM 2406 N N . ARG A 1 312 ? 14.374 3.417 12.087 1.00 80.94 312 ARG A N 1
ATOM 2407 C CA . ARG A 1 312 ? 14.712 2.009 12.329 1.00 80.94 312 ARG A CA 1
ATOM 2408 C C . ARG A 1 312 ? 13.784 1.070 11.569 1.00 80.94 312 ARG A C 1
ATOM 2410 O O . ARG A 1 312 ? 14.237 0.053 11.029 1.00 80.94 312 ARG A O 1
ATOM 2417 N N . VAL A 1 313 ? 12.489 1.388 11.524 1.00 76.19 313 VAL A N 1
ATOM 2418 C CA . VAL A 1 313 ? 11.476 0.562 10.850 1.00 76.19 313 VAL A CA 1
ATOM 2419 C C . VAL A 1 313 ? 11.590 0.724 9.339 1.00 76.19 313 VAL A C 1
ATOM 2421 O O . VAL A 1 313 ? 11.671 -0.288 8.639 1.00 76.19 313 VAL A O 1
ATOM 2424 N N . ILE A 1 314 ? 11.706 1.964 8.854 1.00 80.69 314 ILE A N 1
ATOM 2425 C CA . ILE A 1 314 ? 11.880 2.278 7.429 1.00 80.69 314 ILE A CA 1
ATOM 2426 C C . ILE A 1 314 ? 13.129 1.575 6.885 1.00 80.69 314 ILE A C 1
ATOM 2428 O O . ILE A 1 314 ? 13.064 0.883 5.870 1.00 80.69 314 ILE A O 1
ATOM 2432 N N . THR A 1 315 ? 14.251 1.650 7.607 1.00 76.38 315 THR A N 1
ATOM 2433 C CA . THR A 1 315 ? 15.500 0.991 7.194 1.00 76.38 315 THR A CA 1
ATOM 2434 C C . THR A 1 315 ? 15.379 -0.535 7.198 1.00 76.38 315 THR A C 1
ATOM 2436 O O . THR A 1 315 ? 15.927 -1.213 6.327 1.00 76.38 315 THR A O 1
ATOM 2439 N N . THR A 1 316 ? 14.653 -1.105 8.163 1.00 68.56 316 THR A N 1
ATOM 2440 C CA . THR A 1 316 ? 14.466 -2.559 8.261 1.00 68.56 316 THR A CA 1
ATOM 2441 C C . THR A 1 316 ? 13.611 -3.095 7.115 1.00 68.56 316 THR A C 1
ATOM 2443 O O . THR A 1 316 ? 13.996 -4.084 6.495 1.00 68.56 316 THR A O 1
ATOM 2446 N N . VAL A 1 317 ? 12.499 -2.435 6.784 1.00 68.69 317 VAL A N 1
ATOM 2447 C CA . VAL A 1 317 ? 11.645 -2.844 5.657 1.00 68.69 317 VAL A CA 1
ATOM 2448 C C . VAL A 1 317 ? 12.354 -2.595 4.323 1.00 68.69 317 VAL A C 1
ATOM 2450 O O . VAL A 1 317 ? 12.410 -3.496 3.490 1.00 68.69 317 VAL A O 1
ATOM 2453 N N . GLY A 1 318 ? 12.970 -1.420 4.152 1.00 65.06 318 GLY A N 1
ATOM 2454 C CA . GLY A 1 318 ? 13.559 -0.993 2.881 1.00 65.06 318 GLY A CA 1
ATOM 2455 C C . GLY A 1 318 ? 14.869 -1.684 2.492 1.00 65.06 318 GLY A C 1
ATOM 2456 O O . GLY A 1 318 ? 15.157 -1.795 1.306 1.00 65.06 318 GLY A O 1
ATOM 2457 N N . ARG A 1 319 ? 15.678 -2.159 3.455 1.00 65.44 319 ARG A N 1
ATOM 2458 C CA . ARG A 1 319 ? 16.974 -2.809 3.154 1.00 65.44 319 ARG A CA 1
ATOM 2459 C C . ARG A 1 319 ? 17.048 -4.290 3.507 1.00 65.44 319 ARG A C 1
ATOM 2461 O O . ARG A 1 319 ? 17.895 -4.984 2.951 1.00 65.44 319 ARG A O 1
ATOM 2468 N N . LYS A 1 320 ? 16.247 -4.784 4.462 1.00 58.72 320 LYS A N 1
ATOM 2469 C CA . LYS A 1 320 ? 16.426 -6.149 5.002 1.00 58.72 320 LYS A CA 1
ATOM 2470 C C . LYS A 1 320 ? 15.438 -7.180 4.454 1.00 58.72 320 LYS A C 1
ATOM 2472 O O . LYS A 1 320 ? 15.734 -8.363 4.597 1.00 58.72 320 LYS A O 1
ATOM 2477 N N . VAL A 1 321 ? 14.317 -6.773 3.848 1.00 59.94 321 VAL A N 1
ATOM 2478 C CA . VAL A 1 321 ? 13.317 -7.705 3.285 1.00 59.94 321 VAL A CA 1
ATOM 2479 C C . VAL A 1 321 ? 13.683 -8.127 1.855 1.00 59.94 321 VAL A C 1
ATOM 2481 O O . VAL A 1 321 ? 13.735 -9.320 1.576 1.00 59.94 321 VAL A O 1
ATOM 2484 N N . SER A 1 322 ? 13.983 -7.164 0.979 1.00 60.78 322 SER A N 1
ATOM 2485 C CA . SER A 1 322 ? 14.485 -7.358 -0.392 1.00 60.78 322 SER A CA 1
ATOM 2486 C C . SER A 1 322 ? 15.111 -6.044 -0.864 1.00 60.78 322 SER A C 1
ATOM 2488 O O . SER A 1 322 ? 14.578 -4.987 -0.522 1.00 60.78 322 SER A O 1
ATOM 2490 N N . ARG A 1 323 ? 16.188 -6.055 -1.666 1.00 64.25 323 ARG A N 1
ATOM 2491 C CA . ARG A 1 323 ? 16.618 -4.826 -2.355 1.00 64.25 323 ARG A CA 1
ATOM 2492 C C . ARG A 1 323 ? 15.637 -4.521 -3.485 1.00 64.25 323 ARG A C 1
ATOM 2494 O O . ARG A 1 323 ? 15.539 -5.252 -4.469 1.00 64.25 323 ARG A O 1
ATOM 2501 N N . LEU A 1 324 ? 14.846 -3.470 -3.304 1.00 72.06 324 LEU A N 1
ATOM 2502 C CA . LEU A 1 324 ? 13.833 -3.044 -4.265 1.00 72.06 324 LEU A CA 1
ATOM 2503 C C . LEU A 1 324 ? 14.404 -1.928 -5.144 1.00 72.06 324 LEU A C 1
ATOM 2505 O O . LEU A 1 324 ? 14.919 -0.935 -4.639 1.00 72.06 324 LEU A O 1
ATOM 2509 N N . ASN A 1 325 ? 14.294 -2.097 -6.462 1.00 82.75 325 ASN A N 1
ATOM 2510 C CA . ASN A 1 325 ? 14.538 -1.021 -7.424 1.00 82.75 325 ASN A CA 1
ATOM 2511 C C . ASN A 1 325 ? 13.275 -0.138 -7.476 1.00 82.75 325 ASN A C 1
ATOM 2513 O O . ASN A 1 325 ? 12.175 -0.700 -7.387 1.00 82.75 325 ASN A O 1
ATOM 2517 N N . PRO A 1 326 ? 13.372 1.190 -7.645 1.00 86.31 326 PRO A N 1
ATOM 2518 C CA . PRO A 1 326 ? 12.226 2.062 -7.859 1.00 86.31 326 PRO A CA 1
ATOM 2519 C C . PRO A 1 326 ? 11.089 1.551 -8.744 1.00 86.31 326 PRO A C 1
ATOM 2521 O O . PRO A 1 326 ? 9.929 1.675 -8.358 1.00 86.31 326 PRO A O 1
ATOM 2524 N N . ALA A 1 327 ? 11.391 0.889 -9.865 1.00 87.38 327 ALA A N 1
ATOM 2525 C CA . ALA A 1 327 ? 10.361 0.280 -10.712 1.00 87.38 327 ALA A CA 1
ATOM 2526 C C . ALA A 1 327 ? 9.533 -0.777 -9.954 1.00 87.38 327 ALA A C 1
ATOM 2528 O O . ALA A 1 327 ? 8.307 -0.766 -9.994 1.00 87.38 327 ALA A O 1
ATOM 2529 N N . SER A 1 328 ? 10.194 -1.656 -9.194 1.00 88.06 328 SER A N 1
ATOM 2530 C CA . SER A 1 328 ? 9.504 -2.624 -8.333 1.00 88.06 328 SER A CA 1
ATOM 2531 C C . SER A 1 328 ? 8.770 -1.949 -7.170 1.00 88.06 328 SER A C 1
ATOM 2533 O O . SER A 1 328 ? 7.642 -2.336 -6.874 1.00 88.06 328 SER A O 1
ATOM 2535 N N . GLY A 1 329 ? 9.353 -0.905 -6.568 1.00 88.94 329 GLY A N 1
ATOM 2536 C CA . GLY A 1 329 ? 8.714 -0.124 -5.504 1.00 88.94 329 GLY A CA 1
ATOM 2537 C C . GLY A 1 329 ? 7.376 0.465 -5.952 1.00 88.94 329 GLY A C 1
ATOM 2538 O O . GLY A 1 329 ? 6.361 0.240 -5.299 1.00 88.94 329 GLY A O 1
ATOM 2539 N N . PHE A 1 330 ? 7.354 1.090 -7.133 1.00 90.19 330 PHE A N 1
ATOM 2540 C CA . PHE A 1 330 ? 6.137 1.602 -7.763 1.00 90.19 330 PHE A CA 1
ATOM 2541 C C . PHE A 1 330 ? 5.056 0.514 -7.906 1.00 90.19 330 PHE A C 1
ATOM 2543 O O . PHE A 1 330 ? 3.916 0.709 -7.491 1.00 90.19 330 PHE A O 1
ATOM 2550 N N . THR A 1 331 ? 5.404 -0.662 -8.441 1.00 92.00 331 THR A N 1
ATOM 2551 C CA . THR A 1 331 ? 4.434 -1.758 -8.664 1.00 92.00 331 THR A CA 1
ATOM 2552 C C . THR A 1 331 ? 3.895 -2.361 -7.361 1.00 92.00 331 THR A C 1
ATOM 2554 O O . THR A 1 331 ? 2.736 -2.779 -7.287 1.00 92.00 331 THR A O 1
ATOM 2557 N N . ILE A 1 332 ? 4.725 -2.387 -6.314 1.00 90.88 332 ILE A N 1
ATOM 2558 C CA . ILE A 1 332 ? 4.363 -2.867 -4.979 1.00 90.88 332 ILE A CA 1
ATOM 2559 C C . ILE A 1 332 ? 3.367 -1.901 -4.338 1.00 90.88 332 ILE A C 1
ATOM 2561 O O . ILE A 1 332 ? 2.295 -2.326 -3.914 1.00 90.88 332 ILE A O 1
ATOM 2565 N N . GLU A 1 333 ? 3.697 -0.608 -4.309 1.00 89.56 333 GLU A N 1
ATOM 2566 C CA . GLU A 1 333 ? 2.850 0.435 -3.724 1.00 89.56 333 GLU A CA 1
ATOM 2567 C C . GLU A 1 333 ? 1.523 0.559 -4.474 1.00 89.56 333 GLU A C 1
ATOM 2569 O O . GLU A 1 333 ? 0.454 0.541 -3.860 1.00 89.56 333 GLU A O 1
ATOM 2574 N N . PHE A 1 334 ? 1.580 0.624 -5.806 1.00 90.31 334 PHE A N 1
ATOM 2575 C CA . PHE A 1 334 ? 0.390 0.783 -6.630 1.00 90.31 334 PHE A CA 1
ATOM 2576 C C . PHE A 1 334 ? -0.509 -0.459 -6.585 1.00 90.31 334 PHE A C 1
ATOM 2578 O O . PHE A 1 334 ? -1.715 -0.317 -6.408 1.00 90.31 334 PHE A O 1
ATOM 2585 N N . GLY A 1 335 ? 0.041 -1.677 -6.654 1.00 91.69 335 GLY A N 1
ATOM 2586 C CA . GLY A 1 335 ? -0.767 -2.901 -6.553 1.00 91.69 335 GLY A CA 1
ATOM 2587 C C . GLY A 1 335 ? -1.413 -3.094 -5.178 1.00 91.69 335 GLY A C 1
ATOM 2588 O O . GLY A 1 335 ? -2.604 -3.410 -5.088 1.00 91.69 335 GLY A O 1
ATOM 2589 N N . ALA A 1 336 ? -0.683 -2.806 -4.094 1.00 89.38 336 ALA A N 1
ATOM 2590 C CA . ALA A 1 336 ? -1.255 -2.813 -2.749 1.00 89.38 336 ALA A CA 1
ATOM 2591 C C . ALA A 1 336 ? -2.389 -1.779 -2.604 1.00 89.38 336 ALA A C 1
ATOM 2593 O O . ALA A 1 336 ? -3.445 -2.092 -2.043 1.00 89.38 336 ALA A O 1
ATOM 2594 N N . ALA A 1 337 ? -2.208 -0.572 -3.155 1.00 86.38 337 ALA A N 1
ATOM 2595 C CA . ALA A 1 337 ? -3.238 0.463 -3.168 1.00 86.38 337 ALA A CA 1
ATOM 2596 C C . ALA A 1 337 ? -4.472 0.022 -3.968 1.00 86.38 337 ALA A C 1
ATOM 2598 O O . ALA A 1 337 ? -5.580 0.060 -3.434 1.00 86.38 337 ALA A O 1
ATOM 2599 N N . VAL A 1 338 ? -4.289 -0.467 -5.200 1.00 87.88 338 VAL A N 1
ATOM 2600 C CA . VAL A 1 338 ? -5.375 -0.960 -6.064 1.00 87.88 338 VAL A CA 1
ATOM 2601 C C . VAL A 1 338 ? -6.192 -2.036 -5.356 1.00 87.88 338 VAL A C 1
ATOM 2603 O O . VAL A 1 338 ? -7.416 -1.922 -5.269 1.00 87.88 338 VAL A O 1
ATOM 2606 N N . THR A 1 339 ? -5.524 -3.038 -4.784 1.00 88.69 339 THR A N 1
ATOM 2607 C CA . THR A 1 339 ? -6.198 -4.137 -4.084 1.00 88.69 339 THR A CA 1
ATOM 2608 C C . THR A 1 339 ? -6.966 -3.651 -2.863 1.00 88.69 339 THR A C 1
ATOM 2610 O O . THR A 1 339 ? -8.148 -3.961 -2.726 1.00 88.69 339 THR A O 1
ATOM 2613 N N . SER A 1 340 ? -6.327 -2.876 -1.980 1.00 82.44 340 SER A N 1
ATOM 2614 C CA . SER A 1 340 ? -6.979 -2.443 -0.738 1.00 82.44 340 SER A CA 1
ATOM 2615 C C . SER A 1 340 ? -8.185 -1.536 -1.000 1.00 82.44 340 SER A C 1
ATOM 2617 O O . SER A 1 340 ? -9.222 -1.673 -0.348 1.00 82.44 340 SER A O 1
ATOM 2619 N N . LEU A 1 341 ? -8.088 -0.654 -1.998 1.00 79.12 341 LEU A N 1
ATOM 2620 C CA . LEU A 1 341 ? -9.141 0.296 -2.334 1.00 79.12 341 LEU A CA 1
ATOM 2621 C C . LEU A 1 341 ? -10.338 -0.382 -3.006 1.00 79.12 341 LEU A C 1
ATOM 2623 O O . LEU A 1 341 ? -11.481 -0.102 -2.633 1.00 79.12 341 LEU A O 1
ATOM 2627 N N . LEU A 1 342 ? -10.096 -1.302 -3.945 1.00 79.94 342 LEU A N 1
ATOM 2628 C CA . LEU A 1 342 ? -11.165 -2.075 -4.581 1.00 79.94 342 LEU A CA 1
ATOM 2629 C C . LEU A 1 342 ? -11.857 -2.996 -3.576 1.00 79.94 342 LEU A C 1
ATOM 2631 O O . LEU A 1 342 ? -13.084 -3.016 -3.494 1.00 79.94 342 LEU A O 1
ATOM 2635 N N . ALA A 1 343 ? -11.090 -3.704 -2.753 1.00 76.75 343 ALA A N 1
ATOM 2636 C CA . ALA A 1 343 ? -11.647 -4.596 -1.746 1.00 76.75 343 ALA A CA 1
ATOM 2637 C C . ALA A 1 343 ? -12.479 -3.861 -0.691 1.00 76.75 343 ALA A C 1
ATOM 2639 O O . ALA A 1 343 ? -13.569 -4.315 -0.345 1.00 76.75 343 ALA A O 1
ATOM 2640 N N . SER A 1 344 ? -12.027 -2.675 -0.266 1.00 69.19 344 SER A N 1
ATOM 2641 C CA . SER A 1 344 ? -12.802 -1.797 0.614 1.00 69.19 344 SER A CA 1
ATOM 2642 C C . SER A 1 344 ? -14.170 -1.442 0.018 1.00 69.19 344 SER A C 1
ATOM 2644 O O . SER A 1 344 ? -15.130 -1.243 0.762 1.00 69.19 344 SER A O 1
ATOM 2646 N N . ARG A 1 345 ? -14.290 -1.385 -1.315 1.00 66.12 345 ARG A N 1
ATOM 2647 C CA . ARG A 1 345 ? -15.561 -1.126 -1.999 1.00 66.12 345 ARG A CA 1
ATOM 2648 C C . ARG A 1 345 ? -16.459 -2.348 -2.129 1.00 66.12 345 ARG A C 1
ATOM 2650 O O . ARG A 1 345 ? -17.669 -2.196 -2.003 1.00 66.12 345 ARG A O 1
ATOM 2657 N N . PHE A 1 346 ? -15.882 -3.529 -2.306 1.00 68.44 346 PHE A N 1
ATOM 2658 C CA . PHE A 1 346 ? -16.625 -4.791 -2.272 1.00 68.44 346 PHE A CA 1
ATOM 2659 C C . PHE A 1 346 ? -16.998 -5.236 -0.849 1.00 68.44 346 PHE A C 1
ATOM 2661 O O . PHE A 1 346 ? -17.561 -6.311 -0.669 1.00 68.44 346 PHE A O 1
ATOM 2668 N N . GLY A 1 347 ? -16.692 -4.423 0.170 1.00 63.81 347 GLY A N 1
ATOM 2669 C CA . GLY A 1 347 ? -16.962 -4.752 1.569 1.00 63.81 347 GLY A CA 1
ATOM 2670 C C . GLY A 1 347 ? -16.087 -5.889 2.098 1.00 63.81 347 GLY A C 1
ATOM 2671 O O . GLY A 1 347 ? -16.381 -6.446 3.155 1.00 63.81 347 GLY A O 1
ATOM 2672 N N . LEU A 1 348 ? -15.015 -6.234 1.378 1.00 66.44 348 LEU A N 1
ATOM 2673 C CA . LEU A 1 348 ? -14.065 -7.247 1.802 1.00 66.44 348 LEU A CA 1
ATOM 2674 C C . LEU A 1 348 ? -13.163 -6.655 2.894 1.00 66.44 348 LEU A C 1
ATOM 2676 O O . LEU A 1 348 ? -12.596 -5.573 2.704 1.00 66.44 348 LEU A O 1
ATOM 2680 N N . PRO A 1 349 ? -12.994 -7.345 4.031 1.00 65.56 349 PRO A N 1
ATOM 2681 C CA . PRO A 1 349 ? -12.045 -6.922 5.048 1.00 65.56 349 PRO A CA 1
ATOM 2682 C C . PRO A 1 349 ? -10.638 -7.118 4.506 1.00 65.56 349 PRO A C 1
ATOM 2684 O O . PRO A 1 349 ? -10.211 -8.243 4.259 1.00 65.56 349 PRO A O 1
ATOM 2687 N N . ILE A 1 350 ? -9.910 -6.029 4.303 1.00 76.06 350 ILE A N 1
ATOM 2688 C CA . ILE A 1 350 ? -8.527 -6.087 3.845 1.00 76.06 350 ILE A CA 1
ATOM 2689 C C . ILE A 1 350 ? -7.666 -5.174 4.707 1.00 76.06 350 ILE A C 1
ATOM 2691 O O . ILE A 1 350 ? -8.070 -4.068 5.063 1.00 76.06 350 ILE A O 1
ATOM 2695 N N . SER A 1 351 ? -6.468 -5.653 5.041 1.00 78.88 351 SER A N 1
ATOM 2696 C CA . SER A 1 351 ? -5.455 -4.902 5.783 1.00 78.88 351 SER A CA 1
ATOM 2697 C C . SER A 1 351 ? -4.402 -4.349 4.825 1.00 78.88 351 SER A C 1
ATOM 2699 O O . SER A 1 351 ? -3.747 -5.103 4.103 1.00 78.88 351 SER A O 1
ATOM 2701 N N . THR A 1 352 ? -4.201 -3.030 4.845 1.00 79.56 352 THR A N 1
ATOM 2702 C CA . THR A 1 352 ? -3.227 -2.320 3.998 1.00 79.56 352 THR A CA 1
ATOM 2703 C C . THR A 1 352 ? -1.789 -2.768 4.265 1.00 79.56 352 THR A C 1
ATOM 2705 O O . THR A 1 352 ? -1.028 -2.982 3.322 1.00 79.56 352 THR A O 1
ATOM 2708 N N . THR A 1 353 ? -1.421 -2.989 5.532 1.00 81.38 353 THR A N 1
ATOM 2709 C CA . THR A 1 353 ? -0.083 -3.470 5.919 1.00 81.38 353 THR A CA 1
ATOM 2710 C C . THR A 1 353 ? 0.194 -4.863 5.353 1.00 81.38 353 THR A C 1
ATOM 2712 O O . THR A 1 353 ? 1.270 -5.119 4.815 1.00 81.38 353 THR A O 1
ATOM 2715 N N . HIS A 1 354 ? -0.794 -5.757 5.425 1.00 84.25 354 HIS A N 1
ATOM 2716 C CA . HIS A 1 354 ? -0.700 -7.100 4.855 1.00 84.25 354 HIS A CA 1
ATOM 2717 C C . HIS A 1 354 ? -0.645 -7.070 3.332 1.00 84.25 354 HIS A C 1
ATOM 2719 O O . HIS A 1 354 ? 0.124 -7.829 2.742 1.00 84.25 354 HIS A O 1
ATOM 2725 N N . CYS A 1 355 ? -1.407 -6.170 2.703 1.00 88.19 355 CYS A N 1
ATOM 2726 C CA . CYS A 1 355 ? -1.322 -5.967 1.266 1.00 88.19 355 CYS A CA 1
ATOM 2727 C C . CYS A 1 355 ? 0.096 -5.577 0.844 1.00 88.19 355 CYS A C 1
ATOM 2729 O O . CYS A 1 355 ? 0.650 -6.184 -0.069 1.00 88.19 355 CYS A O 1
ATOM 2731 N N . LEU A 1 356 ? 0.712 -4.615 1.533 1.00 87.19 356 LEU A N 1
ATOM 2732 C CA . LEU A 1 356 ? 2.059 -4.158 1.199 1.00 87.19 356 LEU A CA 1
ATOM 2733 C C . LEU A 1 356 ? 3.092 -5.278 1.369 1.00 87.19 356 LEU A C 1
ATOM 2735 O O . LEU A 1 356 ? 3.891 -5.512 0.465 1.00 87.19 356 LEU A O 1
ATOM 2739 N N . VAL A 1 357 ? 3.053 -6.017 2.484 1.00 87.19 357 VAL A N 1
ATOM 2740 C CA . VAL A 1 357 ? 3.972 -7.148 2.701 1.00 87.19 357 VAL A CA 1
ATOM 2741 C C . VAL A 1 357 ? 3.765 -8.243 1.651 1.00 87.19 357 VAL A C 1
ATOM 2743 O O . VAL A 1 357 ? 4.746 -8.710 1.078 1.00 87.19 357 VAL A O 1
ATOM 2746 N N . GLY A 1 358 ? 2.520 -8.606 1.332 1.00 90.00 358 GLY A N 1
ATOM 2747 C CA . GLY A 1 358 ? 2.213 -9.576 0.275 1.00 90.00 358 GLY A CA 1
ATOM 2748 C C . GLY A 1 358 ? 2.739 -9.155 -1.096 1.00 90.00 358 GLY A C 1
ATOM 2749 O O . GLY A 1 358 ? 3.373 -9.952 -1.787 1.00 90.00 358 GLY A O 1
ATOM 2750 N N . SER A 1 359 ? 2.573 -7.878 -1.448 1.00 91.44 359 SER A N 1
ATOM 2751 C CA . SER A 1 359 ? 3.099 -7.291 -2.682 1.00 91.44 359 SER A CA 1
ATOM 2752 C C . SER A 1 359 ? 4.629 -7.342 -2.746 1.00 91.44 359 SER A C 1
ATOM 2754 O O . SER A 1 359 ? 5.177 -7.749 -3.771 1.00 91.44 359 SER A O 1
ATOM 2756 N N . VAL A 1 360 ? 5.329 -6.999 -1.655 1.00 87.81 360 VAL A N 1
ATOM 2757 C CA . VAL A 1 360 ? 6.801 -7.088 -1.573 1.00 87.81 360 VAL A CA 1
ATOM 2758 C C . VAL A 1 360 ? 7.277 -8.526 -1.766 1.00 87.81 360 VAL A C 1
ATOM 2760 O O . VAL A 1 360 ? 8.206 -8.762 -2.536 1.00 87.81 360 VAL A O 1
ATOM 2763 N N . VAL A 1 361 ? 6.644 -9.488 -1.087 1.00 88.06 361 VAL A N 1
ATOM 2764 C CA . VAL A 1 361 ? 7.021 -10.905 -1.175 1.00 88.06 361 VAL A CA 1
ATOM 2765 C C . VAL A 1 361 ? 6.778 -11.445 -2.579 1.00 88.06 361 VAL A C 1
ATOM 2767 O O . VAL A 1 361 ? 7.674 -12.057 -3.150 1.00 88.06 361 VAL A O 1
ATOM 2770 N N . ALA A 1 362 ? 5.609 -11.189 -3.166 1.00 90.38 362 ALA A N 1
ATOM 2771 C CA . ALA A 1 362 ? 5.258 -11.707 -4.485 1.00 90.38 362 ALA A CA 1
ATOM 2772 C C . ALA A 1 362 ? 6.169 -11.150 -5.593 1.00 90.38 362 ALA A C 1
ATOM 2774 O O . ALA A 1 362 ? 6.709 -11.918 -6.391 1.00 90.38 362 ALA A O 1
ATOM 2775 N N . VAL A 1 363 ? 6.403 -9.832 -5.611 1.00 88.50 363 VAL A N 1
ATOM 2776 C CA . VAL A 1 363 ? 7.302 -9.195 -6.591 1.00 88.50 363 VAL A CA 1
ATOM 2777 C C . VAL A 1 363 ? 8.761 -9.595 -6.346 1.00 88.50 363 VAL A C 1
ATOM 2779 O O . VAL A 1 363 ? 9.499 -9.837 -7.302 1.00 88.50 363 VAL A O 1
ATOM 2782 N N . GLY A 1 364 ? 9.179 -9.732 -5.084 1.00 84.75 364 GLY A N 1
ATOM 2783 C CA . GLY A 1 364 ? 10.501 -10.252 -4.726 1.00 84.75 364 GLY A CA 1
ATOM 2784 C C . GLY A 1 364 ? 10.721 -11.680 -5.235 1.00 84.75 364 GLY A C 1
ATOM 2785 O O . GLY A 1 364 ? 11.753 -11.962 -5.843 1.00 84.75 364 GLY A O 1
ATOM 2786 N N . CYS A 1 365 ? 9.727 -12.561 -5.064 1.00 85.56 365 CYS A N 1
ATOM 2787 C CA . CYS A 1 365 ? 9.768 -13.944 -5.544 1.00 85.56 365 CYS A CA 1
ATOM 2788 C C . CYS A 1 365 ? 9.850 -14.000 -7.072 1.00 85.56 365 CYS A C 1
ATOM 2790 O O . CYS A 1 365 ? 10.594 -14.811 -7.618 1.00 85.56 365 CYS A O 1
ATOM 2792 N N . LEU A 1 366 ? 9.096 -13.137 -7.760 1.00 85.12 366 LEU A N 1
ATOM 2793 C CA . LEU A 1 366 ? 9.068 -13.087 -9.220 1.00 85.12 366 LEU A CA 1
ATOM 2794 C C . LEU A 1 366 ? 10.412 -12.650 -9.813 1.00 85.12 366 LEU A C 1
ATOM 2796 O O . LEU A 1 366 ? 10.835 -13.200 -10.826 1.00 85.12 366 LEU A O 1
ATOM 2800 N N . ARG A 1 367 ? 11.085 -11.673 -9.192 1.00 78.06 367 ARG A N 1
ATOM 2801 C CA . ARG A 1 367 ? 12.350 -11.127 -9.706 1.00 78.06 367 ARG A CA 1
ATOM 2802 C C . ARG A 1 367 ? 13.536 -12.073 -9.532 1.00 78.06 367 ARG A C 1
ATOM 2804 O O . ARG A 1 367 ? 14.505 -11.904 -10.258 1.00 78.06 367 ARG A O 1
ATOM 2811 N N . ALA A 1 368 ? 13.487 -13.016 -8.584 1.00 64.44 368 ALA A N 1
ATOM 2812 C CA . ALA A 1 368 ? 14.480 -14.078 -8.333 1.00 64.44 368 ALA A CA 1
ATOM 2813 C C . ALA A 1 368 ? 15.975 -13.661 -8.240 1.00 64.44 368 ALA A C 1
ATOM 2815 O O . ALA A 1 368 ? 16.839 -14.527 -8.136 1.00 64.44 368 ALA A O 1
ATOM 2816 N N . ARG A 1 369 ? 16.298 -12.359 -8.250 1.00 61.00 369 ARG A N 1
ATOM 2817 C CA . ARG A 1 369 ? 17.674 -11.827 -8.252 1.00 61.00 369 ARG A CA 1
ATOM 2818 C C . ARG A 1 369 ? 18.361 -11.903 -6.894 1.00 61.00 369 ARG A C 1
ATOM 2820 O O . ARG A 1 369 ? 19.572 -12.071 -6.844 1.00 61.00 369 ARG A O 1
ATOM 2827 N N . GLU A 1 370 ? 17.608 -11.780 -5.802 1.00 61.44 370 GLU A N 1
ATOM 2828 C CA . GLU A 1 370 ? 18.150 -11.853 -4.444 1.00 61.44 370 GLU A CA 1
ATOM 2829 C C . GLU A 1 370 ? 17.306 -12.785 -3.558 1.00 61.44 370 GLU A C 1
ATOM 2831 O O . GLU A 1 370 ? 16.074 -12.787 -3.659 1.00 61.44 370 GLU A O 1
ATOM 2836 N N . PRO A 1 371 ? 17.937 -13.579 -2.673 1.00 64.38 371 PRO A N 1
ATOM 2837 C CA . PRO A 1 371 ? 17.224 -14.494 -1.794 1.00 64.38 371 PRO A CA 1
ATOM 2838 C C . PRO A 1 371 ? 16.398 -13.723 -0.757 1.00 64.38 371 PRO A C 1
ATOM 2840 O O . PRO A 1 371 ? 16.926 -12.962 0.058 1.00 64.38 371 PRO A O 1
ATOM 2843 N N . ILE A 1 372 ? 15.087 -13.966 -0.751 1.00 73.44 372 ILE A N 1
ATOM 2844 C CA . ILE A 1 372 ? 14.178 -13.448 0.275 1.00 73.44 372 ILE A CA 1
ATOM 2845 C C . ILE A 1 372 ? 14.571 -14.024 1.634 1.00 73.44 372 ILE A C 1
ATOM 2847 O O . ILE A 1 372 ? 14.710 -15.238 1.808 1.00 73.44 372 ILE A O 1
ATOM 2851 N N . LYS A 1 373 ? 14.692 -13.156 2.642 1.00 80.06 373 LYS A N 1
ATOM 2852 C CA . LYS A 1 373 ? 14.941 -13.586 4.023 1.00 80.06 373 LYS A CA 1
ATOM 2853 C C . LYS A 1 373 ? 13.665 -14.150 4.649 1.00 80.06 373 LYS A C 1
ATOM 2855 O O . LYS A 1 373 ? 12.955 -13.458 5.377 1.00 80.06 373 LYS A O 1
ATOM 2860 N N . TRP A 1 374 ? 13.402 -15.433 4.410 1.00 82.75 374 TRP A N 1
ATOM 2861 C CA . TRP A 1 374 ? 12.243 -16.159 4.949 1.00 82.75 374 TRP A CA 1
ATOM 2862 C C . TRP A 1 374 ? 12.136 -16.112 6.477 1.00 82.75 374 TRP A C 1
ATOM 2864 O O . TRP A 1 374 ? 11.033 -16.073 7.016 1.00 82.75 374 TRP A O 1
ATOM 2874 N N . SER A 1 375 ? 13.265 -16.039 7.189 1.00 83.69 375 SER A N 1
ATOM 2875 C CA . SER A 1 375 ? 13.283 -15.863 8.646 1.00 83.69 375 SER A CA 1
ATOM 2876 C C . SER A 1 375 ? 12.646 -14.542 9.087 1.00 83.69 375 SER A C 1
ATOM 2878 O O . SER A 1 375 ? 11.926 -14.512 10.081 1.00 83.69 375 SER A O 1
ATOM 2880 N N . LEU A 1 376 ? 12.854 -13.460 8.331 1.00 79.25 376 LEU A N 1
ATOM 2881 C CA . LEU A 1 376 ? 12.265 -12.155 8.614 1.00 79.25 376 LEU A CA 1
ATOM 2882 C C . LEU A 1 376 ? 10.757 -12.162 8.345 1.00 79.25 376 LEU A C 1
ATOM 2884 O O . LEU A 1 376 ? 9.999 -11.674 9.177 1.00 79.25 376 LEU A O 1
ATOM 2888 N N . LEU A 1 377 ? 10.319 -12.764 7.234 1.00 82.25 377 LEU A N 1
ATOM 2889 C CA . LEU A 1 377 ? 8.893 -12.916 6.921 1.00 82.25 377 LEU A CA 1
ATOM 2890 C C . LEU A 1 377 ? 8.163 -13.759 7.964 1.00 82.25 377 LEU A C 1
ATOM 2892 O O . LEU A 1 377 ? 7.096 -13.368 8.427 1.00 82.25 377 LEU A O 1
ATOM 2896 N N . ARG A 1 378 ? 8.768 -14.873 8.389 1.00 86.06 378 ARG A N 1
ATOM 2897 C CA . ARG A 1 378 ? 8.239 -15.698 9.477 1.00 86.06 378 ARG A CA 1
ATOM 2898 C C . ARG A 1 378 ? 8.079 -14.882 10.758 1.00 86.06 378 ARG A C 1
ATOM 2900 O O . ARG A 1 378 ? 7.032 -14.949 11.387 1.00 86.06 378 ARG A O 1
ATOM 2907 N N . ASN A 1 379 ? 9.082 -14.086 11.127 1.00 85.31 379 ASN A N 1
ATOM 2908 C CA . ASN A 1 379 ? 9.008 -13.264 12.334 1.00 85.31 379 ASN A CA 1
ATOM 2909 C C . ASN A 1 379 ? 7.928 -12.169 12.238 1.00 85.31 379 ASN A C 1
ATOM 2911 O O . ASN A 1 379 ? 7.299 -11.855 13.244 1.00 85.31 379 ASN A O 1
ATOM 2915 N N . ILE A 1 380 ? 7.683 -11.622 11.042 1.00 82.44 380 ILE A N 1
ATOM 2916 C CA . ILE A 1 380 ? 6.581 -10.682 10.783 1.00 82.44 380 ILE A CA 1
ATOM 2917 C C . ILE A 1 380 ? 5.219 -11.386 10.908 1.00 82.44 380 ILE A C 1
ATOM 2919 O O . ILE A 1 380 ? 4.313 -10.869 11.551 1.00 82.44 380 ILE A O 1
ATOM 2923 N N . ALA A 1 381 ? 5.066 -12.588 10.350 1.00 83.94 381 ALA A N 1
ATOM 2924 C CA . ALA A 1 381 ? 3.826 -13.352 10.484 1.00 83.94 381 ALA A CA 1
ATOM 2925 C C . ALA A 1 381 ? 3.538 -13.719 11.952 1.00 83.94 381 ALA A C 1
ATOM 2927 O O . ALA A 1 381 ? 2.411 -13.573 12.424 1.00 83.94 381 ALA A O 1
ATOM 2928 N N . ILE A 1 382 ? 4.573 -14.128 12.697 1.00 86.12 382 ILE A N 1
ATOM 2929 C CA . ILE A 1 382 ? 4.472 -14.388 14.138 1.00 86.12 382 ILE A CA 1
ATOM 2930 C C . ILE A 1 382 ? 4.068 -13.112 14.879 1.00 86.12 382 ILE A C 1
ATOM 2932 O O . ILE A 1 382 ? 3.181 -13.170 15.728 1.00 86.12 382 ILE A O 1
ATOM 2936 N N . SER A 1 383 ? 4.658 -11.953 14.557 1.00 83.88 383 SER A N 1
ATOM 2937 C CA . SER A 1 383 ? 4.300 -10.708 15.240 1.00 83.88 383 SER A CA 1
ATOM 2938 C C . SER A 1 383 ? 2.834 -10.339 15.023 1.00 83.88 383 SER A C 1
ATOM 2940 O O . SER A 1 383 ? 2.196 -9.892 15.970 1.00 83.88 383 SER A O 1
ATOM 2942 N N . TRP A 1 384 ? 2.254 -10.576 13.844 1.00 83.69 384 TRP A N 1
ATOM 2943 C CA . TRP A 1 384 ? 0.829 -10.315 13.599 1.00 83.69 384 TRP A CA 1
ATOM 2944 C C . TRP A 1 384 ? -0.094 -11.142 14.490 1.00 83.69 384 TRP A C 1
ATOM 2946 O O . TRP A 1 384 ? -1.057 -10.593 15.023 1.00 83.69 384 TRP A O 1
ATOM 2956 N N . ILE A 1 385 ? 0.228 -12.424 14.679 1.00 82.81 385 ILE A N 1
ATOM 2957 C CA . ILE A 1 385 ? -0.539 -13.336 15.535 1.00 82.81 385 ILE A CA 1
ATOM 2958 C C . ILE A 1 385 ? -0.362 -12.958 17.006 1.00 82.81 385 ILE A C 1
ATOM 2960 O O . ILE A 1 385 ? -1.342 -12.882 17.735 1.00 82.81 385 ILE A O 1
ATOM 2964 N N . VAL A 1 386 ? 0.874 -12.687 17.432 1.00 85.81 386 VAL A N 1
ATOM 2965 C CA . VAL A 1 386 ? 1.224 -12.387 18.831 1.00 85.81 386 VAL A CA 1
ATOM 2966 C C . VAL A 1 386 ? 0.719 -11.014 19.278 1.00 85.81 386 VAL A C 1
ATOM 2968 O O . VAL A 1 386 ? 0.444 -10.818 20.457 1.00 85.81 386 VAL A O 1
ATOM 2971 N N . THR A 1 387 ? 0.547 -10.061 18.361 1.00 84.31 387 THR A N 1
ATOM 2972 C CA . THR A 1 387 ? 0.124 -8.698 18.719 1.00 84.31 387 THR A CA 1
ATOM 2973 C C . THR A 1 387 ? -1.245 -8.674 19.390 1.00 84.31 387 THR A C 1
ATOM 2975 O O . THR A 1 387 ? -1.391 -7.998 20.396 1.00 84.31 387 THR A O 1
ATOM 2978 N N . ILE A 1 388 ? -2.225 -9.429 18.887 1.00 82.44 388 ILE A N 1
ATOM 2979 C CA . ILE A 1 388 ? -3.587 -9.440 19.447 1.00 82.44 388 ILE A CA 1
ATOM 2980 C C . ILE A 1 388 ? -3.644 -9.930 20.903 1.00 82.44 388 ILE A C 1
ATOM 2982 O O . ILE A 1 388 ? -4.197 -9.204 21.728 1.00 82.44 388 ILE A O 1
ATOM 2986 N N . PRO A 1 389 ? -3.101 -11.111 21.260 1.00 84.00 389 PRO A N 1
ATOM 2987 C CA . PRO A 1 389 ? -3.116 -11.564 22.644 1.00 84.00 389 PRO A CA 1
ATOM 2988 C C . PRO A 1 389 ? -2.271 -10.657 23.537 1.00 84.00 389 PRO A C 1
ATOM 2990 O O . PRO A 1 389 ? -2.715 -10.319 24.625 1.00 84.00 389 PRO A O 1
ATOM 2993 N N . VAL A 1 390 ? -1.103 -10.189 23.078 1.00 85.94 390 VAL A N 1
ATOM 2994 C CA . VAL A 1 390 ? -0.252 -9.305 23.889 1.00 85.94 390 VAL A CA 1
ATOM 2995 C C . VAL A 1 390 ? -0.947 -7.979 24.188 1.00 85.94 390 VAL A C 1
ATOM 2997 O O . VAL A 1 390 ? -0.925 -7.539 25.336 1.00 85.94 390 VAL A O 1
ATOM 3000 N N . THR A 1 391 ? -1.591 -7.341 23.204 1.00 82.44 391 THR A N 1
ATOM 3001 C CA . THR A 1 391 ? -2.307 -6.084 23.462 1.00 82.44 391 THR A CA 1
ATOM 3002 C C . THR A 1 391 ? -3.580 -6.300 24.265 1.00 82.44 391 THR A C 1
ATOM 3004 O O . THR A 1 391 ? -3.863 -5.480 25.131 1.00 82.44 391 THR A O 1
ATOM 3007 N N . GLY A 1 392 ? -4.292 -7.411 24.056 1.00 82.06 392 GLY A N 1
ATOM 3008 C CA . GLY A 1 392 ? -5.453 -7.782 24.867 1.00 82.06 392 GLY A CA 1
ATOM 3009 C C . GLY A 1 392 ? -5.104 -8.025 26.338 1.00 82.06 392 GLY A C 1
ATOM 3010 O O . GLY A 1 392 ? -5.766 -7.485 27.218 1.00 82.06 392 GLY A O 1
ATOM 3011 N N . MET A 1 393 ? -4.018 -8.751 26.612 1.00 82.50 393 MET A N 1
ATOM 3012 C CA . MET A 1 393 ? -3.513 -8.964 27.975 1.00 82.50 393 MET A CA 1
ATOM 3013 C C . MET A 1 393 ? -2.968 -7.676 28.598 1.00 82.50 393 MET A C 1
ATOM 3015 O O . MET A 1 393 ? -3.142 -7.439 29.783 1.00 82.50 393 MET A O 1
ATOM 3019 N N . SER A 1 394 ? -2.330 -6.808 27.808 1.00 80.69 394 SER A N 1
ATOM 3020 C CA . SER A 1 394 ? -1.825 -5.523 28.319 1.00 80.69 394 SER A CA 1
ATOM 3021 C C . SER A 1 394 ? -2.956 -4.588 28.759 1.00 80.69 394 SER A C 1
ATOM 3023 O O . SER A 1 394 ? -2.743 -3.722 29.601 1.00 80.69 394 SER A O 1
ATOM 3025 N N . THR A 1 395 ? -4.155 -4.750 28.194 1.00 72.75 395 THR A N 1
ATOM 3026 C CA . THR A 1 395 ? -5.364 -4.027 28.621 1.00 72.75 395 THR A CA 1
ATOM 3027 C C . THR A 1 395 ? -6.104 -4.686 29.789 1.00 72.75 395 THR A C 1
ATOM 3029 O O . THR A 1 395 ? -7.018 -4.070 30.326 1.00 72.75 395 THR A O 1
ATOM 3032 N N . ASP A 1 396 ? -5.703 -5.895 30.192 1.00 63.44 396 ASP A N 1
ATOM 3033 C CA . ASP A 1 396 ? -6.254 -6.676 31.316 1.00 63.44 396 ASP A CA 1
ATOM 3034 C C . ASP A 1 396 ? -5.596 -6.311 32.665 1.00 63.44 396 ASP A C 1
ATOM 3036 O O . ASP A 1 396 ? -5.767 -6.993 33.666 1.00 63.44 396 ASP A O 1
ATOM 3040 N N . GLY A 1 397 ? -4.804 -5.233 32.703 1.00 53.47 397 GLY A N 1
ATOM 3041 C CA . GLY A 1 397 ? -4.128 -4.764 33.912 1.00 53.47 397 GLY A CA 1
ATOM 3042 C C . GLY A 1 397 ? -5.098 -4.188 34.946 1.00 53.47 397 GLY A C 1
ATOM 3043 O O . GLY A 1 397 ? -5.235 -2.967 35.041 1.00 53.47 397 GLY A O 1
ATOM 3044 N N . GLN A 1 398 ? -5.752 -5.073 35.699 1.00 42.22 398 GLN A N 1
ATOM 3045 C CA . GLN A 1 398 ? -6.032 -4.871 37.123 1.00 42.22 398 GLN A CA 1
ATOM 3046 C C . GLN A 1 398 ? -4.796 -5.211 37.955 1.00 42.22 398 GLN A C 1
ATOM 3048 O O . GLN A 1 398 ? -4.082 -6.177 37.594 1.00 42.22 398 GLN A O 1
#

Foldseek 3Di:
DDEDLVLLLLLQVVLVCCLPPNCPSDPVVVVVLQVVQLVVQLQQLLVLLLVLLLVLCVQAVPDPHNLVSLLVCVLVLLLVLQLLVQLLCLVVPDPPPCCVCVVVVVVVVVVVVVVPDDDDDPPDPPDDPSVDDDSVNSNVVSNVVSNVSSVCCNPPVSVVLVVVVVVVVVVVVVVVVVVPPPDDDDDDDDDDDDDDDDDDDDDDDDDDDDDDDDDDVPPVVVVVVLVVSFRDLPDDDDPSSLVSLLVLLVVLVVVLCVVVLVVQLCSQLVVVLQVVCCVPPVDSPSPDDRDPVSSVVSSVVVVVCCVPPVPVVCCCVDPPQAPDRSSSSNSLSSSLVSSVSVCVVVVRDHDSSSSSVSNSVSSRVRSPNDDGPVVVVVVRVVSHVVSSNVSSVVSVDD

Solvent-accessible surface area (backbone atoms only — not comparable to full-atom values): 22537 Å² total; per-residue (Å²): 130,85,68,58,66,66,46,38,52,51,14,27,54,48,24,42,34,39,75,76,48,43,73,81,64,56,63,61,71,63,52,52,45,52,58,50,14,68,60,52,19,18,52,53,5,11,53,43,9,37,53,49,39,48,53,49,35,69,67,18,66,74,42,98,55,32,50,64,39,37,64,68,45,44,30,55,54,51,19,54,51,44,17,51,50,44,22,52,47,59,67,65,53,54,89,63,65,53,53,56,54,49,52,51,51,48,49,50,50,48,53,56,44,62,74,57,71,84,86,88,89,89,84,77,91,83,81,76,84,68,91,72,68,51,69,68,57,28,48,48,53,8,49,54,54,9,48,53,51,18,50,47,34,56,72,52,46,48,59,50,52,50,53,56,50,53,56,50,53,56,55,54,56,56,53,58,60,68,74,65,75,82,74,90,76,87,87,87,89,86,90,86,84,88,82,91,86,89,79,89,80,83,81,74,89,77,73,91,72,91,74,81,92,78,92,56,71,72,62,55,53,47,52,52,49,55,55,66,65,44,58,71,65,85,64,80,77,56,65,68,38,44,56,56,30,36,56,57,22,54,54,48,50,54,52,51,49,51,58,50,46,58,54,50,33,50,63,67,31,46,66,56,47,52,52,48,41,35,70,77,64,77,34,91,69,86,77,70,80,77,58,68,68,56,55,50,53,30,48,54,52,51,52,53,49,45,72,76,61,33,66,66,54,54,49,44,58,58,62,63,50,50,87,68,51,33,60,56,46,33,25,21,54,51,16,17,48,54,41,43,56,54,33,55,70,75,71,43,60,60,43,63,69,43,8,42,52,21,4,50,51,39,42,46,61,53,45,64,69,62,85,67,46,60,70,58,55,49,52,40,56,50,44,57,62,48,38,28,59,53,31,11,55,65,51,57,73,122

Organism: Heligmosomoides polygyrus (NCBI:txid6339)

InterPro domains:
  IPR001204 Phosphate transporter [PF01384] (1-393)
  IPR001204 Phosphate transporter [PTHR11101] (1-393)

Secondary structure (DSSP, 8-state):
----HHHHHHHHHHHHHHHHHGGGG--HHHHHHHHHHHHHHHHHHHHHHHHHHHHHIIIIITSSSHHHHHHHHHHHHHHHHHHHHHHHHHHH--TTHHHHHHHHHHHHHHHHHHTS------S-SS---GGG--HHHHHHHHHHHHHHHHHHIIIIIHHHHHHHHHHHHHHHHHHHHHHSSSS-------------------------------S-HHHHHHHHHHHHHS--TT-PPPHHHHHHHHHHHHHHHHHHHHHHHHHHHHHHHHHHHHHHHHHHHS-S---SPPPHHHHHHHHHHHHHHHHHHHHHHHHHHHHHT----HHHHHHHHHHHHHHHHHHHHTT----HHHHHHHHHHHHHHHH-SS---HHHHHHHHHHHHHHHHHHHHHT---

Mean predicted aligned error: 14.39 Å